Protein AF-A0A944GXR1-F1 (afdb_monomer_lite)

Sequence (562 aa):
MDDQLLEKRLESLKKAYDDMPEDENRSAILAAIKKDQKKKNQNKWFHLPYAASFIGVGMIAGVLMMQYIGGNGPSTDQPSQHQPSGEQVKTGEMDPKEVEEQFKRVEKHFYKKRAEAEKKIGVKGIADERTLARGMLEEIESAKKNILANLKEYNQDELNQLRNDLIKMIDAVFTLPSESIKNLKNEDRSRYADMELEMQLLTQLDYYQSLYWHPVVLQVFDKELKKNSAAEIAAKLNAGGSGIENERLKALAAGAKANGYYFQANENGTIKAAINYPWVADQVKNSVHPDFLTYMQMLDVKIHDDGGNVRSYKELGELLVNYEKTYHSLKHEMIKEYIKGAARSYYAEFVLGRIPSRIFDENNVLKNEVREAYKVIIKLYPDSDTGKAIKAFYGRLEENNFLKPSGFDEETVRYPLYLVAPNNLKNEDVFFDIFPLPNALLSSYKEFAAKKNWNILKNYSPFEIMQLYLHADKERDHETMYALYSHNEALPSLERYVKEQEDRGGLGNLLRGYQFSTLYYAEDDPDKIVGIQLHYTEGADSLVFQMTQEDGFWKVQYLPFQ

Secondary structure (DSSP, 8-state):
--HHHHHHHHHHHHHHHHTS-TTS-HHHHHHHHHHHHTS-----PPP-S--SSSHHHHHHHHHHHHHHH----------------------PPPPHHHHHHHHHHHHHHHHHHHHHHHHHHT-S-TTSTTSTTTTHHHHHHHHHHHHHH-TTT--HHHHHHHHHHHHHHHHHHH--HHHHHHHHHHS--S-TT--HHHHHHHHHHHHHHHHHHHHHHHHHHTTTTTTS-HHHHHHHHHTTSTT---HHHHHHHHHHHHTTEEEEE-TTS-EEEEE-HHHHHHHHTTTS-HHHHHHHHHTT---B-TTS-BS-HHHHHHHHHHHHHHHHH---HHHHHHHHHHHHHHHHHHHH--SSS-SB-TTSBBPHHHHHHHHHHHHH-TTSHHHHHHHHHHHHHHHTTTBPPTTGGGPPP---HHHHS-TT--GGGEE---SSPPHHHHHHHHHHHHH--GGGGTT--HHHHHHHHHHHHHTT-HHHHHHTB-SSS-PPPHHHHHHHHHHH--GGGTTTTEEEEEEEE-SS-TT-EEEEEEEESS----EEEEEEEETTEEEEPSSS--

Foldseek 3Di:
DPVVVVVVVVVVVVVVVVPDDPDPDPPVVVVVVVVVVVDDDDDDDDDDDDDPPPVLVVVVVVVLVCVVVVPDPDDDDDDDDDDDDDDPPPPPQDDLVVLVVLLVVLVVLLVVLLVVLCQLQLHPDQDDCVAFCNCLVVVSVVVSVVCSVPSSVDDPVNSVVVSVSSSVVSCLRSQFLLNLLVVLVPDPCPDQQDCVSLVSSVSRLSRCQVVLFVVCQVVCPPPPVVPDFLQVVQVCLCVLNVPPPDPSSSSNSVSQNSRQWGWDQDPVRGIGIDGNLVVSCVSNVVRHDPLSNVLSVLVPDDQADPQRAGPALLVLLVSLLVLQVSLVVDDDPVSNLVSLVVSVVSLCCLQQNDVPHHQADPQQAGDPRSLVSLVCNLVPPVPGLSNVLSVVSSVVCVVVVRGQDDCSVVDDDQDGCSNFDDPPADPVQKFFDLDDDDPLLVVLLVVCLVPLDCVSVLPPDQSSLSSSLLVCLVVLVLVSNVSQADPVDDDDDSVVSSVVSVVVHGCVVVCVQWRMKGFDADPVGRVHGQFIFTDGPDPDPTWTQGWDADPSGIGGYDVRTD

Organism: NCBI:txid308892

pLDDT: mean 79.74, std 20.73, range [23.34, 98.31]

Structure (mmCIF, N/CA/C/O backbone):
data_AF-A0A944GXR1-F1
#
_entry.id   AF-A0A944GXR1-F1
#
loop_
_atom_site.group_PDB
_atom_site.id
_atom_site.type_symbol
_atom_site.label_atom_id
_atom_site.label_alt_id
_atom_site.label_comp_id
_atom_site.label_asym_id
_atom_site.label_entity_id
_atom_site.label_seq_id
_atom_site.pdbx_PDB_ins_code
_atom_site.Cartn_x
_atom_site.Cartn_y
_atom_site.Cartn_z
_atom_site.occupancy
_atom_site.B_iso_or_equiv
_atom_site.auth_seq_id
_atom_site.auth_comp_id
_atom_site.auth_asym_id
_atom_site.auth_atom_id
_atom_site.pdbx_PDB_model_num
ATOM 1 N N . MET A 1 1 ? 35.279 14.523 30.420 1.00 46.06 1 MET A N 1
ATOM 2 C CA . MET A 1 1 ? 35.176 15.313 29.175 1.00 46.06 1 MET A CA 1
ATOM 3 C C . MET A 1 1 ? 33.946 14.773 28.472 1.00 46.06 1 MET A C 1
ATOM 5 O O . MET A 1 1 ? 33.931 13.588 28.190 1.00 46.06 1 MET A O 1
ATOM 9 N N . ASP A 1 2 ? 32.847 15.512 28.361 1.00 52.88 2 ASP A N 1
ATOM 10 C CA . ASP A 1 2 ? 32.825 16.794 27.652 1.00 52.88 2 ASP A CA 1
ATOM 11 C C . ASP A 1 2 ? 31.694 17.743 28.125 1.00 52.88 2 ASP A C 1
ATOM 13 O O . ASP A 1 2 ? 30.876 18.215 27.337 1.00 52.88 2 ASP A O 1
ATOM 17 N N . ASP A 1 3 ? 31.633 18.029 29.431 1.00 51.88 3 ASP A N 1
ATOM 18 C CA . ASP A 1 3 ? 30.644 18.967 30.003 1.00 51.88 3 ASP A CA 1
ATOM 19 C C . ASP A 1 3 ? 30.782 20.387 29.419 1.00 51.88 3 ASP A C 1
ATOM 21 O O . ASP A 1 3 ? 29.795 21.102 29.256 1.00 51.88 3 ASP A O 1
ATOM 25 N N . GLN A 1 4 ? 31.990 20.754 28.977 1.00 59.88 4 GLN A N 1
ATOM 26 C CA . GLN A 1 4 ? 32.261 22.029 28.309 1.00 59.88 4 GLN A CA 1
ATOM 27 C C . GLN A 1 4 ? 31.639 22.121 26.907 1.00 59.88 4 GLN A C 1
ATOM 29 O O . GLN A 1 4 ? 31.288 23.213 26.457 1.00 59.88 4 GLN A O 1
ATOM 34 N N . LEU A 1 5 ? 31.479 20.999 26.199 1.00 51.88 5 LEU A N 1
ATOM 35 C CA . LEU A 1 5 ? 30.843 20.972 24.879 1.00 51.88 5 LEU A CA 1
ATOM 36 C C . LEU A 1 5 ? 29.316 21.006 24.989 1.00 51.88 5 LEU A C 1
ATOM 38 O O . LEU A 1 5 ? 28.648 21.569 24.118 1.00 51.88 5 LEU A O 1
ATOM 42 N N . LEU A 1 6 ? 28.768 20.461 26.080 1.00 55.59 6 LEU A N 1
ATOM 43 C CA . LEU A 1 6 ? 27.352 20.586 26.418 1.00 55.59 6 LEU A CA 1
ATOM 44 C C . LEU A 1 6 ? 27.002 22.033 26.799 1.00 55.59 6 LEU A C 1
ATOM 46 O O . LEU A 1 6 ? 26.042 22.580 26.256 1.00 55.59 6 LEU A O 1
ATOM 50 N N . GLU A 1 7 ? 27.811 22.680 27.645 1.00 63.88 7 GLU A N 1
ATOM 51 C CA . GLU A 1 7 ? 27.637 24.096 28.004 1.00 63.88 7 GLU A CA 1
ATOM 52 C C . GLU A 1 7 ? 27.705 25.010 26.777 1.00 63.88 7 GLU A C 1
ATOM 54 O O . GLU A 1 7 ? 26.801 25.818 26.566 1.00 63.88 7 GLU A O 1
ATOM 59 N N . LYS A 1 8 ? 28.686 24.807 25.885 1.00 62.94 8 LYS A N 1
ATOM 60 C CA . LYS A 1 8 ? 28.789 25.582 24.635 1.00 62.94 8 LYS A CA 1
ATOM 61 C C . LYS A 1 8 ? 27.565 25.435 23.729 1.00 62.94 8 LYS A C 1
ATOM 63 O O . LYS A 1 8 ? 27.175 26.390 23.057 1.00 62.94 8 LYS A O 1
ATOM 68 N N . ARG A 1 9 ? 26.962 24.242 23.676 1.00 56.44 9 ARG A N 1
ATOM 69 C CA . ARG A 1 9 ? 25.747 23.996 22.882 1.00 56.44 9 ARG A CA 1
ATOM 70 C C . ARG A 1 9 ? 24.518 24.642 23.512 1.00 56.44 9 ARG A C 1
ATOM 72 O O . ARG A 1 9 ? 23.704 25.198 22.780 1.00 56.44 9 ARG A O 1
ATOM 79 N N . LEU A 1 10 ? 24.405 24.614 24.839 1.00 65.19 10 LEU A N 1
ATOM 80 C CA . LEU A 1 10 ? 23.310 25.264 25.561 1.00 65.19 10 LEU A CA 1
ATOM 81 C C . LEU A 1 10 ? 23.394 26.793 25.467 1.00 65.19 10 LEU A C 1
ATOM 83 O O . LEU A 1 10 ? 22.375 27.435 25.227 1.00 65.19 10 LEU A O 1
ATOM 87 N N . GLU A 1 11 ? 24.592 27.378 25.546 1.00 66.12 11 GLU A N 1
ATOM 88 C CA . GLU A 1 11 ? 24.792 28.816 25.320 1.00 66.12 11 GLU A CA 1
ATOM 89 C C . GLU A 1 11 ? 24.505 29.227 23.873 1.00 66.12 11 GLU A C 1
ATOM 91 O O . GLU A 1 11 ? 23.874 30.257 23.647 1.00 66.12 11 GLU A O 1
ATOM 96 N N . SER A 1 12 ? 24.896 28.411 22.888 1.00 54.28 12 SER A N 1
ATOM 97 C CA . SER A 1 12 ? 24.572 28.660 21.476 1.00 54.28 12 SER A CA 1
ATOM 98 C C . SER A 1 12 ? 23.066 28.615 21.204 1.00 54.28 12 SER A C 1
ATOM 100 O O . SER A 1 12 ? 22.575 29.408 20.405 1.00 54.28 12 SER A O 1
ATOM 102 N N . LEU A 1 13 ? 22.339 27.692 21.840 1.00 50.47 13 LEU A N 1
ATOM 103 C CA . LEU A 1 13 ? 20.884 27.571 21.714 1.00 50.47 13 LEU A CA 1
ATOM 104 C C . LEU A 1 13 ? 20.163 28.728 22.397 1.00 50.47 13 LEU A C 1
ATOM 106 O O . LEU A 1 13 ? 19.234 29.291 21.826 1.00 50.47 13 LEU A O 1
ATOM 110 N N . LYS A 1 14 ? 20.624 29.115 23.589 1.00 57.78 14 LYS A N 1
ATOM 111 C CA . LYS A 1 14 ? 20.080 30.260 24.315 1.00 57.78 14 LYS A CA 1
ATOM 112 C C . LYS A 1 14 ? 20.304 31.562 23.545 1.00 57.78 14 LYS A C 1
ATOM 114 O O . LYS A 1 14 ? 19.364 32.317 23.360 1.00 57.78 14 LYS A O 1
ATOM 119 N N . LYS A 1 15 ? 21.505 31.772 22.999 1.00 61.28 15 LYS A N 1
ATOM 120 C CA . LYS A 1 15 ? 21.809 32.946 22.173 1.00 61.28 15 LYS A CA 1
ATOM 121 C C . LYS A 1 15 ? 20.979 32.994 20.886 1.00 61.28 15 LYS A C 1
ATOM 123 O O . LYS A 1 15 ? 20.501 34.055 20.523 1.00 61.28 15 LYS A O 1
ATOM 128 N N . ALA A 1 16 ? 20.753 31.856 20.227 1.00 52.69 16 ALA A N 1
ATOM 129 C CA . ALA A 1 16 ? 19.885 31.790 19.048 1.00 52.69 16 ALA A CA 1
ATOM 130 C C . ALA A 1 16 ? 18.402 32.064 19.368 1.00 52.69 16 ALA A C 1
ATOM 132 O O . ALA A 1 16 ? 17.669 32.528 18.499 1.00 52.69 16 ALA A O 1
ATOM 133 N N . TYR A 1 17 ? 17.970 31.767 20.596 1.00 50.09 17 TYR A N 1
ATOM 134 C CA . TYR A 1 17 ? 16.624 32.062 21.082 1.00 50.09 17 TYR A CA 1
ATOM 135 C C . TYR A 1 17 ? 16.473 33.538 21.480 1.00 50.09 17 TYR A C 1
ATOM 137 O O . TYR A 1 17 ? 15.471 34.159 21.145 1.00 50.09 17 TYR A O 1
ATOM 145 N N . ASP A 1 18 ? 17.493 34.108 22.127 1.00 56.12 18 ASP A N 1
ATOM 146 C CA . ASP A 1 18 ? 17.518 35.510 22.560 1.00 56.12 18 ASP A CA 1
ATOM 147 C C . ASP A 1 18 ? 17.749 36.491 21.384 1.00 56.12 18 ASP A C 1
ATOM 149 O O . ASP A 1 18 ? 17.257 37.616 21.421 1.00 56.12 18 ASP A O 1
ATOM 153 N N . ASP A 1 19 ? 18.445 36.070 20.317 1.00 51.88 19 ASP A N 1
ATOM 154 C CA . ASP A 1 19 ? 18.678 36.864 19.094 1.00 51.88 19 ASP A CA 1
ATOM 155 C C . ASP A 1 19 ? 17.509 36.766 18.080 1.00 51.88 19 ASP A C 1
ATOM 157 O O . ASP A 1 19 ? 17.600 37.290 16.964 1.00 51.88 19 ASP A O 1
ATOM 161 N N . MET A 1 20 ? 16.405 36.093 18.431 1.00 38.81 20 MET A N 1
ATOM 162 C CA . MET A 1 20 ? 15.217 35.985 17.580 1.00 38.81 20 MET A CA 1
ATOM 163 C C . MET A 1 20 ? 14.342 37.248 17.751 1.00 38.81 20 MET A C 1
ATOM 165 O O . MET A 1 20 ? 13.815 37.472 18.839 1.00 38.81 20 MET A O 1
ATOM 169 N N . PRO A 1 21 ? 14.171 38.105 16.724 1.00 40.69 21 PRO A N 1
ATOM 170 C CA . PRO A 1 21 ? 13.434 39.360 16.871 1.00 40.69 21 PRO A CA 1
ATOM 171 C C . PRO A 1 21 ? 11.939 39.099 17.110 1.00 40.69 21 PRO A C 1
ATOM 173 O O . PRO A 1 21 ? 11.288 38.429 16.307 1.00 40.69 21 PRO A O 1
ATOM 176 N N . GLU A 1 22 ? 11.390 39.652 18.196 1.00 50.66 22 GLU A N 1
ATOM 177 C CA . GLU A 1 22 ? 10.031 39.345 18.672 1.00 50.66 22 GLU A CA 1
ATOM 178 C C . GLU A 1 22 ? 8.888 39.818 17.747 1.00 50.66 22 GLU A C 1
ATOM 180 O O . GLU A 1 22 ? 7.774 39.330 17.903 1.00 50.66 22 GLU A O 1
ATOM 185 N N . ASP A 1 23 ? 9.126 40.669 16.738 1.00 45.31 23 ASP A N 1
ATOM 186 C CA . ASP A 1 23 ? 8.024 41.326 16.005 1.00 45.31 23 ASP A CA 1
ATOM 187 C C . ASP A 1 23 ? 8.134 41.416 14.469 1.00 45.31 23 ASP A C 1
ATOM 189 O O . ASP A 1 23 ? 7.314 42.086 13.834 1.00 45.31 23 ASP A O 1
ATOM 193 N N . GLU A 1 24 ? 9.041 40.695 13.800 1.00 37.12 24 GLU A N 1
ATOM 194 C CA . GLU A 1 24 ? 9.052 40.699 12.328 1.00 37.12 24 GLU A CA 1
ATOM 195 C C . GLU A 1 24 ? 8.285 39.528 11.688 1.00 37.12 24 GLU A C 1
ATOM 197 O O . GLU A 1 24 ? 8.795 38.457 11.370 1.00 37.12 24 GLU A O 1
ATOM 202 N N . ASN A 1 25 ? 7.037 39.877 11.344 1.00 48.09 25 ASN A N 1
ATOM 203 C CA . ASN A 1 25 ? 6.407 39.620 10.044 1.00 48.09 25 ASN A CA 1
ATOM 204 C C . ASN A 1 25 ? 5.507 38.380 9.848 1.00 48.09 25 ASN A C 1
ATOM 206 O O . ASN A 1 25 ? 5.471 37.778 8.772 1.00 48.09 25 ASN A O 1
ATOM 210 N N . ARG A 1 26 ? 4.584 38.129 10.792 1.00 42.41 26 ARG A N 1
ATOM 211 C CA . ARG A 1 26 ? 3.332 37.382 10.498 1.00 42.41 26 ARG A CA 1
ATOM 212 C C . ARG A 1 26 ? 2.582 37.950 9.281 1.00 42.41 26 ARG A C 1
ATOM 214 O O . ARG A 1 26 ? 1.995 37.195 8.510 1.00 42.41 26 ARG A O 1
ATOM 221 N N . SER A 1 27 ? 2.649 39.265 9.071 1.00 41.31 27 SER A N 1
ATOM 222 C CA . SER A 1 27 ? 2.034 39.966 7.937 1.00 41.31 27 SER A CA 1
ATOM 223 C C . SER A 1 27 ? 2.727 39.676 6.601 1.00 41.31 27 SER A C 1
ATOM 225 O O . SER A 1 27 ? 2.038 39.500 5.597 1.00 41.31 27 SER A O 1
ATOM 227 N N . ALA A 1 28 ? 4.061 39.552 6.569 1.00 43.59 28 ALA A N 1
ATOM 228 C CA . ALA A 1 28 ? 4.780 39.160 5.352 1.00 43.59 28 ALA A CA 1
ATOM 229 C C . ALA A 1 28 ? 4.623 37.664 5.043 1.00 43.59 28 ALA A C 1
ATOM 231 O O . ALA A 1 28 ? 4.517 37.304 3.875 1.00 43.59 28 ALA A O 1
ATOM 232 N N . ILE A 1 29 ? 4.515 36.808 6.066 1.00 44.00 29 ILE A N 1
ATOM 233 C CA . ILE A 1 29 ? 4.197 35.381 5.899 1.00 44.00 29 ILE A CA 1
ATOM 234 C C . ILE A 1 29 ? 2.773 35.215 5.347 1.00 44.00 29 ILE A C 1
ATOM 236 O O . ILE A 1 29 ? 2.573 34.501 4.369 1.00 44.00 29 ILE A O 1
ATOM 240 N N . LEU A 1 30 ? 1.785 35.937 5.885 1.00 41.41 30 LEU A N 1
ATOM 241 C CA . LEU A 1 30 ? 0.414 35.929 5.358 1.00 41.41 30 LEU A CA 1
ATOM 242 C C . LEU A 1 30 ? 0.319 36.529 3.946 1.00 41.41 30 LEU A C 1
ATOM 244 O O . LEU A 1 30 ? -0.465 36.046 3.128 1.00 41.41 30 LEU A O 1
ATOM 248 N N . ALA A 1 31 ? 1.126 37.546 3.631 1.00 44.28 31 ALA A N 1
ATOM 249 C CA . ALA A 1 31 ? 1.214 38.108 2.286 1.00 44.28 31 ALA A CA 1
ATOM 250 C C . ALA A 1 31 ? 1.902 37.151 1.296 1.00 44.28 31 ALA A C 1
ATOM 252 O O . ALA A 1 31 ? 1.452 37.052 0.155 1.00 44.28 31 ALA A O 1
ATOM 253 N N . ALA A 1 32 ? 2.929 36.409 1.723 1.00 43.66 32 ALA A N 1
ATOM 254 C CA . ALA A 1 32 ? 3.577 35.365 0.930 1.00 43.66 32 ALA A CA 1
ATOM 255 C C . ALA A 1 32 ? 2.621 34.187 0.671 1.00 43.66 32 ALA A C 1
ATOM 257 O O . ALA A 1 32 ? 2.456 33.784 -0.475 1.00 43.66 32 ALA A O 1
ATOM 258 N N . ILE A 1 33 ? 1.870 33.747 1.687 1.00 41.12 33 ILE A N 1
ATOM 259 C CA . ILE A 1 33 ? 0.833 32.709 1.557 1.00 41.12 33 ILE A CA 1
ATOM 260 C C . ILE A 1 33 ? -0.291 33.156 0.603 1.00 41.12 33 ILE A C 1
ATOM 262 O O . ILE A 1 33 ? -0.723 32.383 -0.252 1.00 41.12 33 ILE A O 1
ATOM 266 N N . LYS A 1 34 ? -0.738 34.421 0.673 1.00 38.50 34 LYS A N 1
ATOM 267 C CA . LYS A 1 34 ? -1.723 34.977 -0.279 1.00 38.50 34 LYS A CA 1
ATOM 268 C C . LYS A 1 34 ? -1.171 35.139 -1.699 1.00 38.50 34 LYS A C 1
ATOM 270 O O . LYS A 1 34 ? -1.940 35.061 -2.659 1.00 38.50 34 LYS A O 1
ATOM 275 N N . LYS A 1 35 ? 0.134 35.384 -1.850 1.00 40.31 35 LYS A N 1
ATOM 276 C CA . LYS A 1 35 ? 0.802 35.505 -3.154 1.00 40.31 35 LYS A CA 1
ATOM 277 C C . LYS A 1 35 ? 0.998 34.134 -3.812 1.00 40.31 35 LYS A C 1
ATOM 279 O O . LYS A 1 35 ? 0.792 34.032 -5.020 1.00 40.31 35 LYS A O 1
ATOM 284 N N . ASP A 1 36 ? 1.255 33.093 -3.021 1.00 38.03 36 ASP A N 1
ATOM 285 C CA . ASP A 1 36 ? 1.364 31.705 -3.488 1.00 38.03 36 ASP A CA 1
ATOM 286 C C . ASP A 1 36 ? -0.003 31.057 -3.769 1.00 38.03 36 ASP A C 1
ATOM 288 O O . ASP A 1 36 ? -0.127 30.240 -4.677 1.00 38.03 36 ASP A O 1
ATOM 292 N N . GLN A 1 37 ? -1.082 31.476 -3.097 1.00 38.09 37 GLN A N 1
ATOM 293 C CA . GLN A 1 37 ? -2.437 31.006 -3.430 1.00 38.09 37 GLN A CA 1
ATOM 294 C C . GLN A 1 37 ? -2.967 31.528 -4.776 1.00 38.09 37 GLN A C 1
ATOM 296 O O . GLN A 1 37 ? -3.819 30.879 -5.377 1.00 38.09 37 GLN A O 1
ATOM 301 N N . LYS A 1 38 ? -2.454 32.655 -5.291 1.00 35.25 38 LYS A N 1
ATOM 302 C CA . LYS A 1 38 ? -2.819 33.168 -6.628 1.00 35.25 38 LYS A CA 1
ATOM 303 C C . LYS A 1 38 ? -2.001 32.562 -7.774 1.00 35.25 38 LYS A C 1
ATOM 305 O O . LYS A 1 38 ? -2.282 32.858 -8.932 1.00 35.25 38 LYS A O 1
ATOM 310 N N . LYS A 1 39 ? -1.022 31.703 -7.478 1.00 37.44 39 LYS A N 1
ATOM 311 C CA . LYS A 1 39 ? -0.295 30.904 -8.469 1.00 37.44 39 LYS A CA 1
ATOM 312 C C . LYS A 1 39 ? -0.184 29.460 -7.984 1.00 37.44 39 LYS A C 1
ATOM 314 O O . LYS A 1 39 ? 0.856 29.045 -7.487 1.00 37.44 39 LYS A O 1
ATOM 319 N N . LYS A 1 40 ? -1.245 28.677 -8.173 1.00 29.55 40 LYS A N 1
ATOM 320 C CA . LYS A 1 40 ? -1.163 27.215 -8.107 1.00 29.55 40 LYS A CA 1
ATOM 321 C C . LYS A 1 40 ? -1.344 26.622 -9.496 1.00 29.55 40 LYS A C 1
ATOM 323 O O . LYS A 1 40 ? -2.405 26.742 -10.090 1.00 29.55 40 LYS A O 1
ATOM 328 N N . ASN A 1 41 ? -0.284 25.989 -9.979 1.00 34.12 41 ASN A N 1
ATOM 329 C CA . ASN A 1 41 ? -0.287 24.545 -10.176 1.00 34.12 41 ASN A CA 1
ATOM 330 C C . ASN A 1 41 ? 1.164 24.070 -10.156 1.00 34.12 41 ASN A C 1
ATOM 332 O O . ASN A 1 41 ? 1.912 24.382 -11.073 1.00 34.12 41 ASN A O 1
ATOM 336 N N . GLN A 1 42 ? 1.554 23.386 -9.077 1.00 30.52 42 GLN A N 1
ATOM 337 C CA . GLN A 1 42 ? 2.419 22.199 -9.084 1.00 30.52 42 GLN A CA 1
ATOM 338 C C . GLN A 1 42 ? 2.710 21.754 -7.644 1.00 30.52 42 GLN A C 1
ATOM 340 O O . GLN A 1 42 ? 3.075 22.543 -6.772 1.00 30.52 42 GLN A O 1
ATOM 345 N N . ASN A 1 43 ? 2.472 20.465 -7.418 1.00 32.78 43 ASN A N 1
ATOM 346 C CA . ASN A 1 43 ? 2.594 19.760 -6.151 1.00 32.78 43 ASN A CA 1
ATOM 347 C C . ASN A 1 43 ? 4.053 19.678 -5.688 1.00 32.78 43 ASN A C 1
ATOM 349 O O . ASN A 1 43 ? 4.932 19.302 -6.459 1.00 32.78 43 ASN A O 1
ATOM 353 N N . LYS A 1 44 ? 4.291 19.929 -4.398 1.00 28.23 44 LYS A N 1
ATOM 354 C CA . LYS A 1 44 ? 5.456 19.403 -3.678 1.00 28.23 44 LYS A CA 1
ATOM 355 C C . LYS A 1 44 ? 4.984 18.818 -2.355 1.00 28.23 44 LYS A C 1
ATOM 357 O O . LYS A 1 44 ? 4.427 19.529 -1.522 1.00 28.23 44 LYS A O 1
ATOM 362 N N . TRP A 1 45 ? 5.177 17.513 -2.206 1.00 27.22 45 TRP A N 1
ATOM 363 C CA . TRP A 1 45 ? 4.852 16.745 -1.011 1.00 27.22 45 TRP A CA 1
ATOM 364 C C . TRP A 1 45 ? 6.143 16.523 -0.214 1.00 27.22 45 TRP A C 1
ATOM 366 O O . TRP A 1 45 ? 7.175 16.178 -0.784 1.00 27.22 45 TRP A O 1
ATOM 376 N N . PHE A 1 46 ? 6.104 16.792 1.090 1.00 24.66 46 PHE A N 1
ATOM 377 C CA . PHE A 1 46 ? 7.225 16.588 2.009 1.00 24.66 46 PHE A CA 1
ATOM 378 C C . PHE A 1 46 ? 7.164 15.172 2.595 1.00 24.66 46 PHE A C 1
ATOM 380 O O . PHE A 1 46 ? 6.131 14.768 3.128 1.00 24.66 46 PHE A O 1
ATOM 387 N N . HIS A 1 47 ? 8.282 14.446 2.551 1.00 27.94 47 HIS A N 1
ATOM 388 C CA . HIS A 1 47 ? 8.457 13.148 3.203 1.00 27.94 47 HIS A CA 1
ATOM 389 C C . HIS A 1 47 ? 9.089 13.307 4.592 1.00 27.94 47 HIS A C 1
ATOM 391 O O . HIS A 1 47 ? 10.170 13.876 4.701 1.00 27.94 47 HIS A O 1
ATOM 397 N N . LEU A 1 48 ? 8.461 12.738 5.628 1.00 24.05 48 LEU A N 1
ATOM 398 C CA . LEU A 1 48 ? 9.113 12.253 6.857 1.00 24.05 48 LEU A CA 1
ATOM 399 C C . LEU A 1 48 ? 8.294 11.068 7.438 1.00 24.05 48 LEU A C 1
ATOM 401 O O . LEU A 1 48 ? 7.069 11.052 7.296 1.00 24.05 48 LEU A O 1
ATOM 405 N N . PRO A 1 49 ? 8.931 10.057 8.066 1.00 26.70 49 PRO A N 1
ATOM 406 C CA . PRO A 1 49 ? 8.365 8.721 8.236 1.00 26.70 49 PRO A CA 1
ATOM 407 C C . PRO A 1 49 ? 7.845 8.490 9.660 1.00 26.70 49 PRO A C 1
ATOM 409 O O . PRO A 1 49 ? 8.623 8.183 10.546 1.00 26.70 49 PRO A O 1
ATOM 412 N N . TYR A 1 50 ? 6.536 8.617 9.877 1.00 23.34 50 TYR A N 1
ATOM 413 C CA . TYR A 1 50 ? 5.793 8.033 11.012 1.00 23.34 50 TYR A CA 1
ATOM 414 C C . TYR A 1 50 ? 4.292 8.143 10.689 1.00 23.34 50 TYR A C 1
ATOM 416 O O . TYR A 1 50 ? 3.573 8.962 11.252 1.00 23.34 50 TYR A O 1
ATOM 424 N N . ALA A 1 51 ? 3.825 7.393 9.684 1.00 27.39 51 ALA A N 1
ATOM 425 C CA . ALA A 1 51 ? 2.470 7.568 9.154 1.00 27.39 51 ALA A CA 1
ATOM 426 C C . ALA A 1 51 ? 1.842 6.311 8.532 1.00 27.39 51 ALA A C 1
ATOM 428 O O . ALA A 1 51 ? 1.216 6.396 7.485 1.00 27.39 51 ALA A O 1
ATOM 429 N N . ALA A 1 52 ? 1.954 5.147 9.177 1.00 28.94 52 ALA A N 1
ATOM 430 C CA . ALA A 1 52 ? 1.065 4.025 8.844 1.00 28.94 52 ALA A CA 1
ATOM 431 C C . ALA A 1 52 ? -0.323 4.173 9.510 1.00 28.94 52 ALA A C 1
ATOM 433 O O . ALA A 1 52 ? -1.313 3.710 8.970 1.00 28.94 52 ALA A O 1
ATOM 434 N N . SER A 1 53 ? -0.421 4.914 10.622 1.00 28.05 53 SER A N 1
ATOM 435 C CA . SER A 1 53 ? -1.669 5.179 11.361 1.00 28.05 53 SER A CA 1
ATOM 436 C C . SER A 1 53 ? -2.348 6.515 11.009 1.00 28.05 53 SER A C 1
ATOM 438 O O . SER A 1 53 ? -3.285 6.927 11.687 1.00 28.05 53 SER A O 1
ATOM 440 N N . PHE A 1 54 ? -1.855 7.234 9.992 1.00 33.28 54 PHE A N 1
ATOM 441 C CA . PHE A 1 54 ? -2.248 8.627 9.710 1.00 33.28 54 PHE A CA 1
ATOM 442 C C . PHE A 1 54 ? -2.882 8.851 8.328 1.00 33.28 54 PHE A C 1
ATOM 444 O O . PHE A 1 54 ? -3.473 9.902 8.096 1.00 33.28 54 PHE A O 1
ATOM 451 N N . ILE A 1 55 ? -2.819 7.873 7.422 1.00 31.41 55 ILE A N 1
ATOM 452 C CA . ILE A 1 55 ? -3.376 8.001 6.065 1.00 31.41 55 ILE A CA 1
ATOM 453 C C . ILE A 1 55 ? -4.892 7.723 6.030 1.00 31.41 55 ILE A C 1
ATOM 455 O O . ILE A 1 55 ? -5.599 8.267 5.181 1.00 31.41 55 ILE A O 1
ATOM 459 N N . GLY A 1 56 ? -5.419 6.968 7.001 1.00 29.62 56 GLY A N 1
ATOM 460 C CA . GLY A 1 56 ? -6.834 6.589 7.039 1.00 29.62 56 GLY A CA 1
ATOM 461 C C . GLY A 1 56 ? -7.803 7.778 7.073 1.00 29.62 56 GLY A C 1
ATOM 462 O O . GLY A 1 56 ? -8.816 7.756 6.380 1.00 29.62 56 GLY A O 1
ATOM 463 N N . VAL A 1 57 ? -7.506 8.843 7.828 1.00 37.03 57 VAL A N 1
ATOM 464 C CA . VAL A 1 57 ? -8.461 9.958 8.012 1.00 37.03 57 VAL A CA 1
ATOM 465 C C . VAL A 1 57 ? -8.537 10.847 6.764 1.00 37.03 57 VAL A C 1
ATOM 467 O O . VAL A 1 57 ? -9.623 11.258 6.362 1.00 37.03 57 VAL A O 1
ATOM 470 N N . GLY A 1 58 ? -7.405 11.081 6.091 1.00 28.22 58 GLY A N 1
ATOM 471 C CA . GLY A 1 58 ? -7.361 11.880 4.862 1.00 28.22 58 GLY A CA 1
ATOM 472 C C . GLY A 1 58 ? -7.952 11.158 3.649 1.00 28.22 58 GLY A C 1
ATOM 473 O O . GLY A 1 58 ? -8.636 11.781 2.840 1.00 28.22 58 GLY A O 1
ATOM 474 N N . MET A 1 59 ? -7.742 9.840 3.538 1.00 34.09 59 MET A N 1
ATOM 475 C CA . MET A 1 59 ? -8.310 9.052 2.440 1.00 34.09 59 MET A CA 1
ATOM 476 C C . MET A 1 59 ? -9.814 8.817 2.594 1.00 34.09 59 MET A C 1
ATOM 478 O O . MET A 1 59 ? -10.492 8.764 1.583 1.00 34.09 59 MET A O 1
ATOM 482 N N . ILE A 1 60 ? -10.372 8.736 3.806 1.00 39.12 60 ILE A N 1
ATOM 483 C CA . ILE A 1 60 ? -11.824 8.538 3.987 1.00 39.12 60 ILE A CA 1
ATOM 484 C C . ILE A 1 60 ? -12.603 9.824 3.740 1.00 39.12 60 ILE A C 1
ATOM 486 O O . ILE A 1 60 ? -13.609 9.781 3.039 1.00 39.12 60 ILE A O 1
ATOM 490 N N . ALA A 1 61 ? -12.124 10.971 4.233 1.00 35.06 61 ALA A N 1
ATOM 491 C CA . ALA A 1 61 ? -12.704 12.256 3.848 1.00 35.06 61 ALA A CA 1
ATOM 492 C C . ALA A 1 61 ? -12.553 12.480 2.331 1.00 35.06 61 ALA A C 1
ATOM 494 O O . ALA A 1 61 ? -13.495 12.912 1.679 1.00 35.06 61 ALA A O 1
ATOM 495 N N . GLY A 1 62 ? -11.410 12.099 1.745 1.00 31.09 62 GLY A N 1
ATOM 496 C CA . GLY A 1 62 ? -11.158 12.200 0.305 1.00 31.09 62 GLY A CA 1
ATOM 497 C C . GLY A 1 62 ? -12.011 11.271 -0.569 1.00 31.09 62 GLY A C 1
ATOM 498 O O . GLY A 1 62 ? -12.550 11.728 -1.569 1.00 31.09 62 GLY A O 1
ATOM 499 N N . VAL A 1 63 ? -12.177 9.996 -0.203 1.00 34.59 63 VAL A N 1
ATOM 500 C CA . VAL A 1 63 ? -12.941 8.993 -0.971 1.00 34.59 63 VAL A CA 1
ATOM 501 C C . VAL A 1 63 ? -14.446 9.188 -0.792 1.00 34.59 63 VAL A C 1
ATOM 503 O O . VAL A 1 63 ? -15.166 9.155 -1.787 1.00 34.59 63 VAL A O 1
ATOM 506 N N . LEU A 1 64 ? -14.924 9.506 0.421 1.00 35.72 64 LEU A N 1
ATOM 507 C CA . LEU A 1 64 ? -16.335 9.853 0.632 1.00 35.72 64 LEU A CA 1
ATOM 508 C C . LEU A 1 64 ? -16.698 11.176 -0.061 1.00 35.72 64 LEU A C 1
ATOM 510 O O . LEU A 1 64 ? -17.764 11.253 -0.667 1.00 35.72 64 LEU A O 1
ATOM 514 N N . MET A 1 65 ? -15.817 12.190 -0.065 1.00 36.19 65 MET A N 1
ATOM 515 C CA . MET A 1 65 ? -16.058 13.415 -0.842 1.00 36.19 65 MET A CA 1
ATOM 516 C C . MET A 1 65 ? -15.938 13.197 -2.359 1.00 36.19 65 MET A C 1
ATOM 518 O O . MET A 1 65 ? -16.724 13.774 -3.106 1.00 36.19 65 MET A O 1
ATOM 522 N N . MET A 1 66 ? -15.019 12.350 -2.845 1.00 34.50 66 MET A N 1
ATOM 523 C CA . MET A 1 66 ? -14.902 12.046 -4.282 1.00 34.50 66 MET A CA 1
ATOM 524 C C . MET A 1 66 ? -16.086 11.234 -4.818 1.00 34.50 66 MET A C 1
ATOM 526 O O . MET A 1 66 ? -16.522 11.493 -5.936 1.00 34.50 66 MET A O 1
ATOM 530 N N . GLN A 1 67 ? -16.651 10.303 -4.042 1.00 36.72 67 GLN A N 1
ATOM 531 C CA . GLN A 1 67 ? -17.840 9.549 -4.459 1.00 36.72 67 GLN A CA 1
ATOM 532 C C . GLN A 1 67 ? -19.131 10.383 -4.393 1.00 36.72 67 GLN A C 1
ATOM 534 O O . GLN A 1 67 ? -20.012 10.182 -5.225 1.00 36.72 67 GLN A O 1
ATOM 539 N N . TYR A 1 68 ? -19.237 11.355 -3.478 1.00 39.06 68 TYR A N 1
ATOM 540 C CA . TYR A 1 68 ? -20.418 12.230 -3.395 1.00 39.06 68 TYR A CA 1
ATOM 541 C C . TYR A 1 68 ? -20.393 13.416 -4.372 1.00 39.06 68 TYR A C 1
ATOM 543 O O . TYR A 1 68 ? -21.450 13.837 -4.835 1.00 39.06 68 TYR A O 1
ATOM 551 N N . ILE A 1 69 ? -19.214 13.942 -4.722 1.00 37.00 69 ILE A N 1
ATOM 552 C CA . ILE A 1 69 ? -19.069 15.028 -5.713 1.00 37.00 69 ILE A CA 1
ATOM 553 C C . ILE A 1 69 ? -18.938 14.465 -7.144 1.00 37.00 69 ILE A C 1
ATOM 555 O O . ILE A 1 69 ? -19.320 15.123 -8.107 1.00 37.00 69 ILE A O 1
ATOM 559 N N . GLY A 1 70 ? -18.438 13.234 -7.302 1.00 28.02 70 GLY A N 1
ATOM 560 C CA . GLY A 1 70 ? -18.160 12.597 -8.597 1.00 28.02 70 GLY A CA 1
ATOM 561 C C . GLY A 1 70 ? -19.317 11.812 -9.224 1.00 28.02 70 GLY A C 1
ATOM 562 O O . GLY A 1 70 ? -19.117 11.151 -10.242 1.00 28.02 70 GLY A O 1
ATOM 563 N N . GLY A 1 71 ? -20.520 11.866 -8.651 1.00 25.72 71 GLY A N 1
ATOM 564 C CA . GLY A 1 71 ? -21.714 11.200 -9.175 1.00 25.72 71 GLY A CA 1
ATOM 565 C C . GLY A 1 71 ? -22.297 11.868 -10.424 1.00 25.72 71 GLY A C 1
ATOM 566 O O . GLY A 1 71 ? -23.455 12.254 -10.398 1.00 25.72 71 GLY A O 1
ATOM 567 N N . ASN A 1 72 ? -21.511 12.017 -11.494 1.00 28.59 72 ASN A N 1
ATOM 568 C CA . ASN A 1 72 ? -21.965 12.237 -12.870 1.00 28.59 72 ASN A CA 1
ATOM 569 C C . ASN A 1 72 ? -20.885 11.698 -13.823 1.00 28.59 72 ASN A C 1
ATOM 571 O O . ASN A 1 72 ? -19.860 12.340 -14.049 1.00 28.59 72 ASN A O 1
ATOM 575 N N . GLY A 1 73 ? -21.106 10.495 -14.361 1.00 26.09 73 GLY A N 1
ATOM 576 C CA . GLY A 1 73 ? -20.257 9.917 -15.405 1.00 26.09 73 GLY A CA 1
ATOM 577 C C . GLY A 1 73 ? -20.260 10.757 -16.694 1.00 26.09 73 GLY A C 1
ATOM 578 O O . GLY A 1 73 ? -21.178 11.553 -16.915 1.00 26.09 73 GLY A O 1
ATOM 579 N N . PRO A 1 74 ? -19.239 10.594 -17.554 1.00 25.77 74 PRO A N 1
ATOM 580 C CA . PRO A 1 74 ? -18.991 11.481 -18.681 1.00 25.77 74 PRO A CA 1
ATOM 581 C C . PRO A 1 74 ? -20.068 11.286 -19.749 1.00 25.77 74 PRO A C 1
ATOM 583 O O . PRO A 1 74 ? -20.129 10.253 -20.410 1.00 25.77 74 PRO A O 1
ATOM 586 N N . SER A 1 75 ? -20.920 12.293 -19.926 1.00 26.61 75 SER A N 1
ATOM 587 C CA . SER A 1 75 ? -21.728 12.415 -21.135 1.00 26.61 75 SER A CA 1
ATOM 588 C C . SER A 1 75 ? -20.899 13.179 -22.161 1.00 26.61 75 SER A C 1
ATOM 590 O O . SER A 1 75 ? -20.589 14.355 -21.982 1.00 26.61 75 SER A O 1
ATOM 592 N N . THR A 1 76 ? -20.493 12.479 -23.214 1.00 28.25 76 THR A N 1
ATOM 593 C CA . THR A 1 76 ? -20.053 13.065 -24.479 1.00 28.25 76 THR A CA 1
ATOM 594 C C . THR A 1 76 ? -21.144 13.989 -25.012 1.00 28.25 76 THR A C 1
ATOM 596 O O . THR A 1 76 ? -22.207 13.493 -25.361 1.00 28.25 76 THR A O 1
ATOM 599 N N . ASP A 1 77 ? -20.906 15.305 -24.996 1.00 25.16 77 ASP A N 1
ATOM 600 C CA . ASP A 1 77 ? -21.186 16.249 -26.094 1.00 25.16 77 ASP A CA 1
ATOM 601 C C . ASP A 1 77 ? -20.975 17.717 -25.654 1.00 25.16 77 ASP A C 1
ATOM 603 O O . ASP A 1 77 ? -21.605 18.199 -24.722 1.00 25.16 77 ASP A O 1
ATOM 607 N N . GLN A 1 78 ? -20.061 18.394 -26.364 1.00 25.78 78 GLN A N 1
ATOM 608 C CA . GLN A 1 78 ? -19.837 19.841 -26.574 1.00 25.78 78 GLN A CA 1
ATOM 609 C C . GLN A 1 78 ? -20.024 20.891 -25.438 1.00 25.78 78 GLN A C 1
ATOM 611 O O . GLN A 1 78 ? -21.004 20.899 -24.694 1.00 25.78 78 GLN A O 1
ATOM 616 N N . PRO A 1 79 ? -19.131 21.908 -25.366 1.00 23.34 79 PRO A N 1
ATOM 617 C CA . PRO A 1 79 ? -19.167 22.940 -24.334 1.00 23.34 79 PRO A CA 1
ATOM 618 C C . PRO A 1 79 ? -20.304 23.935 -24.592 1.00 23.34 79 PRO A C 1
ATOM 620 O O . PRO A 1 79 ? -20.153 24.929 -25.303 1.00 23.34 79 PRO A O 1
ATOM 623 N N . SER A 1 80 ? -21.453 23.690 -23.974 1.00 25.53 80 SER A N 1
ATOM 624 C CA . SER A 1 80 ? -22.531 24.672 -23.908 1.00 25.53 80 SER A CA 1
ATOM 625 C C . SER A 1 80 ? -22.168 25.735 -22.872 1.00 25.53 80 SER A C 1
ATOM 627 O O . SER A 1 80 ? -22.328 25.534 -21.671 1.00 25.53 80 SER A O 1
ATOM 629 N N . GLN A 1 81 ? -21.678 26.888 -23.332 1.00 30.58 81 GLN A N 1
ATOM 630 C CA . GLN A 1 81 ? -21.665 28.114 -22.534 1.00 30.58 81 GLN A CA 1
ATOM 631 C C . GLN A 1 81 ? -23.104 28.443 -22.120 1.00 30.58 81 GLN A C 1
ATOM 633 O O . GLN A 1 81 ? -23.903 28.914 -22.926 1.00 30.58 81 GLN A O 1
ATOM 638 N N . HIS A 1 82 ? -23.451 28.203 -20.860 1.00 27.53 82 HIS A N 1
ATOM 639 C CA . HIS A 1 82 ? -24.607 28.834 -20.234 1.00 27.53 82 HIS A CA 1
ATOM 640 C C . HIS A 1 82 ? -24.121 30.073 -19.483 1.00 27.53 82 HIS A C 1
ATOM 642 O O . HIS A 1 82 ? -23.588 29.998 -18.379 1.00 27.53 82 HIS A O 1
ATOM 648 N N . GLN A 1 83 ? -24.287 31.233 -20.122 1.00 26.78 83 GLN A N 1
ATOM 649 C CA . GLN A 1 83 ? -24.424 32.494 -19.399 1.00 26.78 83 GLN A CA 1
ATOM 650 C C . GLN A 1 83 ? -25.675 32.397 -18.515 1.00 26.78 83 GLN A C 1
ATOM 652 O O . GLN A 1 83 ? -26.728 32.011 -19.028 1.00 26.78 83 GLN A O 1
ATOM 657 N N . PRO A 1 84 ? -25.624 32.774 -17.227 1.00 30.59 84 PRO A N 1
ATOM 658 C CA . PRO A 1 84 ? -26.837 32.880 -16.440 1.00 30.59 84 PRO A CA 1
ATOM 659 C C . PRO A 1 84 ? -27.591 34.136 -16.889 1.00 30.59 84 PRO A C 1
ATOM 661 O O . PRO A 1 84 ? -27.214 35.266 -16.572 1.00 30.59 84 PRO A O 1
ATOM 664 N N . SER A 1 85 ? -28.658 33.935 -17.661 1.00 29.44 85 SER A N 1
ATOM 665 C CA . SER A 1 85 ? -29.721 34.921 -17.811 1.00 29.44 85 SER A CA 1
ATOM 666 C C . SER A 1 85 ? -30.336 35.174 -16.438 1.00 29.44 85 SER A C 1
ATOM 668 O O . SER A 1 85 ? -30.725 34.237 -15.743 1.00 29.44 85 SER A O 1
ATOM 670 N N . GLY A 1 86 ? -30.379 36.446 -16.048 1.00 35.12 86 GLY A N 1
ATOM 671 C CA . GLY A 1 86 ? -30.861 36.881 -14.748 1.00 35.12 86 GLY A CA 1
ATOM 672 C C . GLY A 1 86 ? -32.311 36.485 -14.497 1.00 35.12 86 GLY A C 1
ATOM 673 O O . GLY A 1 86 ? -33.228 37.111 -15.015 1.00 35.12 86 GLY A O 1
ATOM 674 N N . GLU A 1 87 ? -32.495 35.525 -13.602 1.00 29.98 87 GLU A N 1
ATOM 675 C CA . GLU A 1 87 ? -33.648 35.468 -12.718 1.00 29.98 87 GLU A CA 1
ATOM 676 C C . GLU A 1 87 ? -33.123 35.580 -11.289 1.00 29.98 87 GLU A C 1
ATOM 678 O O . GLU A 1 87 ? -32.369 34.741 -10.800 1.00 29.98 87 GLU A O 1
ATOM 683 N N . GLN A 1 88 ? -33.481 36.686 -10.635 1.00 39.44 88 GLN A N 1
ATOM 684 C CA . GLN A 1 88 ? -33.269 36.891 -9.210 1.00 39.44 88 GLN A CA 1
ATOM 685 C C . GLN A 1 88 ? -34.080 35.842 -8.443 1.00 39.44 88 GLN A C 1
ATOM 687 O O . GLN A 1 88 ? -35.226 36.082 -8.057 1.00 39.44 88 GLN A O 1
ATOM 692 N N . VAL A 1 89 ? -33.476 34.682 -8.189 1.00 40.94 89 VAL A N 1
ATOM 693 C CA . VAL A 1 89 ? -33.890 33.838 -7.072 1.00 40.94 89 VAL A CA 1
ATOM 694 C C . VAL A 1 89 ? -33.638 34.674 -5.825 1.00 40.94 89 VAL A C 1
ATOM 696 O O . VAL A 1 89 ? -32.505 35.056 -5.535 1.00 40.94 89 VAL A O 1
ATOM 699 N N . LYS A 1 90 ? -34.716 35.045 -5.133 1.00 42.97 90 LYS A N 1
ATOM 700 C CA . LYS A 1 90 ? -34.658 35.752 -3.855 1.00 42.97 90 LYS A CA 1
ATOM 701 C C . LYS A 1 90 ? -33.839 34.911 -2.875 1.00 42.97 90 LYS A C 1
ATOM 703 O O . LYS A 1 90 ? -34.363 33.972 -2.284 1.00 42.97 90 LYS A O 1
ATOM 708 N N . THR A 1 91 ? -32.569 35.258 -2.705 1.00 46.72 91 THR A N 1
ATOM 709 C CA . THR A 1 91 ? -31.724 34.800 -1.607 1.00 46.72 91 THR A CA 1
ATOM 710 C C . THR A 1 91 ? -32.309 35.360 -0.316 1.00 46.72 91 THR A C 1
ATOM 712 O O . THR A 1 91 ? -32.142 36.533 0.012 1.00 46.72 91 THR A O 1
ATOM 715 N N . GLY A 1 92 ? -33.074 34.535 0.401 1.00 57.41 92 GLY A N 1
ATOM 716 C CA . GLY A 1 92 ? -33.300 34.776 1.819 1.00 57.41 92 GLY A CA 1
ATOM 717 C C . GLY A 1 92 ? -31.937 34.737 2.500 1.00 57.41 92 GLY A C 1
ATOM 718 O O . GLY A 1 92 ? -31.237 33.735 2.393 1.00 57.41 92 GLY A O 1
ATOM 719 N N . GLU A 1 93 ? -31.526 35.846 3.110 1.00 66.50 93 GLU A N 1
ATOM 720 C CA . GLU A 1 93 ? -30.279 35.916 3.868 1.00 66.50 93 GLU A CA 1
ATOM 721 C C . GLU A 1 93 ? -30.359 34.888 5.007 1.00 66.50 93 GLU A C 1
ATOM 723 O O . GLU A 1 93 ? -31.287 34.929 5.818 1.00 66.50 93 GLU A O 1
ATOM 728 N N . MET A 1 94 ? -29.447 33.912 5.006 1.00 80.62 94 MET A N 1
ATOM 729 C CA . MET A 1 94 ? -29.424 32.826 5.986 1.00 80.62 94 MET A CA 1
ATOM 730 C C . MET A 1 94 ? -29.198 33.403 7.388 1.00 80.62 94 MET A C 1
ATOM 732 O O . MET A 1 94 ? -28.254 34.167 7.595 1.00 80.62 94 MET A O 1
ATOM 736 N N . ASP A 1 95 ? -30.056 33.053 8.354 1.00 89.19 95 ASP A N 1
ATOM 737 C CA . ASP A 1 95 ? -29.936 33.562 9.723 1.00 89.19 95 ASP A CA 1
ATOM 738 C C . ASP A 1 95 ? -28.707 32.926 10.408 1.00 89.19 95 ASP A C 1
ATOM 740 O O . ASP A 1 95 ? -28.670 31.702 10.585 1.00 89.19 95 ASP A O 1
ATOM 744 N N . PRO A 1 96 ? -27.708 33.717 10.855 1.00 91.12 96 PRO A N 1
ATOM 745 C CA . PRO A 1 96 ? -26.555 33.197 11.590 1.00 91.12 96 PRO A CA 1
ATOM 746 C C . PRO A 1 96 ? -26.936 32.332 12.801 1.00 91.12 96 PRO A C 1
ATOM 748 O O . PRO A 1 96 ? -26.226 31.382 13.138 1.00 91.12 96 PRO A O 1
ATOM 751 N N . LYS A 1 97 ? -28.056 32.645 13.471 1.00 93.06 97 LYS A N 1
ATOM 752 C CA . LYS A 1 97 ? -28.537 31.867 14.621 1.00 93.06 97 LYS A CA 1
ATOM 753 C C . LYS A 1 97 ? -29.007 30.481 14.209 1.00 93.06 97 LYS A C 1
ATOM 755 O O . LYS A 1 97 ? -28.754 29.519 14.931 1.00 93.06 97 LYS A O 1
ATOM 760 N N . GLU A 1 98 ? -29.656 30.373 13.055 1.00 90.50 98 GLU A N 1
ATOM 761 C CA . GLU A 1 98 ? -30.090 29.089 12.516 1.00 90.50 98 GLU A CA 1
ATOM 762 C C . GLU A 1 98 ? -28.880 28.208 12.188 1.00 90.50 98 GLU A C 1
ATOM 764 O O . GLU A 1 98 ? -28.845 27.045 12.595 1.00 90.50 98 GLU A O 1
ATOM 769 N N . VAL A 1 99 ? -27.845 28.777 11.558 1.00 92.50 99 VAL A N 1
ATOM 770 C CA . VAL A 1 99 ? -26.573 28.079 11.306 1.00 92.50 99 VAL A CA 1
ATOM 771 C C . VAL A 1 99 ? -25.982 27.555 12.615 1.00 92.50 99 VAL A C 1
ATOM 773 O O . VAL A 1 99 ? -25.694 26.362 12.729 1.00 92.50 99 VAL A O 1
ATOM 776 N N . GLU A 1 100 ? -25.860 28.401 13.643 1.00 94.88 100 GLU A N 1
ATOM 777 C CA . GLU A 1 100 ? -25.359 27.961 14.950 1.00 94.88 100 GLU A CA 1
ATOM 778 C C . GLU A 1 100 ? -26.170 26.806 15.550 1.00 94.88 100 GLU A C 1
ATOM 780 O O . GLU A 1 100 ? -25.595 25.865 16.102 1.00 94.88 100 GLU A O 1
ATOM 785 N N . GLU A 1 101 ? -27.499 26.871 15.484 1.00 94.81 101 GLU A N 1
ATOM 786 C CA . GLU A 1 101 ? -28.363 25.825 16.023 1.00 94.81 101 GLU A CA 1
ATOM 787 C C . GLU A 1 101 ? -28.204 24.497 15.281 1.00 94.81 101 GLU A C 1
ATOM 789 O O . GLU A 1 101 ? -28.187 23.442 15.923 1.00 94.81 101 GLU A O 1
ATOM 794 N N . GLN A 1 102 ? -28.057 24.524 13.954 1.00 93.12 102 GLN A N 1
ATOM 795 C CA . GLN A 1 102 ? -27.821 23.312 13.169 1.00 93.12 102 GLN A CA 1
ATOM 796 C C . GLN A 1 102 ? -26.490 22.659 13.550 1.00 93.12 102 GLN A C 1
ATOM 798 O O . GLN A 1 102 ? -26.460 21.460 13.833 1.00 93.12 102 GLN A O 1
ATOM 803 N N . PHE A 1 103 ? -25.408 23.432 13.660 1.00 96.06 103 PHE A N 1
ATOM 804 C CA . PHE A 1 103 ? -24.106 22.890 14.057 1.00 96.06 103 PHE A CA 1
ATOM 805 C C . PHE A 1 103 ? -24.090 22.387 15.510 1.00 96.06 103 PHE A C 1
ATOM 807 O O . PHE A 1 103 ? -23.567 21.303 15.768 1.00 96.06 103 PHE A O 1
ATOM 814 N N . LYS A 1 104 ? -24.796 23.048 16.442 1.00 96.62 104 LYS A N 1
ATOM 815 C CA . LYS A 1 104 ? -25.005 22.520 17.809 1.00 96.62 104 LYS A CA 1
ATOM 816 C C . LYS A 1 104 ? -25.704 21.155 17.810 1.00 96.62 104 LYS A C 1
ATOM 818 O O . LYS A 1 104 ? -25.422 20.315 18.668 1.00 96.62 104 LYS A O 1
ATOM 823 N N . ARG A 1 105 ? -26.620 20.894 16.867 1.00 96.00 105 ARG A N 1
ATOM 824 C CA . ARG A 1 105 ? -27.255 19.567 16.719 1.00 96.00 105 ARG A CA 1
ATOM 825 C C . ARG A 1 105 ? -26.257 18.516 16.237 1.00 96.00 105 ARG A C 1
ATOM 827 O O . ARG A 1 105 ? -26.291 17.401 16.755 1.00 96.00 105 ARG A O 1
ATOM 834 N N . VAL A 1 106 ? -25.374 18.870 15.303 1.00 96.44 106 VAL A N 1
ATOM 835 C CA . VAL A 1 106 ? -24.300 17.987 14.815 1.00 96.44 106 VAL A CA 1
ATOM 836 C C . VAL A 1 106 ? -23.326 17.646 15.946 1.00 96.44 106 VAL A C 1
ATOM 838 O O . VAL A 1 106 ? -23.076 16.469 16.196 1.00 96.44 106 VAL A O 1
ATOM 841 N N . GLU A 1 107 ? -22.867 18.637 16.714 1.00 95.56 107 GLU A N 1
ATOM 842 C CA . GLU A 1 107 ? -22.016 18.420 17.895 1.00 95.56 107 GLU A CA 1
ATOM 843 C C . GLU A 1 107 ? -22.695 17.508 18.928 1.00 95.56 107 GLU A C 1
ATOM 845 O O . GLU A 1 107 ? -22.101 16.558 19.444 1.00 95.56 107 GLU A O 1
ATOM 850 N N . LYS A 1 108 ? -23.980 17.746 19.217 1.00 96.69 108 LYS A N 1
ATOM 851 C CA . LYS A 1 108 ? -24.748 16.893 20.132 1.00 96.69 108 LYS A CA 1
ATOM 852 C C . LYS A 1 108 ? -24.843 15.453 19.620 1.00 96.69 108 LYS A C 1
ATOM 854 O O . LYS A 1 108 ? -24.761 14.519 20.422 1.00 96.69 108 LYS A O 1
ATOM 859 N N . HIS A 1 109 ? -25.022 15.265 18.313 1.00 96.38 109 HIS A N 1
ATOM 860 C CA . HIS A 1 109 ? -25.030 13.944 17.681 1.00 96.38 109 HIS A CA 1
ATOM 861 C C . HIS A 1 109 ? -23.671 13.250 17.816 1.00 96.38 109 HIS A C 1
ATOM 863 O O . HIS A 1 109 ? -23.630 12.095 18.239 1.00 96.38 109 HIS A O 1
ATOM 869 N N . PHE A 1 110 ? -22.570 13.973 17.589 1.00 93.88 110 PHE A N 1
ATOM 870 C CA . PHE A 1 110 ? -21.207 13.490 17.821 1.00 93.88 110 PHE A CA 1
ATOM 871 C C . PHE A 1 110 ? -21.019 12.959 19.249 1.00 93.88 110 PHE A C 1
ATOM 873 O O . PHE A 1 110 ? -20.658 11.796 19.439 1.00 93.88 110 PHE A O 1
ATOM 880 N N . TYR A 1 111 ? -21.331 13.764 20.272 1.00 92.75 111 TYR A N 1
ATOM 881 C CA . TYR A 1 111 ? -21.163 13.338 21.667 1.00 92.75 111 TYR A CA 1
ATOM 882 C C . TYR A 1 111 ? -22.065 12.159 22.042 1.00 92.75 111 TYR A C 1
ATOM 884 O O . TYR A 1 111 ? -21.655 11.288 22.814 1.00 92.75 111 TYR A O 1
ATOM 892 N N . LYS A 1 112 ? -23.278 12.097 21.479 1.00 95.25 112 LYS A N 1
ATOM 893 C CA . LYS A 1 112 ? -24.182 10.956 21.658 1.00 95.25 112 LYS A CA 1
ATOM 894 C C . LYS A 1 112 ? -23.570 9.675 21.084 1.00 95.25 112 LYS A C 1
ATOM 896 O O . LYS A 1 112 ? -23.481 8.680 21.802 1.00 95.25 112 LYS A O 1
ATOM 901 N N . LYS A 1 113 ? -23.126 9.701 19.825 1.00 94.12 113 LYS A N 1
ATOM 902 C CA . LYS A 1 113 ? -22.544 8.536 19.141 1.00 94.12 113 LYS A CA 1
ATOM 903 C C . LYS A 1 113 ? -21.255 8.064 19.798 1.00 94.12 113 LYS A C 1
ATOM 905 O O . LYS A 1 113 ? -21.092 6.868 20.037 1.00 94.12 113 LYS A O 1
ATOM 910 N N . ARG A 1 114 ? -20.413 9.003 20.228 1.00 90.62 114 ARG A N 1
ATOM 911 C CA . ARG A 1 114 ? -19.242 8.720 21.061 1.00 90.62 114 ARG A CA 1
ATOM 912 C C . ARG A 1 114 ? -19.614 7.961 22.333 1.00 90.62 114 ARG A C 1
ATOM 914 O O . ARG A 1 114 ? -19.033 6.917 22.606 1.00 90.62 114 ARG A O 1
ATOM 921 N N . ALA A 1 115 ? -20.573 8.462 23.113 1.00 90.75 115 ALA A N 1
ATOM 922 C CA . ALA A 1 115 ? -20.969 7.827 24.371 1.00 90.75 115 ALA A CA 1
ATOM 923 C C . ALA A 1 115 ? -21.552 6.416 24.159 1.00 90.75 115 ALA A C 1
ATOM 925 O O . ALA A 1 115 ? -21.305 5.510 24.959 1.00 90.75 115 ALA A O 1
ATOM 926 N N . GLU A 1 116 ? -22.303 6.214 23.073 1.00 92.56 116 GLU A N 1
ATOM 927 C CA . GLU A 1 116 ? -22.812 4.899 22.672 1.00 92.56 116 GLU A CA 1
ATOM 928 C C . GLU A 1 116 ? -21.672 3.925 22.334 1.00 92.56 116 GLU A C 1
ATOM 930 O O . GLU A 1 116 ? -21.681 2.791 22.825 1.00 92.56 116 GLU A O 1
ATOM 935 N N . ALA A 1 117 ? -20.675 4.367 21.559 1.00 90.69 117 ALA A N 1
ATOM 936 C CA . ALA A 1 117 ? -19.497 3.570 21.222 1.00 90.69 117 ALA A CA 1
ATOM 937 C C . ALA A 1 117 ? -18.655 3.240 22.468 1.00 90.69 117 ALA A C 1
ATOM 939 O O . ALA A 1 117 ? -18.368 2.069 22.712 1.00 90.69 117 ALA A O 1
ATOM 940 N N . GLU A 1 118 ? -18.347 4.236 23.310 1.00 88.44 118 GLU A N 1
ATOM 941 C CA . GLU A 1 118 ? -17.612 4.079 24.580 1.00 88.44 118 GLU A CA 1
ATOM 942 C C . GLU A 1 118 ? -18.238 3.012 25.480 1.00 88.44 118 GLU A C 1
ATOM 944 O O . GLU A 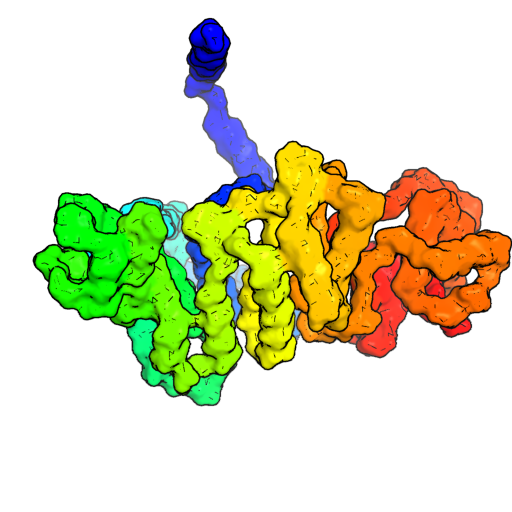1 118 ? -17.557 2.125 26.004 1.00 88.44 118 GLU A O 1
ATOM 949 N N . LYS A 1 119 ? -19.567 3.053 25.613 1.00 88.69 119 LYS A N 1
ATOM 950 C CA . LYS A 1 119 ? -20.313 2.071 26.398 1.00 88.69 119 LYS A CA 1
ATOM 951 C C . LYS A 1 119 ? -20.176 0.656 25.834 1.00 88.69 119 LYS A C 1
ATOM 953 O O . LYS A 1 119 ? -20.017 -0.281 26.612 1.00 88.69 119 LYS A O 1
ATOM 958 N N . LYS A 1 120 ? -20.272 0.492 24.513 1.00 89.25 120 LYS A N 1
ATOM 959 C CA . LYS A 1 120 ? -20.239 -0.822 23.852 1.00 89.25 120 LYS A CA 1
ATOM 960 C C . LYS A 1 120 ? -18.843 -1.442 23.836 1.00 89.25 120 LYS A C 1
ATOM 962 O O . LYS A 1 120 ? -18.738 -2.656 23.980 1.00 89.25 120 LYS A O 1
ATOM 967 N N . ILE A 1 121 ? -17.791 -0.636 23.689 1.00 87.19 121 ILE A N 1
ATOM 968 C CA . ILE A 1 121 ? -16.414 -1.151 23.672 1.00 87.19 121 ILE A CA 1
ATOM 969 C C . ILE A 1 121 ? -15.783 -1.257 25.066 1.00 87.19 121 ILE A C 1
ATOM 971 O O . ILE A 1 121 ? -14.710 -1.833 25.208 1.00 87.19 121 ILE A O 1
ATOM 975 N N . GLY A 1 122 ? -16.425 -0.704 26.101 1.00 82.38 122 GLY A N 1
ATOM 976 C CA . GLY A 1 122 ? -15.926 -0.760 27.477 1.00 82.38 122 GLY A CA 1
ATOM 977 C C . GLY A 1 122 ? -14.747 0.180 27.758 1.00 82.38 122 GLY A C 1
ATOM 978 O O . GLY A 1 122 ? -14.050 0.013 28.759 1.00 82.38 122 GLY A O 1
ATOM 979 N N . VAL A 1 123 ? -14.528 1.184 26.905 1.00 77.81 123 VAL A N 1
ATOM 980 C CA . VAL A 1 123 ? -13.452 2.180 27.019 1.00 77.81 123 VAL A CA 1
ATOM 981 C C . VAL A 1 123 ? -14.079 3.563 27.140 1.00 77.81 123 VAL A C 1
ATOM 983 O O . VAL A 1 123 ? -14.937 3.929 26.345 1.00 77.81 123 VAL A O 1
ATOM 986 N N . LYS A 1 124 ? -13.647 4.348 28.131 1.00 76.44 124 LYS A N 1
ATOM 987 C CA . LYS A 1 124 ? -14.022 5.765 28.263 1.00 76.44 124 LYS A CA 1
ATOM 988 C C . LYS A 1 124 ? -12.942 6.648 27.650 1.00 76.44 124 LYS A C 1
ATOM 990 O O . LYS A 1 124 ? -11.769 6.303 27.749 1.00 76.44 124 LYS A O 1
ATOM 995 N N . GLY A 1 125 ? -13.323 7.812 27.123 1.00 67.19 125 GLY A N 1
ATOM 996 C CA . GLY A 1 125 ? -12.355 8.801 26.641 1.00 67.19 125 GLY A CA 1
ATOM 997 C C . GLY A 1 125 ? -11.885 8.579 25.200 1.00 67.19 125 GLY A C 1
ATOM 998 O O . GLY A 1 125 ? -10.770 8.957 24.879 1.00 67.19 125 GLY A O 1
ATOM 999 N N . ILE A 1 126 ? -12.724 7.997 24.336 1.00 62.72 126 ILE A N 1
ATOM 1000 C CA . ILE A 1 126 ? -12.396 7.639 22.938 1.00 62.72 126 ILE A CA 1
ATOM 1001 C C . ILE A 1 126 ? -12.067 8.847 22.046 1.00 62.72 126 ILE A C 1
ATOM 1003 O O . ILE A 1 126 ? -11.499 8.657 20.978 1.00 62.72 126 ILE A O 1
ATOM 1007 N N . ALA A 1 127 ? -12.425 10.068 22.452 1.00 50.03 127 ALA A N 1
ATOM 1008 C CA . ALA A 1 127 ? -12.157 11.278 21.673 1.00 50.03 127 ALA A CA 1
ATOM 1009 C C . ALA A 1 127 ? -11.310 12.298 22.444 1.00 50.03 127 ALA A C 1
ATOM 1011 O O . ALA A 1 127 ? -11.666 13.470 22.529 1.00 50.03 127 ALA A O 1
ATOM 1012 N N . ASP A 1 128 ? -10.220 11.836 23.055 1.00 53.84 128 ASP A N 1
ATOM 1013 C CA . ASP A 1 128 ? -9.060 12.715 23.234 1.00 53.84 128 ASP A CA 1
ATOM 1014 C C . ASP A 1 128 ? -8.390 12.932 21.858 1.00 53.84 128 ASP A C 1
ATOM 1016 O O . ASP A 1 128 ? -8.560 12.117 20.942 1.00 53.84 128 ASP A O 1
ATOM 1020 N N . GLU A 1 129 ? -7.616 14.007 21.696 1.00 44.41 129 GLU A N 1
ATOM 1021 C CA . GLU A 1 129 ? -6.972 14.461 20.446 1.00 44.41 129 GLU A CA 1
ATOM 1022 C C . GLU A 1 129 ? -6.063 13.406 19.775 1.00 44.41 129 GLU A C 1
ATOM 1024 O O . GLU A 1 129 ? -5.549 13.617 18.677 1.00 44.41 129 GLU A O 1
ATOM 1029 N N . ARG A 1 130 ? -5.851 12.249 20.413 1.00 53.03 130 ARG A N 1
ATOM 1030 C CA . ARG A 1 130 ? -4.967 11.161 19.969 1.00 53.03 130 ARG A CA 1
ATOM 1031 C C . ARG A 1 130 ? -5.698 9.906 19.472 1.00 53.03 130 ARG A C 1
ATOM 1033 O O . ARG A 1 130 ? -5.030 8.915 19.199 1.00 53.03 130 ARG A O 1
ATOM 1040 N N . THR A 1 131 ? -7.031 9.913 19.403 1.00 65.81 131 THR A N 1
ATOM 1041 C CA . THR A 1 131 ? -7.846 8.688 19.239 1.00 65.81 131 THR A CA 1
ATOM 1042 C C . THR A 1 131 ? -8.890 8.785 18.107 1.00 65.81 131 THR A C 1
ATOM 1044 O O . THR A 1 131 ? -8.629 9.409 17.079 1.00 65.81 131 THR A O 1
ATOM 1047 N N . LEU A 1 132 ? -10.037 8.108 18.239 1.00 69.06 132 LEU A N 1
ATOM 1048 C CA . LEU A 1 132 ? -11.045 7.944 17.190 1.00 69.06 132 LEU A CA 1
ATOM 1049 C C . LEU A 1 132 ? -11.796 9.264 16.962 1.00 69.06 132 LEU A C 1
ATOM 1051 O O . LEU A 1 132 ? -12.126 9.968 17.916 1.00 69.06 132 LEU A O 1
ATOM 1055 N N . ALA A 1 133 ? -12.064 9.593 15.696 1.00 74.31 133 ALA A N 1
ATOM 1056 C CA . ALA A 1 133 ? -12.655 10.870 15.279 1.00 74.31 133 ALA A CA 1
ATOM 1057 C C . ALA A 1 133 ? -11.789 12.117 15.573 1.00 74.31 133 ALA A C 1
ATOM 1059 O O . ALA A 1 133 ? -12.322 13.215 15.763 1.00 74.31 133 ALA A O 1
ATOM 1060 N N . ARG A 1 134 ? -10.454 11.972 15.610 1.00 73.81 134 ARG A N 1
ATOM 1061 C CA . ARG A 1 134 ? -9.532 13.116 15.691 1.00 73.81 134 ARG A CA 1
ATOM 1062 C C . ARG A 1 134 ? -9.841 14.118 14.575 1.00 73.81 134 ARG A C 1
ATOM 1064 O O . ARG A 1 134 ? -9.940 13.734 13.416 1.00 73.81 134 ARG A O 1
ATOM 1071 N N . GLY A 1 135 ? -9.972 15.391 14.936 1.00 80.75 135 GLY A N 1
ATOM 1072 C CA . GLY A 1 135 ? -10.269 16.462 13.984 1.00 80.75 135 GLY A CA 1
ATOM 1073 C C . GLY A 1 135 ? -11.745 16.583 13.600 1.00 80.75 135 GLY A C 1
ATOM 1074 O O . GLY A 1 135 ? -12.109 17.592 13.021 1.00 80.75 135 GLY A O 1
ATOM 1075 N N . MET A 1 136 ? -12.631 15.654 13.987 1.00 88.00 136 MET A N 1
ATOM 1076 C CA . MET A 1 136 ? -14.061 15.744 13.644 1.00 88.00 136 MET A CA 1
ATOM 1077 C C . MET A 1 136 ? -14.719 16.998 14.235 1.00 88.00 136 MET A C 1
ATOM 1079 O O . MET A 1 136 ? -15.456 17.702 13.557 1.00 88.00 136 MET A O 1
ATOM 1083 N N . LEU A 1 137 ? -14.432 17.317 15.503 1.00 89.31 137 LEU A N 1
ATOM 1084 C CA . LEU A 1 137 ? -14.926 18.555 16.119 1.00 89.31 137 LEU A CA 1
ATOM 1085 C C . LEU A 1 137 ? -14.319 19.804 15.463 1.00 89.31 137 LEU A C 1
ATOM 1087 O O . LEU A 1 137 ? -15.007 20.811 15.330 1.00 89.31 137 LEU A O 1
ATOM 1091 N N . GLU A 1 138 ? -13.059 19.735 15.025 1.00 89.38 138 GLU A N 1
ATOM 1092 C CA . GLU A 1 138 ? -12.402 20.825 14.295 1.00 89.38 138 GLU A CA 1
ATOM 1093 C C . GLU A 1 138 ? -13.018 21.015 12.906 1.00 89.38 138 GLU A C 1
ATOM 1095 O O . GLU A 1 138 ? -13.197 22.147 12.474 1.00 89.38 138 GLU A O 1
ATOM 1100 N N . GLU A 1 139 ? -13.385 19.928 12.228 1.00 90.00 139 GLU A N 1
ATOM 1101 C CA . GLU A 1 139 ? -14.060 19.930 10.933 1.00 90.00 139 GLU A CA 1
ATOM 1102 C C . GLU A 1 139 ? -15.472 20.509 11.045 1.00 90.00 139 GLU A C 1
ATOM 1104 O O . GLU A 1 139 ? -15.818 21.412 10.284 1.00 90.00 139 GLU A O 1
ATOM 1109 N N . ILE A 1 140 ? -16.246 20.088 12.053 1.00 92.38 140 ILE A N 1
ATOM 1110 C CA . ILE A 1 140 ? -17.561 20.664 12.377 1.00 92.38 140 ILE A CA 1
ATOM 1111 C C . ILE A 1 140 ? -17.430 22.175 12.633 1.00 92.38 140 ILE A C 1
ATOM 1113 O O . ILE A 1 140 ? -18.177 22.972 12.064 1.00 92.38 140 ILE A O 1
ATOM 1117 N N . GLU A 1 141 ? -16.457 22.593 13.447 1.00 92.94 141 GLU A N 1
ATOM 1118 C CA . GLU A 1 141 ? -16.219 24.009 13.751 1.00 92.94 141 GLU A CA 1
ATOM 1119 C C . GLU A 1 141 ? -15.690 24.805 12.548 1.00 92.94 141 GLU A C 1
ATOM 1121 O O . GLU A 1 141 ? -16.051 25.968 12.363 1.00 92.94 141 GLU A O 1
ATOM 1126 N N . SER A 1 142 ? -14.854 24.201 11.705 1.00 92.19 142 SER A N 1
ATOM 1127 C CA . SER A 1 142 ? -14.333 24.814 10.481 1.00 92.19 142 SER A CA 1
ATOM 1128 C C . SER A 1 142 ? -15.452 25.040 9.465 1.00 92.19 142 SER A C 1
ATOM 1130 O O . SER A 1 142 ? -15.620 26.153 8.964 1.00 92.19 142 SER A O 1
ATOM 1132 N N . ALA A 1 143 ? -16.284 24.021 9.236 1.00 92.69 143 ALA A N 1
ATOM 1133 C CA . ALA A 1 143 ? -17.464 24.089 8.382 1.00 92.69 143 ALA A CA 1
ATOM 1134 C C . ALA A 1 143 ? -18.438 25.185 8.848 1.00 92.69 143 ALA A C 1
ATOM 1136 O O . ALA A 1 143 ? -18.869 26.023 8.053 1.00 92.69 143 ALA A O 1
ATOM 1137 N N . LYS A 1 144 ? -18.705 25.246 10.157 1.00 95.06 144 LYS A N 1
ATOM 1138 C CA . LYS A 1 144 ? -19.512 26.299 10.787 1.00 95.06 144 LYS A CA 1
ATOM 1139 C C . LYS A 1 144 ? -18.939 27.692 10.540 1.00 95.06 144 LYS A C 1
ATOM 1141 O O . LYS A 1 144 ? -19.660 28.580 10.090 1.00 95.06 144 LYS A O 1
ATOM 1146 N N . LYS A 1 145 ? -17.644 27.899 10.814 1.00 94.00 145 LYS A N 1
ATOM 1147 C CA . LYS A 1 145 ? -16.967 29.192 10.598 1.00 94.00 145 LYS A CA 1
ATOM 1148 C C . LYS A 1 145 ? -17.008 29.617 9.134 1.00 94.00 145 LYS A C 1
ATOM 1150 O O . LYS A 1 145 ? -17.224 30.795 8.863 1.00 94.00 145 LYS A O 1
ATOM 1155 N N . ASN A 1 146 ? -16.826 28.676 8.210 1.00 92.06 146 ASN A N 1
ATOM 1156 C CA . ASN A 1 146 ? -16.861 28.944 6.778 1.00 92.06 146 ASN A CA 1
ATOM 1157 C C . ASN A 1 146 ? -18.240 29.436 6.314 1.00 92.06 146 ASN A C 1
ATOM 1159 O O . ASN A 1 146 ? -18.315 30.432 5.598 1.00 92.06 146 ASN A O 1
ATOM 1163 N N . ILE A 1 147 ? -19.327 28.801 6.764 1.00 91.12 147 ILE A N 1
ATOM 1164 C CA . ILE A 1 147 ? -20.689 29.250 6.431 1.00 91.12 147 ILE A CA 1
ATOM 1165 C C . ILE A 1 147 ? -20.979 30.615 7.055 1.00 91.12 147 ILE A C 1
ATOM 1167 O O . ILE A 1 147 ? -21.449 31.515 6.365 1.00 91.12 147 ILE A O 1
ATOM 1171 N N . LEU A 1 148 ? -20.654 30.806 8.338 1.00 91.56 148 LEU A N 1
ATOM 1172 C CA . LEU A 1 148 ? -20.882 32.084 9.023 1.00 91.56 148 LEU A CA 1
ATOM 1173 C C . LEU A 1 148 ? -20.117 33.249 8.374 1.00 91.56 148 LEU A C 1
ATOM 1175 O O . LEU A 1 148 ? -20.609 34.375 8.372 1.00 91.56 148 LEU A O 1
ATOM 1179 N N . ALA A 1 149 ? -18.933 32.994 7.810 1.00 91.62 149 ALA A N 1
ATOM 1180 C CA . ALA A 1 149 ? -18.155 33.999 7.089 1.00 91.62 149 ALA A CA 1
ATOM 1181 C C . ALA A 1 149 ? -18.738 34.345 5.706 1.00 91.62 149 ALA A C 1
ATOM 1183 O O . ALA A 1 149 ? -18.498 35.444 5.210 1.00 91.62 149 ALA A O 1
ATOM 1184 N N . ASN A 1 150 ? -19.514 33.437 5.106 1.00 90.75 150 ASN A N 1
ATOM 1185 C CA . ASN A 1 150 ? -19.947 33.506 3.710 1.00 90.75 150 ASN A CA 1
ATOM 1186 C C . ASN A 1 150 ? -21.469 33.317 3.550 1.00 90.75 150 ASN A C 1
ATOM 1188 O O . ASN A 1 150 ? -21.920 32.779 2.548 1.00 90.75 150 ASN A O 1
ATOM 1192 N N . LEU A 1 151 ? -22.289 33.781 4.502 1.00 88.81 151 LEU A N 1
ATOM 1193 C CA . LEU A 1 151 ? -23.746 33.524 4.561 1.00 88.81 151 LEU A CA 1
ATOM 1194 C C . LEU A 1 151 ? -24.539 33.837 3.280 1.00 88.81 151 LEU A C 1
ATOM 1196 O O . LEU A 1 151 ? -25.618 33.292 3.081 1.00 88.81 151 LEU A O 1
ATOM 1200 N N . LYS A 1 152 ? -24.031 34.730 2.424 1.00 87.25 152 LYS A N 1
ATOM 1201 C CA . LYS A 1 152 ? -24.672 35.113 1.154 1.00 87.25 152 LYS A CA 1
ATOM 1202 C C . LYS A 1 152 ? -24.403 34.134 0.012 1.00 87.25 152 LYS A C 1
ATOM 1204 O O . LYS A 1 152 ? -25.091 34.198 -1.001 1.00 87.25 152 LYS A O 1
ATOM 1209 N N . GLU A 1 153 ? -23.389 33.291 0.162 1.00 87.50 153 GLU A N 1
ATOM 1210 C CA . GLU A 1 153 ? -22.972 32.296 -0.828 1.00 87.50 153 GLU A CA 1
ATOM 1211 C C . GLU A 1 153 ? -23.657 30.946 -0.611 1.00 87.50 153 GLU A C 1
ATOM 1213 O O . GLU A 1 153 ? -23.621 30.117 -1.511 1.00 87.50 153 GLU A O 1
ATOM 1218 N N . TYR A 1 154 ? -24.291 30.742 0.550 1.00 84.75 154 TYR A N 1
ATOM 1219 C CA . TYR A 1 154 ? -24.964 29.496 0.899 1.00 84.75 154 TYR A CA 1
ATOM 1220 C C . TYR A 1 154 ? -26.479 29.664 0.919 1.00 84.75 154 TYR A C 1
ATOM 1222 O O . TYR A 1 154 ? -27.010 30.683 1.366 1.00 84.75 154 TYR A O 1
ATOM 1230 N N . ASN A 1 155 ? -27.185 28.619 0.505 1.00 88.12 155 ASN A N 1
ATOM 1231 C CA . ASN A 1 155 ? -28.625 28.480 0.678 1.00 88.12 155 ASN A CA 1
ATOM 1232 C C . ASN A 1 155 ? -28.977 27.402 1.724 1.00 88.12 155 ASN A C 1
ATOM 1234 O O . ASN A 1 155 ? -28.131 26.650 2.212 1.00 88.12 155 ASN A O 1
ATOM 1238 N N . GLN A 1 156 ? -30.255 27.346 2.105 1.00 88.06 156 GLN A N 1
ATOM 1239 C CA . GLN A 1 156 ? -30.735 26.445 3.157 1.00 88.06 156 GLN A CA 1
ATOM 1240 C C . GLN A 1 156 ? -30.570 24.957 2.802 1.00 88.06 156 GLN A C 1
ATOM 1242 O O . GLN A 1 156 ? -30.348 24.131 3.693 1.00 88.06 156 GLN A O 1
ATOM 1247 N N . ASP A 1 157 ? -30.667 24.602 1.522 1.00 88.56 157 ASP A N 1
ATOM 1248 C CA . ASP A 1 157 ? -30.505 23.222 1.067 1.00 88.56 157 ASP A CA 1
ATOM 1249 C C . ASP A 1 157 ? -29.043 22.782 1.183 1.00 88.56 157 ASP A C 1
ATOM 1251 O O . ASP A 1 157 ? -28.777 21.689 1.677 1.00 88.56 157 ASP A O 1
ATOM 1255 N N . GLU A 1 158 ? -28.093 23.661 0.856 1.00 88.50 158 GLU A N 1
ATOM 1256 C CA . GLU A 1 158 ? -26.656 23.423 1.043 1.00 88.50 158 GLU A CA 1
ATOM 1257 C C . GLU A 1 158 ? -26.287 23.262 2.524 1.00 88.50 158 GLU A C 1
ATOM 1259 O O . GLU A 1 158 ? -25.543 22.344 2.876 1.00 88.50 158 GLU A O 1
ATOM 1264 N N . LEU A 1 159 ? -26.852 24.086 3.419 1.00 89.44 159 LEU A N 1
ATOM 1265 C CA . LEU A 1 159 ? -26.670 23.926 4.868 1.00 89.44 159 LEU A CA 1
ATOM 1266 C C . LEU A 1 159 ? -27.212 22.572 5.353 1.00 89.44 159 LEU A C 1
ATOM 1268 O O . LEU A 1 159 ? -26.560 21.874 6.136 1.00 89.44 159 LEU A O 1
ATOM 1272 N N . ASN A 1 160 ? -28.408 22.190 4.900 1.00 91.44 160 ASN A N 1
ATOM 1273 C CA . ASN A 1 160 ? -29.012 20.907 5.251 1.00 91.44 160 ASN A CA 1
ATOM 1274 C C . ASN A 1 160 ? -28.200 19.726 4.713 1.00 91.44 160 ASN A C 1
ATOM 1276 O O . ASN A 1 160 ? -28.041 18.734 5.428 1.00 91.44 160 ASN A O 1
ATOM 1280 N N . GLN A 1 161 ? -27.684 19.834 3.489 1.00 90.06 161 GLN A N 1
ATOM 1281 C CA . GLN A 1 161 ? -26.848 18.820 2.864 1.00 90.06 161 GLN A CA 1
ATOM 1282 C C . GLN A 1 161 ? -25.552 18.634 3.654 1.00 90.06 161 GLN A C 1
ATOM 1284 O O . GLN A 1 161 ? -25.294 17.533 4.135 1.00 90.06 161 GLN A O 1
ATOM 1289 N N . LEU A 1 162 ? -24.822 19.721 3.924 1.00 90.75 162 LEU A N 1
ATOM 1290 C CA . LEU A 1 162 ? -23.596 19.676 4.721 1.00 90.75 162 LEU A CA 1
ATOM 1291 C C . LEU A 1 162 ? -23.836 19.087 6.115 1.00 90.75 162 LEU A C 1
ATOM 1293 O O . LEU A 1 162 ? -23.067 18.252 6.586 1.00 90.75 162 LEU A O 1
ATOM 1297 N N . ARG A 1 163 ? -24.929 19.481 6.781 1.00 93.06 163 ARG A N 1
ATOM 1298 C CA . ARG A 1 163 ? -25.315 18.909 8.078 1.00 93.06 163 ARG A CA 1
ATOM 1299 C C . ARG A 1 163 ? -25.519 17.399 7.982 1.00 93.06 163 ARG A C 1
ATOM 1301 O O . ARG A 1 163 ? -25.057 16.662 8.851 1.00 93.06 163 ARG A O 1
ATOM 1308 N N . ASN A 1 164 ? -26.254 16.942 6.972 1.00 93.44 164 ASN A N 1
ATOM 1309 C CA . ASN A 1 164 ? -26.529 15.523 6.780 1.00 93.44 164 ASN A CA 1
ATOM 1310 C C . ASN A 1 164 ? -25.241 14.748 6.473 1.00 93.44 164 ASN A C 1
ATOM 1312 O O . ASN A 1 164 ? -25.073 13.643 6.986 1.00 93.44 164 ASN A O 1
ATOM 1316 N N . ASP A 1 165 ? -24.325 15.333 5.707 1.00 90.31 165 ASP A N 1
ATOM 1317 C CA . ASP A 1 165 ? -23.041 14.719 5.371 1.00 90.31 165 ASP A CA 1
ATOM 1318 C C . ASP A 1 165 ? -22.129 14.616 6.601 1.00 90.31 165 ASP A C 1
ATOM 1320 O O . ASP A 1 165 ? -21.585 13.544 6.867 1.00 90.31 165 ASP A O 1
ATOM 1324 N N . LEU A 1 166 ? -22.075 15.654 7.445 1.00 92.69 166 LEU A N 1
ATOM 1325 C CA . LEU A 1 166 ? -21.395 15.588 8.744 1.00 92.69 166 LEU A CA 1
ATOM 1326 C C . LEU A 1 166 ? -22.010 14.516 9.656 1.00 92.69 166 LEU A C 1
ATOM 1328 O O . LEU A 1 166 ? -21.285 13.760 10.297 1.00 92.69 166 LEU A O 1
ATOM 1332 N N . ILE A 1 167 ? -23.343 14.401 9.707 1.00 95.75 167 ILE A N 1
ATOM 1333 C CA . ILE A 1 167 ? -24.024 13.356 10.490 1.00 95.75 167 ILE A CA 1
ATOM 1334 C C . ILE A 1 167 ? -23.656 11.956 9.986 1.00 95.75 167 ILE A C 1
ATOM 1336 O O . ILE A 1 167 ? -23.329 11.095 10.802 1.00 95.75 167 ILE A O 1
ATOM 1340 N N . LYS A 1 168 ? -23.668 11.729 8.667 1.00 90.94 168 LYS A N 1
ATOM 1341 C CA . LYS A 1 168 ? -23.258 10.449 8.066 1.00 90.94 168 LYS A CA 1
ATOM 1342 C C . LYS A 1 168 ? -21.802 10.126 8.383 1.00 90.94 168 LYS A C 1
ATOM 1344 O O . LYS A 1 168 ? -21.501 8.991 8.736 1.00 90.94 168 LYS A O 1
ATOM 1349 N N . MET A 1 169 ? -20.914 11.116 8.307 1.00 88.44 169 MET A N 1
ATOM 1350 C CA . MET A 1 169 ? -19.500 10.941 8.628 1.00 88.44 169 MET A CA 1
ATOM 1351 C C . MET A 1 169 ? -19.305 10.565 10.104 1.00 88.44 169 MET A C 1
ATOM 1353 O O . MET A 1 169 ? -18.597 9.605 10.409 1.00 88.44 169 MET A O 1
ATOM 1357 N N . ILE A 1 170 ? -19.996 11.254 11.020 1.00 92.25 170 ILE A N 1
ATOM 1358 C CA . ILE A 1 170 ? -20.019 10.914 12.451 1.00 92.25 170 ILE A CA 1
ATOM 1359 C C . ILE A 1 170 ? -20.515 9.477 12.653 1.00 92.25 170 ILE A C 1
ATOM 1361 O O . ILE A 1 170 ? -19.901 8.712 13.398 1.00 92.25 170 ILE A O 1
ATOM 1365 N N . ASP A 1 171 ? -21.614 9.098 11.998 1.00 92.00 171 ASP A N 1
ATOM 1366 C CA . ASP A 1 171 ? -22.175 7.752 12.106 1.00 92.00 171 ASP A CA 1
ATOM 1367 C C . ASP A 1 171 ? -21.200 6.688 11.589 1.00 92.00 171 ASP A C 1
ATOM 1369 O O . ASP A 1 171 ? -20.995 5.678 12.265 1.00 92.00 171 ASP A O 1
ATOM 1373 N N . ALA A 1 172 ? -20.547 6.922 10.449 1.00 87.56 172 ALA A N 1
ATOM 1374 C CA . ALA A 1 172 ? -19.575 6.000 9.868 1.00 87.56 172 ALA A CA 1
ATOM 1375 C C . ALA A 1 172 ? -18.367 5.776 10.791 1.00 87.56 172 ALA A C 1
ATOM 1377 O O . ALA A 1 172 ? -17.949 4.631 10.985 1.00 87.56 172 ALA A O 1
ATOM 1378 N N . VAL A 1 173 ? -17.853 6.851 11.400 1.00 87.56 173 VAL A N 1
ATOM 1379 C CA . VAL A 1 173 ? -16.706 6.803 12.319 1.00 87.56 173 VAL A CA 1
ATOM 1380 C C . VAL A 1 173 ? -17.032 6.043 13.604 1.00 87.56 173 VAL A C 1
ATOM 1382 O O . VAL A 1 173 ? -16.192 5.287 14.085 1.00 87.56 173 VAL A O 1
ATOM 1385 N N . PHE A 1 174 ? -18.237 6.214 14.159 1.00 91.31 174 PHE A N 1
ATOM 1386 C CA . PHE A 1 174 ? -18.643 5.547 15.405 1.00 91.31 174 PHE A CA 1
ATOM 1387 C C . PHE A 1 174 ? -19.343 4.196 15.212 1.00 91.31 174 PHE A C 1
ATOM 1389 O O . PHE A 1 174 ? -19.740 3.574 16.203 1.00 91.31 174 PHE A O 1
ATOM 1396 N N . THR A 1 175 ? -19.503 3.737 13.971 1.00 92.12 175 THR A N 1
ATOM 1397 C CA . THR A 1 175 ? -20.016 2.395 13.690 1.00 92.12 175 THR A CA 1
ATOM 1398 C C . THR A 1 175 ? -18.967 1.362 14.092 1.00 92.12 175 THR A C 1
ATOM 1400 O O . THR A 1 175 ? -17.804 1.434 13.694 1.00 92.12 175 THR A O 1
ATOM 1403 N N . LEU A 1 176 ? -19.378 0.398 14.914 1.00 94.00 176 LEU A N 1
ATOM 1404 C CA . LEU A 1 176 ? -18.470 -0.622 15.428 1.00 94.00 176 LEU A CA 1
ATOM 1405 C C . LEU A 1 176 ? -18.252 -1.751 14.409 1.00 94.00 176 LEU A C 1
ATOM 1407 O O . LEU A 1 176 ? -19.199 -2.111 13.706 1.00 94.00 176 LEU A O 1
ATOM 1411 N N . PRO A 1 177 ? -17.092 -2.440 14.424 1.00 96.12 177 PRO A N 1
ATOM 1412 C CA . PRO A 1 177 ? -16.882 -3.623 13.588 1.00 96.12 177 PRO A CA 1
ATOM 1413 C C . PRO A 1 177 ? -17.982 -4.685 13.741 1.00 96.12 177 PRO A C 1
ATOM 1415 O O . PRO A 1 177 ? -18.439 -5.261 12.758 1.00 96.12 177 PRO A O 1
ATOM 1418 N N . SER A 1 178 ? -18.473 -4.915 14.964 1.00 96.31 178 SER A N 1
ATOM 1419 C CA . SER A 1 178 ? -19.587 -5.845 15.221 1.00 96.31 178 SER A CA 1
ATOM 1420 C C . SER A 1 178 ? -20.903 -5.436 14.550 1.00 96.31 178 SER A C 1
ATOM 1422 O O . SER A 1 178 ? -21.686 -6.298 14.146 1.00 96.31 178 SER A O 1
ATOM 1424 N N . GLU A 1 179 ? -21.151 -4.134 14.411 1.00 95.56 179 GLU A N 1
ATOM 1425 C CA . GLU A 1 179 ? -22.321 -3.601 13.715 1.00 95.56 179 GLU A CA 1
ATOM 1426 C C . GLU A 1 179 ? -22.159 -3.755 12.206 1.00 95.56 179 GLU A C 1
ATOM 1428 O O . GLU A 1 179 ? -23.088 -4.222 11.558 1.00 95.56 179 GLU A O 1
ATOM 1433 N N . SER A 1 180 ? -20.970 -3.494 11.663 1.00 94.75 180 SER A N 1
ATOM 1434 C CA . SER A 1 180 ? -20.676 -3.725 10.243 1.00 94.75 180 SER A CA 1
ATOM 1435 C C . SER A 1 180 ? -20.754 -5.199 9.857 1.00 94.75 180 SER A C 1
ATOM 1437 O O . SER A 1 180 ? -21.376 -5.532 8.853 1.00 94.75 180 SER A O 1
ATOM 1439 N N . ILE A 1 181 ? -20.250 -6.110 10.698 1.00 95.44 181 ILE A N 1
ATOM 1440 C CA . ILE A 1 181 ? -20.442 -7.560 10.522 1.00 95.44 181 ILE A CA 1
ATOM 1441 C C . ILE A 1 181 ? -21.936 -7.905 10.484 1.00 95.44 181 ILE A C 1
ATOM 1443 O O . ILE A 1 181 ? -22.370 -8.720 9.671 1.00 95.44 181 ILE A O 1
ATOM 1447 N N . LYS A 1 182 ? -22.742 -7.303 11.366 1.00 94.56 182 LYS A N 1
ATOM 1448 C CA . LYS A 1 182 ? -24.193 -7.520 11.387 1.00 94.56 182 LYS A CA 1
ATOM 1449 C C . LYS A 1 182 ? -24.867 -6.954 10.133 1.00 94.56 182 LYS A C 1
ATOM 1451 O O . LYS A 1 182 ? -25.768 -7.603 9.611 1.00 94.56 182 LYS A O 1
ATOM 1456 N N . ASN A 1 183 ? -24.456 -5.778 9.671 1.00 91.56 183 ASN A N 1
ATOM 1457 C CA . ASN A 1 183 ? -25.004 -5.140 8.476 1.00 91.56 183 ASN A CA 1
ATOM 1458 C C . ASN A 1 183 ? -24.720 -5.991 7.236 1.00 91.56 183 ASN A C 1
ATOM 1460 O O . ASN A 1 183 ? -25.662 -6.348 6.538 1.00 91.56 183 ASN A O 1
ATOM 1464 N N . LEU A 1 184 ? -23.471 -6.439 7.063 1.00 91.50 184 LEU A N 1
ATOM 1465 C CA . LEU A 1 184 ? -23.074 -7.357 5.991 1.00 91.50 184 LEU A CA 1
ATOM 1466 C C . LEU A 1 184 ? -23.928 -8.632 5.981 1.00 91.50 184 LEU A C 1
ATOM 1468 O O . LEU A 1 184 ? -24.383 -9.061 4.930 1.00 91.50 184 LEU A O 1
ATOM 1472 N N . LYS A 1 185 ? -24.212 -9.218 7.152 1.00 91.50 185 LYS A N 1
ATOM 1473 C CA . LYS A 1 185 ? -25.044 -10.431 7.262 1.00 91.50 185 LYS A CA 1
ATOM 1474 C C . LYS A 1 185 ? -26.515 -10.235 6.887 1.00 91.50 185 LYS A C 1
ATOM 1476 O O . LYS A 1 185 ? -27.167 -11.212 6.531 1.00 91.50 185 LYS A O 1
ATOM 1481 N N . ASN A 1 186 ? -27.050 -9.026 7.051 1.00 87.50 186 ASN A N 1
ATOM 1482 C CA . ASN A 1 186 ? -28.480 -8.749 6.882 1.00 87.50 186 ASN A CA 1
ATOM 1483 C C . ASN A 1 186 ? -28.828 -8.163 5.511 1.00 87.50 186 ASN A C 1
ATOM 1485 O O . ASN A 1 186 ? -30.009 -8.050 5.191 1.00 87.50 186 ASN A O 1
ATOM 1489 N N . GLU A 1 187 ? -27.834 -7.741 4.737 1.00 79.62 187 GLU A N 1
ATOM 1490 C CA . GLU A 1 187 ? -28.055 -7.114 3.443 1.00 79.62 187 GLU A CA 1
ATOM 1491 C C . GLU A 1 187 ? -28.269 -8.173 2.351 1.00 79.62 187 GLU A C 1
ATOM 1493 O O . GLU A 1 187 ? -27.484 -9.112 2.207 1.00 79.62 187 GLU A O 1
ATOM 1498 N N . ASP A 1 188 ? -29.351 -8.032 1.581 1.00 70.44 188 ASP A N 1
ATOM 1499 C CA . ASP A 1 188 ? -29.650 -8.912 0.448 1.00 70.44 188 ASP A CA 1
ATOM 1500 C C . ASP A 1 188 ? -28.762 -8.542 -0.748 1.00 70.44 188 ASP A C 1
ATOM 1502 O O . ASP A 1 188 ? -29.095 -7.710 -1.596 1.00 70.44 188 ASP A O 1
ATOM 1506 N N . ARG A 1 189 ? -27.572 -9.142 -0.783 1.00 66.19 189 ARG A N 1
ATOM 1507 C CA . ARG A 1 189 ? -26.529 -8.851 -1.769 1.00 66.19 189 ARG A CA 1
ATOM 1508 C C . ARG A 1 189 ? -26.645 -9.756 -2.984 1.00 66.19 189 ARG A C 1
ATOM 1510 O O . ARG A 1 189 ? -25.757 -10.541 -3.299 1.00 66.19 189 ARG A O 1
ATOM 1517 N N . SER A 1 190 ? -27.737 -9.589 -3.724 1.00 55.28 190 SER A N 1
ATOM 1518 C CA . SER A 1 190 ? -27.909 -10.226 -5.038 1.00 55.28 190 SER A CA 1
ATOM 1519 C C . SER A 1 190 ? -26.915 -9.721 -6.104 1.00 55.28 190 SER A C 1
ATOM 1521 O O . SER A 1 190 ? -26.854 -10.285 -7.198 1.00 55.28 190 SER A O 1
ATOM 1523 N N . ARG A 1 191 ? -26.099 -8.692 -5.809 1.00 53.44 191 ARG A N 1
ATOM 1524 C CA . ARG A 1 191 ? -25.016 -8.201 -6.678 1.00 53.44 191 ARG A CA 1
ATOM 1525 C C . ARG A 1 191 ? -23.774 -7.833 -5.860 1.00 53.44 191 ARG A C 1
ATOM 1527 O O . ARG A 1 191 ? -23.740 -6.787 -5.229 1.00 53.44 191 ARG A O 1
ATOM 1534 N N . TYR A 1 192 ? -22.730 -8.656 -5.940 1.00 60.25 192 TYR A N 1
ATOM 1535 C CA . TYR A 1 192 ? -21.404 -8.427 -5.338 1.00 60.25 192 TYR A CA 1
ATOM 1536 C C . TYR A 1 192 ? -20.580 -7.307 -6.017 1.00 60.25 192 TYR A C 1
ATOM 1538 O O . TYR A 1 192 ? -19.357 -7.388 -6.066 1.00 60.25 192 TYR A O 1
ATOM 1546 N N . ALA A 1 193 ? -21.230 -6.316 -6.631 1.00 58.53 193 ALA A N 1
ATOM 1547 C CA . ALA A 1 193 ? -20.545 -5.299 -7.432 1.00 58.53 193 ALA A CA 1
ATOM 1548 C C . ALA A 1 193 ? -19.982 -4.142 -6.591 1.00 58.53 193 ALA A C 1
ATOM 1550 O O . ALA A 1 193 ? -19.109 -3.424 -7.067 1.00 58.53 193 ALA A O 1
ATOM 1551 N N . ASP A 1 194 ? -20.478 -3.966 -5.366 1.00 74.56 194 ASP A N 1
ATOM 1552 C CA . ASP A 1 194 ? -20.058 -2.901 -4.463 1.00 74.56 194 ASP A CA 1
ATOM 1553 C C . ASP A 1 194 ? -19.424 -3.501 -3.200 1.00 74.56 194 ASP A C 1
ATOM 1555 O O . ASP A 1 194 ? -20.048 -4.313 -2.515 1.00 74.56 194 ASP A O 1
ATOM 1559 N N . MET A 1 195 ? -18.169 -3.129 -2.928 1.00 83.81 195 MET A N 1
ATOM 1560 C CA . MET A 1 195 ? -17.409 -3.559 -1.746 1.00 83.81 195 MET A CA 1
ATOM 1561 C C . MET A 1 195 ? -17.350 -2.479 -0.656 1.00 83.81 195 MET A C 1
ATOM 1563 O O . MET A 1 195 ? -16.510 -2.558 0.242 1.00 83.81 195 MET A O 1
ATOM 1567 N N . GLU A 1 196 ? -18.198 -1.450 -0.719 1.00 85.00 196 GLU A N 1
ATOM 1568 C CA . GLU A 1 196 ? -18.188 -0.342 0.241 1.00 85.00 196 GLU A CA 1
ATOM 1569 C C . GLU A 1 196 ? -18.238 -0.827 1.702 1.00 85.00 196 GLU A C 1
ATOM 1571 O O . GLU A 1 196 ? -17.376 -0.456 2.503 1.00 85.00 196 GLU A O 1
ATOM 1576 N N . LEU A 1 197 ? -19.177 -1.715 2.056 1.00 87.88 197 LEU A N 1
ATOM 1577 C CA . LEU A 1 197 ? -19.298 -2.196 3.442 1.00 87.88 197 LEU A CA 1
ATOM 1578 C C . LEU A 1 197 ? -18.148 -3.123 3.863 1.00 87.88 197 LEU A C 1
ATOM 1580 O O . LEU A 1 197 ? -17.736 -3.098 5.024 1.00 87.88 197 LEU A O 1
ATOM 1584 N N . GLU A 1 198 ? -17.616 -3.940 2.952 1.00 91.94 198 GLU A N 1
ATOM 1585 C CA . GLU A 1 198 ? -16.420 -4.750 3.191 1.00 91.94 198 GLU A CA 1
ATOM 1586 C C . GLU A 1 198 ? -15.219 -3.865 3.542 1.00 91.94 198 GLU A C 1
ATOM 1588 O O . GLU A 1 198 ? -14.515 -4.102 4.531 1.00 91.94 198 GLU A O 1
ATOM 1593 N N . MET A 1 199 ? -15.013 -2.799 2.767 1.00 89.38 199 MET A N 1
ATOM 1594 C CA . MET A 1 199 ? -13.921 -1.858 2.994 1.00 89.38 199 MET A CA 1
ATOM 1595 C C . MET A 1 199 ? -14.138 -1.006 4.242 1.00 89.38 199 MET A C 1
ATOM 1597 O O . MET A 1 199 ? -13.183 -0.722 4.976 1.00 89.38 199 MET A O 1
ATOM 1601 N N . GLN A 1 200 ? -15.388 -0.650 4.537 1.00 88.44 200 GLN A N 1
ATOM 1602 C CA . GLN A 1 200 ? -15.761 0.003 5.785 1.00 88.44 200 GLN A CA 1
ATOM 1603 C C . GLN A 1 200 ? -15.435 -0.887 6.992 1.00 88.44 200 GLN A C 1
ATOM 1605 O O . GLN A 1 200 ? -14.867 -0.399 7.970 1.00 88.44 200 GLN A O 1
ATOM 1610 N N . LEU A 1 201 ? -15.728 -2.191 6.922 1.00 93.81 201 LEU A N 1
ATOM 1611 C CA . LEU A 1 201 ? -15.386 -3.138 7.984 1.00 93.81 201 LEU A CA 1
ATOM 1612 C C . LEU A 1 201 ? -13.872 -3.191 8.225 1.00 93.81 201 LEU A C 1
ATOM 1614 O O . LEU A 1 201 ? -13.452 -3.071 9.374 1.00 93.81 201 LEU A O 1
ATOM 1618 N N . LEU A 1 202 ? -13.047 -3.337 7.181 1.00 91.94 202 LEU A N 1
ATOM 1619 C CA . LEU A 1 202 ? -11.582 -3.351 7.343 1.00 91.94 202 LEU A CA 1
ATOM 1620 C C . LEU A 1 202 ? -11.062 -2.076 7.999 1.00 91.94 202 LEU A C 1
ATOM 1622 O O . LEU A 1 202 ? -10.236 -2.118 8.907 1.00 91.94 202 LEU A O 1
ATOM 1626 N N . THR A 1 203 ? -11.598 -0.947 7.559 1.00 88.31 203 THR A N 1
ATOM 1627 C CA . THR A 1 203 ? -11.224 0.369 8.055 1.00 88.31 203 THR A CA 1
ATOM 1628 C C . THR A 1 203 ? -11.591 0.530 9.534 1.00 88.31 203 THR A C 1
ATOM 1630 O O . THR A 1 203 ? -10.794 1.016 10.333 1.00 88.31 203 THR A O 1
ATOM 1633 N N . GLN A 1 204 ? -12.774 0.066 9.941 1.00 90.88 204 GLN A N 1
ATOM 1634 C CA . GLN A 1 204 ? -13.174 0.059 11.349 1.00 90.88 204 GLN A CA 1
ATOM 1635 C C . GLN A 1 204 ? -12.340 -0.909 12.185 1.00 90.88 204 GLN A C 1
ATOM 1637 O O . GLN A 1 204 ? -12.011 -0.586 13.327 1.00 90.88 204 GLN A O 1
ATOM 1642 N N . LEU A 1 205 ? -11.982 -2.076 11.642 1.00 93.06 205 LEU A N 1
ATOM 1643 C CA . LEU A 1 205 ? -11.115 -3.024 12.339 1.00 93.06 205 LEU A CA 1
ATOM 1644 C C . LEU A 1 205 ? -9.761 -2.389 12.675 1.00 93.06 205 LEU A C 1
ATOM 1646 O O . LEU A 1 205 ? -9.307 -2.503 13.815 1.00 93.06 205 LEU A O 1
ATOM 1650 N N . ASP A 1 206 ? -9.159 -1.670 11.734 1.00 87.94 206 ASP A N 1
ATOM 1651 C CA . ASP A 1 206 ? -7.903 -0.955 11.966 1.00 87.94 206 ASP A CA 1
ATOM 1652 C C . ASP A 1 206 ? -8.076 0.177 12.996 1.00 87.94 206 ASP A C 1
ATOM 1654 O O . ASP A 1 206 ? -7.398 0.209 14.028 1.00 87.94 206 ASP A O 1
ATOM 1658 N N . TYR A 1 207 ? -9.077 1.045 12.805 1.00 85.31 207 TYR A N 1
ATOM 1659 C CA . TYR A 1 207 ? -9.304 2.182 13.702 1.00 85.31 207 TYR A CA 1
ATOM 1660 C C . TYR A 1 207 ? -9.514 1.783 15.157 1.00 85.31 207 TYR A C 1
ATOM 1662 O O . TYR A 1 207 ? -8.905 2.358 16.068 1.00 85.31 207 TYR A O 1
ATOM 1670 N N . TYR A 1 208 ? -10.368 0.788 15.390 1.00 87.81 208 TYR A N 1
ATOM 1671 C CA . TYR A 1 208 ? -10.701 0.358 16.740 1.00 87.81 208 TYR A CA 1
ATOM 1672 C C . TYR A 1 208 ? -9.597 -0.503 17.374 1.00 87.81 208 TYR A C 1
ATOM 1674 O O . TYR A 1 208 ? -9.580 -0.618 18.600 1.00 87.81 208 TYR A O 1
ATOM 1682 N N . GLN A 1 209 ? -8.627 -1.039 16.615 1.00 87.31 209 GLN A N 1
ATOM 1683 C CA . GLN A 1 209 ? -7.517 -1.817 17.186 1.00 87.31 209 GLN A CA 1
ATOM 1684 C C . GLN A 1 209 ? -6.716 -0.989 18.201 1.00 87.31 209 GLN A C 1
ATOM 1686 O O . GLN A 1 209 ? -6.445 -1.440 19.320 1.00 87.31 209 GLN A O 1
ATOM 1691 N N . SER A 1 210 ? -6.381 0.249 17.828 1.00 79.56 210 SER A N 1
ATOM 1692 C CA . SER A 1 210 ? -5.611 1.176 18.668 1.00 79.56 210 SER A CA 1
ATOM 1693 C C . SER A 1 210 ? -6.313 1.506 19.995 1.00 79.56 210 SER A C 1
ATOM 1695 O O . SER A 1 210 ? -5.654 1.681 21.026 1.00 79.56 210 SER A O 1
ATOM 1697 N N . LEU A 1 211 ? -7.653 1.507 20.002 1.00 81.62 211 LEU A N 1
ATOM 1698 C CA . LEU A 1 211 ? -8.465 1.790 21.186 1.00 81.62 211 LEU A CA 1
ATOM 1699 C C . LEU A 1 211 ? -8.409 0.681 22.232 1.00 81.62 211 LEU A C 1
ATOM 1701 O O . LEU A 1 211 ? -8.649 0.955 23.404 1.00 81.62 211 LEU A O 1
ATOM 1705 N N . TYR A 1 212 ? -8.088 -0.553 21.847 1.00 83.81 212 TYR A N 1
ATOM 1706 C CA . TYR A 1 212 ? -7.917 -1.647 22.801 1.00 83.81 212 TYR A CA 1
ATOM 1707 C C . TYR A 1 212 ? -6.493 -1.720 23.351 1.00 83.81 212 TYR A C 1
ATOM 1709 O O . TYR A 1 212 ? -6.302 -2.171 24.477 1.00 83.81 212 TYR A O 1
ATOM 1717 N N . TRP A 1 213 ? -5.496 -1.238 22.606 1.00 75.19 213 TRP A N 1
ATOM 1718 C CA . TRP A 1 213 ? -4.093 -1.277 23.021 1.00 75.19 213 TRP A CA 1
ATOM 1719 C C . TRP A 1 213 ? -3.821 -0.433 24.275 1.00 75.19 213 TRP A C 1
ATOM 1721 O O . TRP A 1 213 ? -3.391 -0.957 25.304 1.00 75.19 213 TRP A O 1
ATOM 1731 N N . HIS A 1 214 ? -4.118 0.869 24.229 1.00 70.75 214 HIS A N 1
ATOM 1732 C CA . HIS A 1 214 ? -3.765 1.793 25.313 1.00 70.75 214 HIS A CA 1
ATOM 1733 C C . HIS A 1 214 ? -4.463 1.506 26.652 1.00 70.75 214 HIS A C 1
ATOM 1735 O O . HIS A 1 214 ? -3.782 1.466 27.681 1.00 70.75 214 HIS A O 1
ATOM 1741 N N . PRO A 1 215 ? -5.790 1.284 26.700 1.00 65.25 215 PRO A N 1
ATOM 1742 C CA . PRO A 1 215 ? -6.473 1.055 27.964 1.00 65.25 215 PRO A CA 1
ATOM 1743 C C . PRO A 1 215 ? -6.138 -0.306 28.568 1.00 65.25 215 PRO A C 1
ATOM 1745 O O . PRO A 1 215 ? -6.125 -0.408 29.789 1.00 65.25 215 PRO A O 1
ATOM 1748 N N . VAL A 1 216 ? -5.836 -1.332 27.760 1.00 65.25 216 VAL A N 1
ATOM 1749 C CA . VAL A 1 216 ? -5.361 -2.623 28.284 1.00 65.25 216 VAL A CA 1
ATOM 1750 C C . VAL A 1 216 ? -4.034 -2.446 28.984 1.00 65.25 216 VAL A C 1
ATOM 1752 O O . VAL A 1 216 ? -3.917 -2.865 30.128 1.00 65.25 216 VAL A O 1
ATOM 1755 N N . VAL A 1 217 ? -3.075 -1.751 28.370 1.00 63.81 217 VAL A N 1
ATOM 1756 C CA . VAL A 1 217 ? -1.805 -1.437 29.033 1.00 63.81 217 VAL A CA 1
ATOM 1757 C C . VAL A 1 217 ? -2.059 -0.679 30.344 1.00 63.81 217 VAL A C 1
ATOM 1759 O O . VAL A 1 217 ? -1.615 -1.113 31.399 1.00 63.81 217 VAL A O 1
ATOM 1762 N N . LEU A 1 218 ? -2.863 0.384 30.348 1.00 65.62 218 LEU A N 1
ATOM 1763 C CA . LEU A 1 218 ? -3.109 1.145 31.582 1.00 65.62 218 LEU A CA 1
ATOM 1764 C C . LEU A 1 218 ? -3.858 0.346 32.668 1.00 65.62 218 LEU A C 1
ATOM 1766 O O . LEU A 1 218 ? -3.558 0.480 33.850 1.00 65.62 218 LEU A O 1
ATOM 1770 N N . GLN A 1 219 ? -4.835 -0.487 32.300 1.00 64.75 219 GLN A N 1
ATOM 1771 C CA . GLN A 1 219 ? -5.672 -1.213 33.265 1.00 64.75 219 GLN A CA 1
ATOM 1772 C C . GLN A 1 219 ? -5.040 -2.521 33.760 1.00 64.75 219 GLN A C 1
ATOM 1774 O O . GLN A 1 219 ? -5.308 -2.933 34.891 1.00 64.75 219 GLN A O 1
ATOM 1779 N N . VAL A 1 220 ? -4.221 -3.180 32.936 1.00 62.91 220 VAL A N 1
ATOM 1780 C CA . VAL A 1 220 ? -3.553 -4.446 33.274 1.00 62.91 220 VAL A CA 1
ATOM 1781 C C . VAL A 1 220 ? -2.311 -4.212 34.139 1.00 62.91 220 VAL A C 1
ATOM 1783 O O . VAL A 1 220 ? -2.062 -4.995 35.062 1.00 62.91 220 VAL A O 1
ATOM 1786 N N . PHE A 1 221 ? -1.562 -3.129 33.897 1.00 60.72 221 PHE A N 1
ATOM 1787 C CA . PHE A 1 221 ? -0.287 -2.875 34.577 1.00 60.72 221 PHE A CA 1
ATOM 1788 C C . PHE A 1 221 ? -0.411 -2.531 36.068 1.00 60.72 221 PHE A C 1
ATOM 1790 O O . PHE A 1 221 ? 0.495 -2.853 36.836 1.00 60.72 221 PHE A O 1
ATOM 1797 N N . ASP A 1 222 ? -1.535 -1.978 36.526 1.00 59.56 222 ASP A N 1
ATOM 1798 C CA . ASP A 1 222 ? -1.621 -1.495 37.911 1.00 59.56 222 ASP A CA 1
ATOM 1799 C C . ASP A 1 222 ? -1.896 -2.588 38.964 1.00 59.56 222 ASP A C 1
ATOM 1801 O O . ASP A 1 222 ? -1.464 -2.458 40.119 1.00 59.56 222 ASP A O 1
ATOM 1805 N N . LYS A 1 223 ? -2.616 -3.672 38.621 1.00 65.44 223 LYS A N 1
ATOM 1806 C CA . LYS A 1 223 ? -3.097 -4.652 39.626 1.00 65.44 223 LYS A CA 1
ATOM 1807 C C . LYS A 1 223 ? -3.095 -6.123 39.203 1.00 65.44 223 LYS A C 1
ATOM 1809 O O . LYS A 1 223 ? -2.804 -6.967 40.047 1.00 65.44 223 LYS A O 1
ATOM 1814 N N . GLU A 1 224 ? -3.397 -6.446 37.946 1.00 69.94 224 GLU A N 1
ATOM 1815 C CA . GLU A 1 224 ? -3.579 -7.845 37.513 1.00 69.94 224 GLU A CA 1
ATOM 1816 C C . GLU A 1 224 ? -2.250 -8.561 37.225 1.00 69.94 224 GLU A C 1
ATOM 1818 O O . GLU A 1 224 ? -2.090 -9.720 37.618 1.00 69.94 224 GLU A O 1
ATOM 1823 N N . LEU A 1 225 ? -1.264 -7.860 36.642 1.00 67.94 225 LEU A N 1
ATOM 1824 C CA . LEU A 1 225 ? 0.086 -8.402 36.397 1.00 67.94 225 LEU A CA 1
ATOM 1825 C C . LEU A 1 225 ? 0.853 -8.749 37.683 1.00 67.94 225 LEU A C 1
ATOM 1827 O O . LEU A 1 225 ? 1.774 -9.555 37.653 1.00 67.94 225 LEU A O 1
ATOM 1831 N N . LYS A 1 226 ? 0.460 -8.193 38.838 1.00 71.62 226 LYS A N 1
ATOM 1832 C CA . LYS A 1 226 ? 1.044 -8.574 40.138 1.00 71.62 226 LYS A CA 1
ATOM 1833 C C . LYS A 1 226 ? 0.617 -9.973 40.595 1.00 71.62 226 LYS A C 1
ATOM 1835 O O . LYS A 1 226 ? 1.263 -10.535 41.472 1.00 71.62 226 LYS A O 1
ATOM 1840 N N . LYS A 1 227 ? -0.488 -10.500 40.057 1.00 77.19 227 LYS A N 1
ATOM 1841 C CA . LYS A 1 227 ? -1.105 -11.765 40.486 1.00 77.19 227 LYS A CA 1
ATOM 1842 C C . LYS A 1 227 ? -1.004 -12.878 39.440 1.00 77.19 227 LYS A C 1
ATOM 1844 O O . LYS A 1 227 ? -1.126 -14.039 39.806 1.00 77.19 227 LYS A O 1
ATOM 1849 N N . ASN A 1 228 ? -0.842 -12.536 38.162 1.00 79.81 228 ASN A N 1
ATOM 1850 C CA . ASN A 1 228 ? -0.881 -13.484 37.048 1.00 79.81 228 ASN A CA 1
ATOM 1851 C C . ASN A 1 228 ? 0.190 -13.122 36.011 1.00 79.81 228 ASN A C 1
ATOM 1853 O O . ASN A 1 228 ? 0.536 -11.950 35.847 1.00 79.81 228 ASN A O 1
ATOM 1857 N N . SER A 1 229 ? 0.653 -14.113 35.255 1.00 86.81 229 SER A N 1
ATOM 1858 C CA . SER A 1 229 ? 1.495 -13.889 34.078 1.00 86.81 229 SER A CA 1
ATOM 1859 C C . SER A 1 229 ? 0.720 -13.193 32.950 1.00 86.81 229 SER A C 1
ATOM 1861 O O . SER A 1 229 ? -0.506 -13.289 32.850 1.00 86.81 229 SER A O 1
ATOM 1863 N N . ALA A 1 230 ? 1.437 -12.528 32.040 1.00 86.81 230 ALA A N 1
ATOM 1864 C CA . ALA A 1 230 ? 0.829 -11.883 30.874 1.00 86.81 230 ALA A CA 1
ATOM 1865 C C . ALA A 1 230 ? 0.020 -12.869 30.010 1.00 86.81 230 ALA A C 1
ATOM 1867 O O . ALA A 1 230 ? -1.065 -12.528 29.539 1.00 86.81 230 ALA A O 1
ATOM 1868 N N . ALA A 1 231 ? 0.510 -14.104 29.853 1.00 90.06 231 ALA A N 1
ATOM 1869 C CA . ALA A 1 231 ? -0.168 -15.164 29.106 1.00 90.06 231 ALA A CA 1
ATOM 1870 C C . ALA A 1 231 ? -1.507 -15.568 29.744 1.00 90.06 231 ALA A C 1
ATOM 1872 O O . ALA A 1 231 ? -2.516 -15.677 29.045 1.00 90.06 231 ALA A O 1
ATOM 1873 N N . GLU A 1 232 ? -1.550 -15.727 31.069 1.00 90.62 232 GLU A N 1
ATOM 1874 C CA . GLU A 1 232 ? -2.788 -16.041 31.794 1.00 90.62 232 GLU A CA 1
ATOM 1875 C C . GLU A 1 232 ? -3.809 -14.905 31.689 1.00 90.62 232 GLU A C 1
ATOM 1877 O O . GLU A 1 232 ? -5.001 -15.151 31.493 1.00 90.62 232 GLU A O 1
ATOM 1882 N N . ILE A 1 233 ? -3.357 -13.651 31.778 1.00 89.06 233 ILE A N 1
ATOM 1883 C CA . ILE A 1 233 ? -4.237 -12.488 31.623 1.00 89.06 233 ILE A CA 1
ATOM 1884 C C . ILE A 1 233 ? -4.767 -12.416 30.190 1.00 89.06 233 ILE A C 1
ATOM 1886 O O . ILE A 1 233 ? -5.970 -12.247 30.007 1.00 89.06 233 ILE A O 1
ATOM 1890 N N . ALA A 1 234 ? -3.917 -12.600 29.175 1.00 91.56 234 ALA A N 1
ATOM 1891 C CA . ALA A 1 234 ? -4.342 -12.621 27.777 1.00 91.56 234 ALA A CA 1
ATOM 1892 C C . ALA A 1 234 ? -5.400 -13.710 27.528 1.00 91.56 234 ALA A C 1
ATOM 1894 O O . ALA A 1 234 ? -6.414 -13.444 26.883 1.00 91.56 234 ALA A O 1
ATOM 1895 N N . ALA A 1 235 ? -5.235 -14.901 28.113 1.00 93.69 235 ALA A N 1
ATOM 1896 C CA . ALA A 1 235 ? -6.237 -15.964 28.048 1.00 93.69 235 ALA A CA 1
ATOM 1897 C C . ALA A 1 235 ? -7.577 -15.551 28.688 1.00 93.69 235 ALA A C 1
ATOM 1899 O O . ALA A 1 235 ? -8.632 -15.740 28.077 1.00 93.69 235 ALA A O 1
ATOM 1900 N N . LYS A 1 236 ? -7.557 -14.925 29.874 1.00 93.00 236 LYS A N 1
ATOM 1901 C CA . LYS A 1 236 ? -8.769 -14.404 30.539 1.00 93.00 236 LYS A CA 1
ATOM 1902 C C . LYS A 1 236 ? -9.454 -13.304 29.722 1.00 93.00 236 LYS A C 1
ATOM 1904 O O . LYS A 1 236 ? -10.680 -13.304 29.593 1.00 93.00 236 LYS A O 1
ATOM 1909 N N . LEU A 1 237 ? -8.684 -12.394 29.124 1.00 92.25 237 LEU A N 1
ATOM 1910 C CA . LEU A 1 237 ? -9.206 -11.357 28.230 1.00 92.25 237 LEU A CA 1
ATOM 1911 C C . LEU A 1 237 ? -9.852 -11.980 26.979 1.00 92.25 237 LEU A C 1
ATOM 1913 O O . LEU A 1 237 ? -10.986 -11.649 26.642 1.0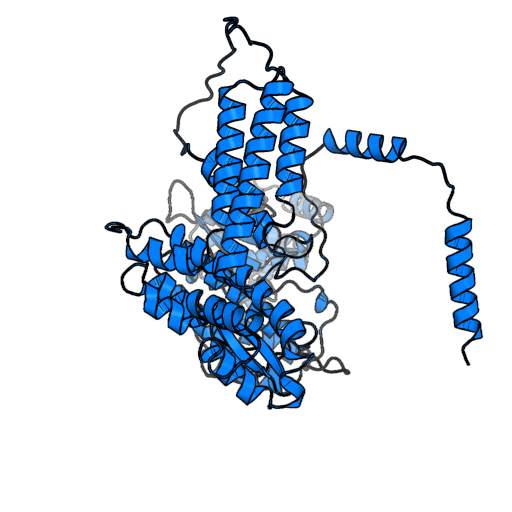0 92.25 237 LEU A O 1
ATOM 1917 N N . ASN A 1 238 ? -9.205 -12.963 26.350 1.00 94.44 238 ASN A N 1
ATOM 1918 C CA . ASN A 1 238 ? -9.754 -13.701 25.201 1.00 94.44 238 ASN A CA 1
ATOM 1919 C C . ASN A 1 238 ? -11.004 -14.528 25.549 1.00 94.44 238 ASN A C 1
ATOM 1921 O O . ASN A 1 238 ? -11.874 -14.768 24.703 1.00 94.44 238 ASN A O 1
ATOM 1925 N N . ALA A 1 239 ? -11.156 -14.909 26.818 1.00 94.25 239 ALA A N 1
ATOM 1926 C CA . ALA A 1 239 ? -12.376 -15.499 27.356 1.00 94.25 239 ALA A CA 1
ATOM 1927 C C . ALA A 1 239 ? -13.496 -14.467 27.623 1.00 94.25 239 ALA A C 1
ATOM 1929 O O . ALA A 1 239 ? -14.513 -14.818 28.218 1.00 94.25 239 ALA A O 1
ATOM 1930 N N . GLY A 1 240 ? -13.347 -13.210 27.184 1.00 90.81 240 GLY A N 1
ATOM 1931 C CA . GLY A 1 240 ? -14.317 -12.133 27.412 1.00 90.81 240 GLY A CA 1
ATOM 1932 C C . GLY A 1 240 ? -14.251 -11.547 28.824 1.00 90.81 240 GLY A C 1
ATOM 1933 O O . GLY A 1 240 ? -15.250 -11.045 29.331 1.00 90.81 240 GLY A O 1
ATOM 1934 N N . GLY A 1 241 ? -13.096 -11.660 29.484 1.00 89.81 241 GLY A N 1
ATOM 1935 C CA . GLY A 1 241 ? -12.881 -11.182 30.849 1.00 89.81 241 GLY A CA 1
ATOM 1936 C C . GLY A 1 241 ? -13.362 -12.142 31.939 1.00 89.81 241 GLY A C 1
ATOM 1937 O O . GLY A 1 241 ? -13.489 -11.743 33.096 1.00 89.81 241 GLY A O 1
ATOM 1938 N N . SER A 1 242 ? -13.637 -13.405 31.599 1.00 91.19 242 SER A N 1
ATOM 1939 C CA . SER A 1 242 ? -13.936 -14.430 32.602 1.00 91.19 242 SER A CA 1
ATOM 1940 C C . SER A 1 242 ? -12.750 -14.602 33.560 1.00 91.19 242 SER A C 1
ATOM 1942 O O . S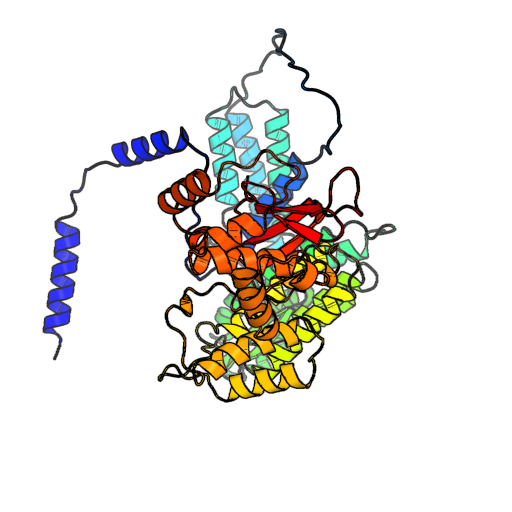ER A 1 242 ? -11.612 -14.774 33.127 1.00 91.19 242 SER A O 1
ATOM 1944 N N . GLY A 1 243 ? -13.009 -14.529 34.869 1.00 86.88 243 GLY A N 1
ATOM 1945 C CA . GLY A 1 243 ? -11.971 -14.607 35.903 1.00 86.88 243 GLY A CA 1
ATOM 1946 C C . GLY A 1 243 ? -11.173 -13.315 36.131 1.00 86.88 243 GLY A C 1
ATOM 1947 O O . GLY A 1 243 ? -10.121 -13.374 36.770 1.00 86.88 243 GLY A O 1
ATOM 1948 N N . ILE A 1 244 ? -11.648 -12.174 35.616 1.00 87.06 244 ILE A N 1
ATOM 1949 C CA . ILE A 1 244 ? -11.121 -10.831 35.902 1.00 87.06 244 ILE A CA 1
ATOM 1950 C C . ILE A 1 244 ? -12.056 -10.126 36.894 1.00 87.06 244 ILE A C 1
ATOM 1952 O O . ILE A 1 244 ? -13.253 -10.015 36.640 1.00 87.06 244 ILE A O 1
ATOM 1956 N N . GLU A 1 245 ? -11.511 -9.630 38.009 1.00 85.81 245 GLU A N 1
ATOM 1957 C CA . GLU A 1 245 ? -12.277 -8.905 39.042 1.00 85.81 245 GLU A CA 1
ATOM 1958 C C . GLU A 1 245 ? -12.617 -7.467 38.611 1.00 85.81 245 GLU A C 1
ATOM 1960 O O . GLU A 1 245 ? -13.638 -6.904 39.001 1.00 85.81 245 GLU A O 1
ATOM 1965 N N . ASN A 1 246 ? -11.756 -6.846 37.803 1.00 84.44 246 ASN A N 1
ATOM 1966 C CA . ASN A 1 246 ? -11.953 -5.483 37.325 1.00 84.44 246 ASN A CA 1
ATOM 1967 C C . ASN A 1 246 ? -13.051 -5.416 36.247 1.00 84.44 246 ASN A C 1
ATOM 1969 O O . ASN A 1 246 ? -12.822 -5.749 35.084 1.00 84.44 246 ASN A O 1
ATOM 1973 N N . GLU A 1 247 ? -14.225 -4.898 36.617 1.00 85.62 247 GLU A N 1
ATOM 1974 C CA . GLU A 1 247 ? -15.381 -4.755 35.718 1.00 85.62 247 GLU A CA 1
ATOM 1975 C C . GLU A 1 247 ? -15.104 -3.903 34.468 1.00 85.62 247 GLU A C 1
ATOM 1977 O O . GLU A 1 247 ? -15.673 -4.167 33.409 1.00 85.62 247 GLU A O 1
ATOM 1982 N N . ARG A 1 248 ? -14.201 -2.910 34.534 1.00 83.25 248 ARG A N 1
ATOM 1983 C CA . ARG A 1 248 ? -13.818 -2.136 33.336 1.00 83.25 248 ARG A CA 1
ATOM 1984 C C . ARG A 1 248 ? -13.028 -2.995 32.358 1.00 83.25 248 ARG A C 1
ATOM 1986 O O . ARG A 1 248 ? -13.318 -2.979 31.167 1.00 83.25 248 ARG A O 1
ATOM 1993 N N . LEU A 1 249 ? -12.082 -3.777 32.870 1.00 84.31 249 LEU A N 1
ATOM 1994 C CA . LEU A 1 249 ? -11.259 -4.663 32.052 1.00 84.31 249 LEU A CA 1
ATOM 1995 C C . LEU A 1 249 ? -12.091 -5.811 31.462 1.00 84.31 249 LEU A C 1
ATOM 1997 O O . LEU A 1 249 ? -11.885 -6.204 30.318 1.00 84.31 249 LEU A O 1
ATOM 2001 N N . LYS A 1 250 ? -13.088 -6.296 32.208 1.00 89.31 250 LYS A N 1
ATOM 2002 C CA . LYS A 1 250 ? -14.071 -7.272 31.727 1.00 89.31 250 LYS A CA 1
ATOM 2003 C C . LYS A 1 250 ? -14.952 -6.710 30.609 1.00 89.31 250 LYS A C 1
ATOM 2005 O O . LYS A 1 250 ? -15.112 -7.364 29.582 1.00 89.31 250 LYS A O 1
ATOM 2010 N N . ALA A 1 251 ? -15.478 -5.494 30.773 1.00 88.81 251 ALA A N 1
ATOM 2011 C CA . ALA A 1 251 ? -16.253 -4.820 29.730 1.00 88.81 251 ALA A CA 1
ATOM 2012 C C . ALA A 1 251 ? -15.416 -4.585 28.463 1.00 88.81 251 ALA A C 1
ATOM 2014 O O . ALA A 1 251 ? -15.891 -4.853 27.361 1.00 88.81 251 ALA A O 1
ATOM 2015 N N . LEU A 1 252 ? -14.158 -4.161 28.625 1.00 88.75 252 LEU A N 1
ATOM 2016 C CA . LEU A 1 252 ? -13.209 -4.005 27.525 1.00 88.75 252 LEU A CA 1
ATOM 2017 C C . LEU A 1 252 ? -12.979 -5.332 26.795 1.00 88.75 252 LEU A C 1
ATOM 2019 O O . LEU A 1 252 ? -13.080 -5.387 25.574 1.00 88.75 252 LEU A O 1
ATOM 2023 N N . ALA A 1 253 ? -12.697 -6.409 27.530 1.00 91.38 253 ALA A N 1
ATOM 2024 C CA . ALA A 1 253 ? -12.441 -7.728 26.960 1.00 91.38 253 ALA A CA 1
ATOM 2025 C C . ALA A 1 253 ? -13.645 -8.273 26.175 1.00 91.38 253 ALA A C 1
ATOM 2027 O O . ALA A 1 253 ? -13.490 -8.814 25.079 1.00 91.38 253 ALA A O 1
ATOM 2028 N N . ALA A 1 254 ? -14.854 -8.095 26.714 1.00 92.81 254 ALA A N 1
ATOM 2029 C CA . ALA A 1 254 ? -16.090 -8.452 26.029 1.00 92.81 254 ALA A CA 1
ATOM 2030 C C . ALA A 1 254 ? -16.297 -7.620 24.750 1.00 92.81 254 ALA A C 1
ATOM 2032 O O . ALA A 1 254 ? -16.626 -8.185 23.706 1.00 92.81 254 ALA A O 1
ATOM 2033 N N . GLY A 1 255 ? -16.053 -6.305 24.814 1.00 92.31 255 GLY A N 1
ATOM 2034 C CA . GLY A 1 255 ? -16.119 -5.403 23.663 1.00 92.31 255 GLY A CA 1
ATOM 2035 C C . GLY A 1 255 ? -15.121 -5.777 22.566 1.00 92.31 255 GLY A C 1
ATOM 2036 O O . GLY A 1 255 ? -15.508 -5.914 21.407 1.00 92.31 255 GLY A O 1
ATOM 2037 N N . ALA A 1 256 ? -13.863 -6.030 22.928 1.00 93.69 256 ALA A N 1
ATOM 2038 C CA . ALA A 1 256 ? -12.813 -6.454 22.005 1.00 93.69 256 ALA A CA 1
ATOM 2039 C C . ALA A 1 256 ? -13.200 -7.743 21.270 1.00 93.69 256 ALA A C 1
ATOM 2041 O O . ALA A 1 256 ? -13.222 -7.779 20.041 1.00 93.69 256 ALA A O 1
ATOM 2042 N N . LYS A 1 257 ? -13.611 -8.776 22.014 1.00 94.12 257 LYS A N 1
ATOM 2043 C CA . LYS A 1 257 ? -14.038 -10.051 21.431 1.00 94.12 257 LYS A CA 1
ATOM 2044 C C . LYS A 1 257 ? -15.234 -9.890 20.491 1.00 94.12 257 LYS A C 1
ATOM 2046 O O . LYS A 1 257 ? -15.235 -10.463 19.407 1.00 94.12 257 LYS A O 1
ATOM 2051 N N . ALA A 1 258 ? -16.242 -9.111 20.889 1.00 94.31 258 ALA A N 1
ATOM 2052 C CA . ALA A 1 258 ? -17.427 -8.875 20.065 1.00 94.31 258 ALA A CA 1
ATOM 2053 C C . ALA A 1 258 ? -17.095 -8.167 18.742 1.00 94.31 258 ALA A C 1
ATOM 2055 O O . ALA A 1 258 ? -17.760 -8.409 17.739 1.00 94.31 258 ALA A O 1
ATOM 2056 N N . ASN A 1 259 ? -16.062 -7.322 18.737 1.00 95.00 259 ASN A N 1
ATOM 2057 C CA . ASN A 1 259 ? -15.620 -6.561 17.570 1.00 95.00 259 ASN A CA 1
ATOM 2058 C C . ASN A 1 259 ? -14.478 -7.232 16.786 1.00 95.00 259 ASN A C 1
ATOM 2060 O O . ASN A 1 259 ? -13.886 -6.591 15.926 1.00 95.00 259 ASN A O 1
ATOM 2064 N N . GLY A 1 260 ? -14.184 -8.510 17.046 1.00 95.62 260 GLY A N 1
ATOM 2065 C CA . GLY A 1 260 ? -13.215 -9.275 16.259 1.00 95.62 260 GLY A CA 1
ATOM 2066 C C . GLY A 1 260 ? -11.757 -9.080 16.654 1.00 95.62 260 GLY A C 1
ATOM 2067 O O . GLY A 1 260 ? -10.875 -9.300 15.831 1.00 95.62 260 GLY A O 1
ATOM 2068 N N . TYR A 1 261 ? -11.489 -8.710 17.904 1.00 95.06 261 TYR A N 1
ATOM 2069 C CA . TYR A 1 261 ? -10.135 -8.596 18.440 1.00 95.06 261 TYR A CA 1
ATOM 2070 C C . TYR A 1 261 ? -9.815 -9.709 19.428 1.00 95.06 261 TYR A C 1
ATOM 2072 O O . TYR A 1 261 ? -10.693 -10.295 20.068 1.00 95.06 261 TYR A O 1
ATOM 2080 N N . TYR A 1 262 ? -8.523 -9.955 19.589 1.00 94.38 262 TYR A N 1
ATOM 2081 C CA . TYR A 1 262 ? -7.972 -10.833 20.607 1.00 94.38 262 TYR A CA 1
ATOM 2082 C C . TYR A 1 262 ? -6.697 -10.231 21.192 1.00 94.38 262 TYR A C 1
ATOM 2084 O O . TYR A 1 262 ? -6.118 -9.291 20.651 1.00 94.38 262 TYR A O 1
ATOM 2092 N N . PHE A 1 263 ? -6.271 -10.773 22.322 1.00 92.38 263 PHE A N 1
ATOM 2093 C CA . PHE A 1 263 ? -5.130 -10.324 23.092 1.00 92.38 263 PHE A CA 1
ATOM 2094 C C . PHE A 1 263 ? -4.004 -11.346 23.030 1.00 92.38 263 PHE A C 1
ATOM 2096 O O . PHE A 1 263 ? -4.228 -12.548 23.184 1.00 92.38 263 PHE A O 1
ATOM 2103 N N . GLN A 1 264 ? -2.785 -10.865 22.832 1.00 90.12 264 GLN A N 1
ATOM 2104 C CA . GLN A 1 264 ? -1.575 -11.671 22.776 1.00 90.12 264 GLN A CA 1
ATOM 2105 C C . GLN A 1 264 ? -0.612 -11.203 23.847 1.00 90.12 264 GLN A C 1
ATOM 2107 O O . GLN A 1 264 ? -0.363 -10.008 23.977 1.00 90.12 264 GLN A O 1
ATOM 2112 N N . ALA A 1 265 ? -0.089 -12.152 24.616 1.00 88.19 265 ALA A N 1
ATOM 2113 C CA . ALA A 1 265 ? 1.031 -11.891 25.495 1.00 88.19 265 ALA A CA 1
ATOM 2114 C C . ALA A 1 265 ? 2.323 -11.976 24.688 1.00 88.19 265 ALA A C 1
ATOM 2116 O O . ALA A 1 265 ? 2.543 -12.943 23.958 1.00 88.19 265 ALA A O 1
ATOM 2117 N N . ASN A 1 266 ? 3.163 -10.969 24.850 1.00 81.62 266 ASN A N 1
ATOM 2118 C CA . ASN A 1 266 ? 4.460 -10.895 24.211 1.00 81.62 266 ASN A CA 1
ATOM 2119 C C . ASN A 1 266 ? 5.555 -11.389 25.158 1.00 81.62 266 ASN A C 1
ATOM 2121 O O . ASN A 1 266 ? 5.365 -11.450 26.375 1.00 81.62 266 ASN A O 1
ATOM 2125 N N . GLU A 1 267 ? 6.731 -11.683 24.606 1.00 77.00 267 GLU A N 1
ATOM 2126 C CA . GLU A 1 267 ? 7.881 -12.207 25.361 1.00 77.00 267 GLU A CA 1
ATOM 2127 C C . GLU A 1 267 ? 8.357 -11.252 26.465 1.00 77.00 267 GLU A C 1
ATOM 2129 O O . GLU A 1 267 ? 8.838 -11.678 27.511 1.00 77.00 267 GLU A O 1
ATOM 2134 N N . ASN A 1 268 ? 8.146 -9.949 26.275 1.00 74.94 268 ASN A N 1
ATOM 2135 C CA . ASN A 1 268 ? 8.449 -8.905 27.253 1.00 74.94 268 ASN A CA 1
ATOM 2136 C C . ASN A 1 268 ? 7.383 -8.752 28.361 1.00 74.94 268 ASN A C 1
ATOM 2138 O O . ASN A 1 268 ? 7.430 -7.789 29.125 1.00 74.94 268 ASN A O 1
ATOM 2142 N N . GLY A 1 269 ? 6.394 -9.650 28.433 1.00 78.81 269 GLY A N 1
ATOM 2143 C CA . GLY A 1 269 ? 5.325 -9.613 29.434 1.00 78.81 269 GLY A CA 1
ATOM 2144 C C . GLY A 1 269 ? 4.257 -8.540 29.189 1.00 78.81 269 GLY A C 1
ATOM 2145 O O . GLY A 1 269 ? 3.439 -8.279 30.070 1.00 78.81 269 GLY A O 1
ATOM 2146 N N . THR A 1 270 ? 4.241 -7.910 28.010 1.00 82.00 270 THR A N 1
ATOM 2147 C CA . THR A 1 270 ? 3.178 -6.973 27.607 1.00 82.00 270 THR A CA 1
ATOM 2148 C C . THR A 1 270 ? 2.015 -7.714 26.944 1.00 82.00 270 THR A C 1
ATOM 2150 O O . THR A 1 270 ? 2.188 -8.826 26.449 1.00 82.00 270 THR A O 1
ATOM 2153 N N . ILE A 1 271 ? 0.818 -7.116 26.935 1.00 86.44 271 ILE A N 1
ATOM 2154 C CA . ILE A 1 271 ? -0.370 -7.695 26.290 1.00 86.44 271 ILE A CA 1
ATOM 2155 C C . ILE A 1 271 ? -0.857 -6.765 25.190 1.00 86.44 271 ILE A C 1
ATOM 2157 O O . ILE A 1 271 ? -1.276 -5.650 25.504 1.00 86.44 271 ILE A O 1
ATOM 2161 N N . LYS A 1 272 ? -0.846 -7.229 23.931 1.00 86.62 272 LYS A N 1
ATOM 2162 C CA . LYS A 1 272 ? -1.326 -6.472 22.765 1.00 86.62 272 LYS A CA 1
ATOM 2163 C C . LYS A 1 272 ? -2.673 -6.928 22.249 1.00 86.62 272 LYS A C 1
ATOM 2165 O O . LYS A 1 272 ? -2.949 -8.119 22.240 1.00 86.62 272 LYS A O 1
ATOM 2170 N N . ALA A 1 273 ? -3.481 -5.977 21.786 1.00 89.50 273 ALA A N 1
ATOM 2171 C CA . ALA A 1 273 ? -4.680 -6.264 21.012 1.00 89.50 273 ALA A CA 1
ATOM 2172 C C . ALA A 1 273 ? -4.317 -6.433 19.528 1.00 89.50 273 ALA A C 1
ATOM 2174 O O . ALA A 1 273 ? -3.586 -5.619 18.959 1.00 89.50 273 ALA A O 1
ATOM 2175 N N . ALA A 1 274 ? -4.855 -7.470 18.902 1.00 90.81 274 ALA A N 1
ATOM 2176 C CA . ALA A 1 274 ? -4.705 -7.767 17.486 1.00 90.81 274 ALA A CA 1
ATOM 2177 C C . ALA A 1 274 ? -6.072 -8.078 16.867 1.00 90.81 274 ALA A C 1
ATOM 2179 O O . ALA A 1 274 ? -6.978 -8.562 17.550 1.00 90.81 274 ALA A O 1
ATOM 2180 N N . ILE A 1 275 ? -6.222 -7.791 15.576 1.00 94.12 275 ILE A N 1
ATOM 2181 C CA . ILE A 1 275 ? -7.412 -8.163 14.807 1.00 94.12 275 ILE A CA 1
ATOM 2182 C C . ILE A 1 275 ? -7.382 -9.675 14.569 1.00 94.12 275 ILE A C 1
ATOM 2184 O O . ILE A 1 275 ? -6.370 -10.220 14.139 1.00 94.12 275 ILE A O 1
ATOM 2188 N N . ASN A 1 276 ? -8.489 -10.360 14.840 1.00 95.19 276 ASN A N 1
ATOM 2189 C CA . ASN A 1 276 ? -8.670 -11.773 14.527 1.00 95.19 276 ASN A CA 1
ATOM 2190 C C . ASN A 1 276 ? -9.304 -11.911 13.136 1.00 95.19 276 ASN A C 1
ATOM 2192 O O . ASN A 1 276 ? -10.502 -12.186 13.016 1.00 95.19 276 ASN A O 1
ATOM 2196 N N . TYR A 1 277 ? -8.509 -11.692 12.084 1.00 95.31 277 TYR A N 1
ATOM 2197 C CA . TYR A 1 277 ? -8.986 -11.794 10.702 1.00 95.31 277 TYR A CA 1
ATOM 2198 C C . TYR A 1 277 ? -9.655 -13.140 10.390 1.00 95.31 277 TYR A C 1
ATOM 2200 O O . TYR A 1 277 ? -10.736 -13.106 9.801 1.00 95.31 277 TYR A O 1
ATOM 2208 N N . PRO A 1 278 ? -9.130 -14.306 10.830 1.00 94.19 278 PRO A N 1
ATOM 2209 C CA . PRO A 1 278 ? -9.803 -15.586 10.613 1.00 94.19 278 PRO A CA 1
ATOM 2210 C C . PRO A 1 278 ? -11.209 -15.646 11.220 1.00 94.19 278 PRO A C 1
ATOM 2212 O O . PRO A 1 278 ? -12.144 -16.113 10.570 1.00 94.19 278 PRO A O 1
ATOM 2215 N N . TRP A 1 279 ? -11.387 -15.145 12.447 1.00 95.19 279 TRP A N 1
ATOM 2216 C CA . TRP A 1 279 ? -12.705 -15.105 13.081 1.00 95.19 279 TRP A CA 1
ATOM 2217 C C . TRP A 1 279 ? -13.653 -14.158 12.351 1.00 95.19 279 TRP A C 1
ATOM 2219 O O . TRP A 1 279 ? -14.793 -14.535 12.088 1.00 95.19 279 TRP A O 1
ATOM 2229 N N . VAL A 1 280 ? -13.198 -12.949 11.999 1.00 96.69 280 VAL A N 1
ATOM 2230 C CA . VAL A 1 280 ? -14.048 -11.990 11.282 1.00 96.69 280 VAL A CA 1
ATOM 2231 C C . VAL A 1 280 ? -14.446 -12.556 9.917 1.00 96.69 280 VAL A C 1
ATOM 2233 O O . VAL A 1 280 ? -15.628 -12.524 9.581 1.00 96.69 280 VAL A O 1
ATOM 2236 N N . ALA A 1 281 ? -13.503 -13.140 9.172 1.00 95.19 281 ALA A N 1
ATOM 2237 C CA . ALA A 1 281 ? -13.768 -13.778 7.888 1.00 95.19 281 ALA A CA 1
ATOM 2238 C C . ALA A 1 281 ? -14.805 -14.903 8.022 1.00 95.19 281 ALA A C 1
ATOM 2240 O O . ALA A 1 281 ? -15.747 -14.959 7.236 1.00 95.19 281 ALA A O 1
ATOM 2241 N N . ASP A 1 282 ? -14.707 -15.750 9.055 1.00 95.50 282 ASP A N 1
ATOM 2242 C CA . ASP A 1 282 ? -15.712 -16.787 9.323 1.00 95.50 282 ASP A CA 1
ATOM 2243 C C . ASP A 1 282 ? -17.103 -16.199 9.601 1.00 95.50 282 ASP A C 1
ATOM 2245 O O . ASP A 1 282 ? -18.107 -16.746 9.138 1.00 95.50 282 ASP A O 1
ATOM 2249 N N . GLN A 1 283 ? -17.176 -15.056 10.294 1.00 95.69 283 GLN A N 1
ATOM 2250 C CA . GLN A 1 283 ? -18.450 -14.383 10.530 1.00 95.69 283 GLN A CA 1
ATOM 2251 C C . GLN A 1 283 ? -19.104 -13.912 9.232 1.00 95.69 283 GLN A C 1
ATOM 2253 O O . GLN A 1 283 ? -20.325 -13.985 9.133 1.00 95.69 283 GLN A O 1
ATOM 2258 N N . VAL A 1 284 ? -18.339 -13.433 8.253 1.00 93.75 284 VAL A N 1
ATOM 2259 C CA . VAL A 1 284 ? -18.899 -12.803 7.046 1.00 93.75 284 VAL A CA 1
ATOM 2260 C C . VAL A 1 284 ? -18.827 -13.673 5.788 1.00 93.75 284 VAL A C 1
ATOM 2262 O O . VAL A 1 284 ? -19.330 -13.259 4.751 1.00 93.75 284 VAL A O 1
ATOM 2265 N N . LYS A 1 285 ? -18.282 -14.896 5.862 1.00 93.12 285 LYS A N 1
ATOM 2266 C CA . LYS A 1 285 ? -17.952 -15.752 4.700 1.00 93.12 285 LYS A CA 1
ATOM 2267 C C . LYS A 1 285 ? -19.064 -15.999 3.676 1.00 93.12 285 LYS A C 1
ATOM 2269 O O . LYS A 1 285 ? -18.769 -16.266 2.519 1.00 93.12 285 LYS A O 1
ATOM 2274 N N . ASN A 1 286 ? -20.327 -15.928 4.095 1.00 90.62 286 ASN A N 1
ATOM 2275 C CA . ASN A 1 286 ? -21.488 -16.160 3.229 1.00 90.62 286 ASN A CA 1
ATOM 2276 C C . ASN A 1 286 ? -22.147 -14.859 2.738 1.00 90.62 286 ASN A C 1
ATOM 2278 O O . ASN A 1 286 ? -23.156 -14.918 2.043 1.00 90.62 286 ASN A O 1
ATOM 2282 N N . SER A 1 287 ? -21.615 -13.702 3.128 1.00 90.75 287 SER A N 1
ATOM 2283 C CA . SER A 1 287 ? -22.251 -12.393 2.945 1.00 90.75 287 SER A CA 1
ATOM 2284 C C . SER A 1 287 ? -21.354 -11.365 2.250 1.00 90.75 287 SER A C 1
ATOM 2286 O O . SER A 1 287 ? -21.781 -10.235 2.043 1.00 90.75 287 SER A O 1
ATOM 2288 N N . VAL A 1 288 ? -20.124 -11.737 1.892 1.00 90.81 288 VAL A N 1
ATOM 2289 C CA . VAL A 1 288 ? -19.136 -10.842 1.268 1.00 90.81 288 VAL A CA 1
ATOM 2290 C C . VAL A 1 288 ? -18.546 -11.469 0.015 1.00 90.81 288 VAL A C 1
ATOM 2292 O O . VAL A 1 288 ? -18.666 -12.677 -0.209 1.00 90.81 288 VAL A O 1
ATOM 2295 N N . HIS A 1 289 ? -17.883 -10.649 -0.796 1.00 91.31 289 HIS A N 1
ATOM 2296 C CA . HIS A 1 289 ? -17.183 -11.122 -1.986 1.00 91.31 289 HIS A CA 1
ATOM 2297 C C . HIS A 1 289 ? -16.059 -12.132 -1.625 1.00 91.31 289 HIS A C 1
ATOM 2299 O O . HIS A 1 289 ? -15.282 -11.874 -0.703 1.00 91.31 289 HIS A O 1
ATOM 2305 N N . PRO A 1 290 ? -15.886 -13.256 -2.355 1.00 92.06 290 PRO A N 1
ATOM 2306 C CA . PRO A 1 290 ? -14.819 -14.230 -2.082 1.00 92.06 290 PRO A CA 1
ATOM 2307 C C . PRO A 1 290 ? -13.405 -13.628 -2.062 1.00 92.06 290 PRO A C 1
ATOM 2309 O O . PRO A 1 290 ? -12.634 -13.904 -1.150 1.00 92.06 290 PRO A O 1
ATOM 2312 N N . ASP A 1 291 ? -13.087 -12.750 -3.015 1.00 92.88 291 ASP A N 1
ATOM 2313 C CA . ASP A 1 291 ? -11.810 -12.016 -3.065 1.00 92.88 291 ASP A CA 1
ATOM 2314 C C . ASP A 1 291 ? -11.506 -11.222 -1.788 1.00 92.88 291 ASP A C 1
ATOM 2316 O O . ASP A 1 291 ? -10.350 -11.147 -1.374 1.00 92.88 291 ASP A O 1
ATOM 2320 N N . PHE A 1 292 ? -12.530 -10.677 -1.124 1.00 93.00 292 PHE A N 1
ATOM 2321 C CA . PHE A 1 292 ? -12.360 -9.997 0.157 1.00 93.00 292 PHE A CA 1
ATOM 2322 C C . PHE A 1 292 ? -11.942 -10.973 1.265 1.00 93.00 292 PHE A C 1
ATOM 2324 O O . PHE A 1 292 ? -11.045 -10.668 2.049 1.00 93.00 292 PHE A O 1
ATOM 2331 N N . LEU A 1 293 ? -12.522 -12.178 1.300 1.00 93.62 293 LEU A N 1
ATOM 2332 C CA . LEU A 1 293 ? -12.116 -13.224 2.248 1.00 93.62 293 LEU A CA 1
ATOM 2333 C C . LEU A 1 293 ? -10.674 -13.666 2.007 1.00 93.62 293 LEU A C 1
ATOM 2335 O O . LEU A 1 293 ? -9.913 -13.813 2.964 1.00 93.62 293 LEU A O 1
ATOM 2339 N N . THR A 1 294 ? -10.292 -13.838 0.740 1.00 93.44 294 THR A N 1
ATOM 2340 C CA . THR A 1 294 ? -8.910 -14.141 0.356 1.00 93.44 294 THR A CA 1
ATOM 2341 C C . THR A 1 294 ? -7.964 -13.051 0.857 1.00 93.44 294 THR A C 1
ATOM 2343 O O . THR A 1 294 ? -6.945 -13.358 1.472 1.00 93.44 294 THR A O 1
ATOM 2346 N N . TYR A 1 295 ? -8.319 -11.775 0.681 1.00 92.75 295 TYR A N 1
ATOM 2347 C CA . TYR A 1 295 ? -7.516 -10.664 1.189 1.00 92.75 295 TYR A CA 1
ATOM 2348 C C . TYR A 1 295 ? -7.400 -10.668 2.718 1.00 92.75 295 TYR A C 1
ATOM 2350 O O . TYR A 1 295 ? -6.296 -10.549 3.244 1.00 92.75 295 TYR A O 1
ATOM 2358 N N . MET A 1 296 ? -8.498 -10.887 3.445 1.00 92.38 296 MET A N 1
ATOM 2359 C CA . MET A 1 296 ? -8.472 -10.973 4.910 1.00 92.38 296 MET A CA 1
ATOM 2360 C C . MET A 1 296 ? -7.545 -12.074 5.429 1.00 92.38 296 MET A C 1
ATOM 2362 O O . MET A 1 296 ? -6.856 -11.874 6.426 1.00 92.38 296 MET A O 1
ATOM 2366 N N . GLN A 1 297 ? -7.500 -13.227 4.758 1.00 90.44 297 GLN A N 1
ATOM 2367 C CA . GLN A 1 297 ? -6.592 -14.318 5.126 1.00 90.44 297 GLN A CA 1
ATOM 2368 C C . GLN A 1 297 ? -5.119 -13.914 4.991 1.00 90.44 297 GLN A C 1
ATOM 2370 O O . GLN A 1 297 ? -4.284 -14.378 5.764 1.00 90.44 297 GLN A O 1
ATOM 2375 N N . MET A 1 298 ? -4.796 -13.021 4.053 1.00 90.25 298 MET A N 1
ATOM 2376 C CA . MET A 1 298 ? -3.436 -12.512 3.882 1.00 90.25 298 MET A CA 1
ATOM 2377 C C . MET A 1 298 ? -3.013 -11.521 4.971 1.00 90.25 298 MET A C 1
ATOM 2379 O O . MET A 1 298 ? -1.823 -11.417 5.260 1.00 90.25 298 MET A O 1
ATOM 2383 N N . LEU A 1 299 ? -3.961 -10.815 5.593 1.00 89.19 299 LEU A N 1
ATOM 2384 C CA . LEU A 1 299 ? -3.669 -9.808 6.621 1.00 89.19 299 LEU A CA 1
ATOM 2385 C C . LEU A 1 299 ? -3.221 -10.408 7.966 1.00 89.19 299 LEU A C 1
ATOM 2387 O O . LEU A 1 299 ? -2.683 -9.688 8.803 1.00 89.19 299 LEU A O 1
ATOM 2391 N N . ASP A 1 300 ? -3.414 -11.712 8.184 1.00 84.00 300 ASP A N 1
ATOM 2392 C CA . ASP A 1 300 ? -3.001 -12.400 9.419 1.00 84.00 300 ASP A CA 1
ATOM 2393 C C . ASP A 1 300 ? -1.516 -12.824 9.415 1.00 84.00 300 ASP A C 1
ATOM 2395 O O . ASP A 1 300 ? -0.984 -13.291 10.426 1.00 84.00 300 ASP A O 1
ATOM 2399 N N . VAL A 1 301 ? -0.808 -12.662 8.289 1.00 85.88 301 VAL A N 1
ATOM 2400 C CA . VAL A 1 301 ? 0.592 -13.090 8.178 1.00 85.88 301 VAL A CA 1
ATOM 2401 C C . VAL A 1 301 ? 1.515 -12.129 8.928 1.00 85.88 301 VAL A C 1
ATOM 2403 O O . VAL A 1 301 ? 1.674 -10.962 8.576 1.00 85.88 301 VAL A O 1
ATOM 2406 N N . LYS A 1 302 ? 2.188 -12.645 9.959 1.00 84.31 302 LYS A N 1
ATOM 2407 C CA . LYS A 1 302 ? 3.144 -11.887 10.773 1.00 84.31 302 LYS A CA 1
ATOM 2408 C C . LYS A 1 302 ? 4.567 -12.037 10.256 1.00 84.31 302 LYS A C 1
ATOM 2410 O O . LYS A 1 302 ? 5.225 -13.026 10.561 1.00 84.31 302 LYS A O 1
ATOM 2415 N N . ILE A 1 303 ? 5.067 -11.016 9.570 1.00 89.75 303 ILE A N 1
ATOM 2416 C CA . ILE A 1 303 ? 6.469 -10.973 9.126 1.00 89.75 303 ILE A CA 1
ATOM 2417 C C . ILE A 1 303 ? 7.393 -10.173 10.054 1.00 89.75 303 ILE A C 1
ATOM 2419 O O . ILE A 1 303 ? 8.611 -10.317 9.964 1.00 89.75 303 ILE A O 1
ATOM 2423 N N . HIS A 1 304 ? 6.836 -9.362 10.962 1.00 89.62 304 HIS A N 1
ATOM 2424 C CA . HIS A 1 304 ? 7.598 -8.509 11.880 1.00 89.62 304 HIS A CA 1
ATOM 2425 C C . HIS A 1 304 ? 7.545 -8.999 13.324 1.00 89.62 304 HIS A C 1
ATOM 2427 O O . HIS A 1 304 ? 6.516 -9.487 13.806 1.00 89.62 304 HIS A O 1
ATOM 2433 N N . ASP A 1 305 ? 8.663 -8.897 14.037 1.00 85.94 305 ASP A N 1
ATOM 2434 C CA . ASP A 1 305 ? 8.722 -9.072 15.486 1.00 85.94 305 ASP A CA 1
ATOM 2435 C C . ASP A 1 305 ? 8.099 -7.870 16.222 1.00 85.94 305 ASP A C 1
ATOM 2437 O O . ASP A 1 305 ? 7.593 -6.922 15.619 1.00 85.94 305 ASP A O 1
ATOM 2441 N N . ASP A 1 306 ? 8.109 -7.908 17.552 1.00 78.25 306 ASP A N 1
ATOM 2442 C CA . ASP A 1 306 ? 7.547 -6.827 18.366 1.00 78.25 306 ASP A CA 1
ATOM 2443 C C . ASP A 1 306 ? 8.317 -5.505 18.302 1.00 78.25 306 ASP A C 1
ATOM 2445 O O . ASP A 1 306 ? 7.759 -4.472 18.682 1.00 78.25 306 ASP A O 1
ATOM 2449 N N . GLY A 1 307 ? 9.573 -5.546 17.857 1.00 80.69 307 GLY A N 1
ATOM 2450 C CA . GLY A 1 307 ? 10.409 -4.382 17.595 1.00 80.69 307 GLY A CA 1
ATOM 2451 C C . GLY A 1 307 ? 10.238 -3.827 16.182 1.00 80.69 307 GLY A C 1
ATOM 2452 O O . GLY A 1 307 ? 10.820 -2.789 15.879 1.00 80.69 307 GLY A O 1
ATOM 2453 N N . GLY A 1 308 ? 9.444 -4.482 15.330 1.00 84.69 308 GLY A N 1
ATOM 2454 C CA . GLY A 1 308 ? 9.280 -4.117 13.927 1.00 84.69 308 GLY A CA 1
ATOM 2455 C C . GLY A 1 308 ? 10.394 -4.641 13.018 1.00 84.69 308 GLY A C 1
ATOM 2456 O O . GLY A 1 308 ? 10.475 -4.202 11.876 1.00 84.69 308 GLY A O 1
ATOM 2457 N N . ASN A 1 309 ? 11.254 -5.554 13.488 1.00 88.06 309 ASN A N 1
ATOM 2458 C CA . ASN A 1 309 ? 12.240 -6.205 12.626 1.00 88.06 309 ASN A CA 1
ATOM 2459 C C . ASN A 1 309 ? 11.585 -7.319 11.814 1.00 88.06 309 ASN A C 1
ATOM 2461 O O . ASN A 1 309 ? 10.751 -8.061 12.334 1.00 88.06 309 ASN A O 1
ATOM 2465 N N . VAL A 1 310 ? 12.018 -7.500 10.568 1.00 92.31 310 VAL A N 1
ATOM 2466 C CA . VAL A 1 310 ? 11.681 -8.689 9.774 1.00 92.31 310 VAL A CA 1
ATOM 2467 C C . VAL A 1 310 ? 12.178 -9.936 10.510 1.00 92.31 310 VAL A C 1
ATOM 2469 O O . VAL A 1 310 ? 13.378 -10.097 10.726 1.00 92.31 310 VAL A O 1
ATOM 2472 N N . ARG A 1 311 ? 11.256 -10.836 10.871 1.00 91.56 311 ARG A N 1
ATOM 2473 C CA . ARG A 1 311 ? 11.561 -12.102 11.565 1.00 91.56 311 ARG A CA 1
ATOM 2474 C C . ARG A 1 311 ? 12.387 -13.038 10.694 1.00 91.56 311 ARG A C 1
ATOM 2476 O O . ARG A 1 311 ? 13.299 -13.702 11.173 1.00 91.56 311 ARG A O 1
ATOM 2483 N N . SER A 1 312 ? 12.034 -13.103 9.413 1.00 94.88 312 SER A N 1
ATOM 2484 C CA . SER A 1 312 ? 12.649 -13.983 8.429 1.00 94.88 312 SER A CA 1
ATOM 2485 C C . SER A 1 312 ? 12.510 -13.381 7.037 1.00 94.88 312 SER A C 1
ATOM 2487 O O . SER A 1 312 ? 11.412 -13.274 6.491 1.00 94.88 312 SER A O 1
ATOM 2489 N N . TYR A 1 313 ? 13.640 -13.025 6.426 1.00 96.12 313 TYR A N 1
ATOM 2490 C CA . TYR A 1 313 ? 13.657 -12.569 5.034 1.00 96.12 313 TYR A CA 1
ATOM 2491 C C . TYR A 1 313 ? 13.180 -13.668 4.079 1.00 96.12 313 TYR A C 1
ATOM 2493 O O . TYR A 1 313 ? 12.551 -13.375 3.068 1.00 96.12 313 TYR A O 1
ATOM 2501 N N . LYS A 1 314 ? 13.405 -14.944 4.411 1.00 96.62 314 LYS A N 1
ATOM 2502 C CA . LYS A 1 314 ? 12.874 -16.055 3.617 1.00 96.62 314 LYS A CA 1
ATOM 2503 C C . LYS A 1 314 ? 11.340 -16.037 3.601 1.00 96.62 314 LYS A C 1
ATOM 2505 O O . LYS A 1 314 ? 10.756 -16.108 2.525 1.00 96.62 314 LYS A O 1
ATOM 2510 N N . GLU A 1 315 ? 10.709 -15.905 4.768 1.00 96.25 315 GLU A N 1
ATOM 2511 C CA . GLU A 1 315 ? 9.242 -15.849 4.879 1.00 96.25 315 GLU A CA 1
ATOM 2512 C C . GLU A 1 315 ? 8.678 -14.599 4.196 1.00 96.25 315 GLU A C 1
ATOM 2514 O O . GLU A 1 315 ? 7.655 -14.683 3.524 1.00 96.25 315 GLU A O 1
ATOM 2519 N N . LEU A 1 316 ? 9.371 -13.457 4.293 1.00 96.31 316 LEU A N 1
ATOM 2520 C CA . LEU A 1 316 ? 9.003 -12.234 3.573 1.00 96.31 316 LEU A CA 1
ATOM 2521 C C . LEU A 1 316 ? 9.040 -12.430 2.047 1.00 96.31 316 LEU A C 1
ATOM 2523 O O . LEU A 1 316 ? 8.103 -12.049 1.348 1.00 96.31 316 LEU A O 1
ATOM 2527 N N . GLY A 1 317 ? 10.086 -13.070 1.524 1.00 97.06 317 GLY A N 1
ATOM 2528 C CA . GLY A 1 317 ? 10.180 -13.396 0.102 1.00 97.06 317 GLY A CA 1
ATOM 2529 C C . GLY A 1 317 ? 9.088 -14.367 -0.363 1.00 97.06 317 GLY A C 1
ATOM 2530 O O . GLY A 1 317 ? 8.485 -14.168 -1.417 1.00 97.06 317 GLY A O 1
ATOM 2531 N N . GLU A 1 318 ? 8.794 -15.404 0.426 1.00 96.81 318 GLU A N 1
ATOM 2532 C CA . GLU A 1 318 ? 7.718 -16.362 0.132 1.00 96.81 318 GLU A CA 1
ATOM 2533 C C . GLU A 1 318 ? 6.339 -15.691 0.181 1.00 96.81 318 GLU A C 1
ATOM 2535 O O . GLU A 1 318 ? 5.489 -15.962 -0.672 1.00 96.81 318 GLU A O 1
ATOM 2540 N N . LEU A 1 319 ? 6.137 -14.761 1.120 1.00 96.19 319 LEU A N 1
ATOM 2541 C CA . LEU A 1 319 ? 4.932 -13.945 1.204 1.00 96.19 319 LEU A CA 1
ATOM 2542 C C . LEU A 1 319 ? 4.749 -13.090 -0.056 1.00 96.19 319 LEU A C 1
ATOM 2544 O O . LEU A 1 319 ? 3.647 -13.060 -0.593 1.00 96.19 319 LEU A O 1
ATOM 2548 N N . LEU A 1 320 ? 5.802 -12.448 -0.572 1.00 97.25 320 LEU A N 1
ATOM 2549 C CA . LEU A 1 320 ? 5.729 -11.653 -1.808 1.00 97.25 320 LEU A CA 1
ATOM 2550 C C . LEU A 1 320 ? 5.298 -12.484 -3.021 1.00 97.25 320 LEU A C 1
ATOM 2552 O O . LEU A 1 320 ? 4.447 -12.055 -3.798 1.00 97.25 320 LEU A O 1
ATOM 2556 N N . VAL A 1 321 ? 5.810 -13.709 -3.142 1.00 97.38 321 VAL A N 1
ATOM 2557 C CA . VAL A 1 321 ? 5.366 -14.645 -4.186 1.00 97.38 321 VAL A CA 1
ATOM 2558 C C . VAL A 1 321 ? 3.908 -15.070 -3.965 1.00 97.38 321 VAL A C 1
ATOM 2560 O O . VAL A 1 321 ? 3.163 -15.268 -4.925 1.00 97.38 321 VAL A O 1
ATOM 2563 N N . ASN A 1 322 ? 3.465 -15.199 -2.712 1.00 96.06 322 ASN A N 1
ATOM 2564 C CA . ASN A 1 322 ? 2.063 -15.471 -2.405 1.00 96.06 322 ASN A CA 1
ATOM 2565 C C . ASN A 1 322 ? 1.143 -14.284 -2.753 1.00 96.06 322 ASN A C 1
ATOM 2567 O O . ASN A 1 322 ? 0.045 -14.506 -3.263 1.00 96.06 322 ASN A O 1
ATOM 2571 N N . TYR A 1 323 ? 1.594 -13.040 -2.545 1.00 95.81 323 TYR A N 1
ATOM 2572 C CA . TYR A 1 323 ? 0.909 -11.829 -3.016 1.00 95.81 323 TYR A CA 1
ATOM 2573 C C . TYR A 1 323 ? 0.745 -11.831 -4.533 1.00 95.81 323 TYR A C 1
ATOM 2575 O O . TYR A 1 323 ? -0.367 -11.620 -5.004 1.00 95.81 323 TYR A O 1
ATOM 2583 N N . GLU A 1 324 ? 1.799 -12.142 -5.288 1.00 95.25 324 GLU A N 1
ATOM 2584 C CA . GLU A 1 324 ? 1.743 -12.256 -6.751 1.00 95.25 324 GLU A CA 1
ATOM 2585 C C . GLU A 1 324 ? 0.728 -13.317 -7.211 1.00 95.25 324 GLU A C 1
ATOM 2587 O O . GLU A 1 324 ? -0.175 -13.035 -8.000 1.00 95.25 324 GLU A O 1
ATOM 2592 N N . LYS A 1 325 ? 0.808 -14.536 -6.662 1.00 94.88 325 LYS A N 1
ATOM 2593 C CA . LYS A 1 325 ? -0.136 -15.618 -6.996 1.00 94.88 325 LYS A CA 1
ATOM 2594 C C . LYS A 1 325 ? -1.577 -15.241 -6.676 1.00 94.88 325 LYS A C 1
ATOM 2596 O O . LYS A 1 325 ? -2.475 -15.495 -7.477 1.00 94.88 325 LYS A O 1
ATOM 2601 N N . THR A 1 326 ? -1.788 -14.638 -5.508 1.00 94.38 326 THR A N 1
ATOM 2602 C CA . THR A 1 326 ? -3.116 -14.204 -5.080 1.00 94.38 326 THR A CA 1
ATOM 2603 C C . THR A 1 326 ? -3.628 -13.122 -6.013 1.00 94.38 326 THR A C 1
ATOM 2605 O O . THR A 1 326 ? -4.717 -13.275 -6.553 1.00 94.38 326 THR A O 1
ATOM 2608 N N . TYR A 1 327 ? -2.825 -12.095 -6.289 1.00 93.12 327 TYR A N 1
ATOM 2609 C CA . TYR A 1 327 ? -3.148 -11.010 -7.210 1.00 93.12 327 TYR A CA 1
ATOM 2610 C C . TYR A 1 327 ? -3.675 -11.523 -8.561 1.00 93.12 327 TYR A C 1
ATOM 2612 O O . TYR A 1 327 ? -4.738 -11.087 -9.006 1.00 93.12 327 TYR A O 1
ATOM 2620 N N . HIS A 1 328 ? -2.997 -12.502 -9.169 1.00 89.88 328 HIS A N 1
ATOM 2621 C CA . HIS A 1 328 ? -3.427 -13.087 -10.445 1.00 89.88 328 HIS A CA 1
ATOM 2622 C C . HIS A 1 328 ? -4.705 -13.933 -10.352 1.00 89.88 328 HIS A C 1
ATOM 2624 O O . HIS A 1 328 ? -5.383 -14.125 -11.359 1.00 89.88 328 HIS A O 1
ATOM 2630 N N . SER A 1 329 ? -5.045 -14.444 -9.167 1.00 91.19 329 SER A N 1
ATOM 2631 C CA . SER A 1 329 ? -6.268 -15.227 -8.947 1.00 91.19 329 SER A CA 1
ATOM 2632 C C . SER A 1 329 ? -7.517 -14.370 -8.700 1.00 91.19 329 SER A C 1
ATOM 2634 O O . SER A 1 329 ? -8.636 -14.851 -8.895 1.00 91.19 329 SER A O 1
ATOM 2636 N N . LEU A 1 330 ? -7.338 -13.115 -8.271 1.00 89.81 330 LEU A N 1
ATOM 2637 C CA . LEU A 1 330 ? -8.437 -12.211 -7.936 1.00 89.81 330 LEU A CA 1
ATOM 2638 C C . LEU A 1 330 ? -9.141 -11.697 -9.195 1.00 89.81 330 LEU A C 1
ATOM 2640 O O . LEU A 1 330 ? -8.535 -11.483 -10.246 1.00 89.81 330 LEU A O 1
ATOM 2644 N N . LYS A 1 331 ? -10.438 -11.442 -9.063 1.00 89.12 331 LYS A N 1
ATOM 2645 C CA . LYS A 1 331 ? -11.292 -10.860 -10.105 1.00 89.12 331 LYS A CA 1
ATOM 2646 C C . LYS A 1 331 ? -11.635 -9.407 -9.808 1.00 89.12 331 LYS A C 1
ATOM 2648 O O . LYS A 1 331 ? -11.795 -8.626 -10.738 1.00 89.12 331 LYS A O 1
ATOM 2653 N N . HIS A 1 332 ? -11.744 -9.043 -8.534 1.00 87.81 332 HIS A N 1
ATOM 2654 C CA . HIS A 1 332 ? -12.154 -7.715 -8.120 1.00 87.81 332 HIS A CA 1
ATOM 2655 C C . HIS A 1 332 ? -10.970 -6.739 -8.111 1.00 87.81 332 HIS A C 1
ATOM 2657 O O . HIS A 1 332 ? -10.043 -6.850 -7.307 1.00 87.81 332 HIS A O 1
ATOM 2663 N N . GLU A 1 333 ? -11.046 -5.719 -8.964 1.00 84.88 333 GLU A N 1
ATOM 2664 C CA . GLU A 1 333 ? -9.967 -4.753 -9.212 1.00 84.88 333 GLU A CA 1
ATOM 2665 C C . GLU A 1 333 ? -9.565 -3.959 -7.963 1.00 84.88 333 GLU A C 1
ATOM 2667 O O . GLU A 1 333 ? -8.384 -3.834 -7.657 1.00 84.88 333 GLU A O 1
ATOM 2672 N N . MET A 1 334 ? -10.532 -3.504 -7.163 1.00 85.44 334 MET A N 1
ATOM 2673 C CA . MET A 1 334 ? -10.221 -2.822 -5.901 1.00 85.44 334 MET A CA 1
ATOM 2674 C C . MET A 1 334 ? -9.392 -3.700 -4.937 1.00 85.44 334 MET A C 1
ATOM 2676 O O . MET A 1 334 ? -8.405 -3.208 -4.398 1.00 85.44 334 MET A O 1
ATOM 2680 N N . ILE A 1 335 ? -9.702 -4.996 -4.756 1.00 89.88 335 ILE A N 1
ATOM 2681 C CA . ILE A 1 335 ? -8.882 -5.877 -3.894 1.00 89.88 335 ILE A CA 1
ATOM 2682 C C . ILE A 1 335 ? -7.478 -6.062 -4.475 1.00 89.88 335 ILE A C 1
ATOM 2684 O O . ILE A 1 335 ? -6.500 -6.055 -3.725 1.00 89.88 335 ILE A O 1
ATOM 2688 N N . LYS A 1 336 ? -7.354 -6.184 -5.802 1.00 90.00 336 LYS A N 1
ATOM 2689 C CA . LYS A 1 336 ? -6.044 -6.248 -6.463 1.00 90.00 336 LYS A CA 1
ATOM 2690 C C . LYS A 1 336 ? -5.172 -5.039 -6.127 1.00 90.00 336 LYS A C 1
ATOM 2692 O O . LYS A 1 336 ? -3.986 -5.216 -5.860 1.00 90.00 336 LYS A O 1
ATOM 2697 N N . GLU A 1 337 ? -5.742 -3.837 -6.084 1.00 86.50 337 GLU A N 1
ATOM 2698 C CA . GLU A 1 337 ? -4.997 -2.628 -5.719 1.00 86.50 337 GLU A CA 1
ATOM 2699 C C . GLU A 1 337 ? -4.568 -2.616 -4.241 1.00 86.50 337 GLU A C 1
ATOM 2701 O O . GLU A 1 337 ? -3.432 -2.246 -3.936 1.00 86.50 337 GLU A O 1
ATOM 2706 N N . TYR A 1 338 ? -5.395 -3.123 -3.318 1.00 88.19 338 TYR A N 1
ATOM 2707 C CA . TYR A 1 338 ? -4.987 -3.310 -1.914 1.00 88.19 338 TYR A CA 1
ATOM 2708 C C . TYR A 1 338 ? -3.835 -4.315 -1.765 1.00 88.19 338 TYR A C 1
ATOM 2710 O O . TYR A 1 338 ? -2.866 -4.066 -1.042 1.00 88.19 338 TYR A O 1
ATOM 2718 N N . ILE A 1 339 ? -3.914 -5.434 -2.487 1.00 91.19 339 ILE A N 1
ATOM 2719 C CA . ILE A 1 339 ? -2.864 -6.455 -2.568 1.00 91.19 339 ILE A CA 1
ATOM 2720 C C . ILE A 1 339 ? -1.568 -5.860 -3.125 1.00 91.19 339 ILE A C 1
ATOM 2722 O O . ILE A 1 339 ? -0.514 -6.038 -2.515 1.00 91.19 339 ILE A O 1
ATOM 2726 N N . LYS A 1 340 ? -1.638 -5.086 -4.216 1.00 90.75 340 LYS A N 1
ATOM 2727 C CA . LYS A 1 340 ? -0.488 -4.362 -4.777 1.00 90.75 340 LYS A CA 1
ATOM 2728 C C . LYS A 1 340 ? 0.119 -3.389 -3.772 1.00 90.75 340 LYS A C 1
ATOM 2730 O O . LYS A 1 340 ? 1.337 -3.361 -3.621 1.00 90.75 340 LYS A O 1
ATOM 2735 N N . GLY A 1 341 ? -0.697 -2.598 -3.074 1.00 88.38 341 GLY A N 1
ATOM 2736 C CA . GLY A 1 341 ? -0.224 -1.633 -2.078 1.00 88.38 341 GLY A CA 1
ATOM 2737 C C . GLY A 1 341 ? 0.552 -2.293 -0.932 1.00 88.38 341 GLY A C 1
ATOM 2738 O O . GLY A 1 341 ? 1.654 -1.852 -0.583 1.00 88.38 341 GLY A O 1
ATOM 2739 N N . ALA A 1 342 ? 0.017 -3.392 -0.394 1.00 90.31 342 ALA A N 1
ATOM 2740 C CA . ALA A 1 342 ? 0.689 -4.186 0.633 1.00 90.31 342 ALA A CA 1
ATOM 2741 C C . ALA A 1 342 ? 1.987 -4.819 0.100 1.00 90.31 342 ALA A C 1
ATOM 2743 O O . ALA A 1 342 ? 3.054 -4.650 0.693 1.00 90.31 342 ALA A O 1
ATOM 2744 N N . ALA A 1 343 ? 1.924 -5.467 -1.065 1.00 94.31 343 ALA A N 1
ATOM 2745 C CA . ALA A 1 343 ? 3.070 -6.109 -1.697 1.00 94.31 343 ALA A CA 1
ATOM 2746 C C . ALA A 1 343 ? 4.189 -5.119 -2.057 1.00 94.31 343 ALA A C 1
ATOM 2748 O O . ALA A 1 343 ? 5.353 -5.429 -1.833 1.00 94.31 343 ALA A O 1
ATOM 2749 N N . ARG A 1 344 ? 3.874 -3.902 -2.528 1.00 92.44 344 ARG A N 1
ATOM 2750 C CA . ARG A 1 344 ? 4.868 -2.835 -2.761 1.00 92.44 344 ARG A CA 1
ATOM 2751 C C . ARG A 1 344 ? 5.599 -2.472 -1.473 1.00 92.44 344 ARG A C 1
ATOM 2753 O O . ARG A 1 344 ? 6.823 -2.376 -1.467 1.00 92.44 344 ARG A O 1
ATOM 2760 N N . SER A 1 345 ? 4.862 -2.309 -0.375 1.00 89.94 345 SER A N 1
ATOM 2761 C CA . SER A 1 345 ? 5.454 -1.974 0.925 1.00 89.94 345 SER A CA 1
ATOM 2762 C C . SER A 1 345 ? 6.417 -3.063 1.404 1.00 89.94 345 SER A C 1
ATOM 2764 O O . SER A 1 345 ? 7.547 -2.754 1.783 1.00 89.94 345 SER A O 1
ATOM 2766 N N . TYR A 1 346 ? 6.003 -4.328 1.310 1.00 93.88 346 TYR A N 1
ATOM 2767 C CA . TYR A 1 346 ? 6.834 -5.475 1.673 1.00 93.88 346 TYR A CA 1
ATOM 2768 C C . TYR A 1 346 ? 8.007 -5.696 0.724 1.00 93.88 346 TYR A C 1
ATOM 2770 O O . TYR A 1 346 ? 9.093 -6.035 1.177 1.00 93.88 346 TYR A O 1
ATOM 2778 N N . TYR A 1 347 ? 7.829 -5.461 -0.575 1.00 95.25 347 TYR A N 1
ATOM 2779 C CA . TYR A 1 347 ? 8.899 -5.601 -1.554 1.00 95.25 347 TYR A CA 1
ATOM 2780 C C . TYR A 1 347 ? 9.982 -4.552 -1.311 1.00 95.25 347 TYR A C 1
ATOM 2782 O O . TYR A 1 347 ? 11.161 -4.890 -1.277 1.00 95.25 347 TYR A O 1
ATOM 2790 N N . ALA A 1 348 ? 9.590 -3.298 -1.064 1.00 91.06 348 ALA A N 1
ATOM 2791 C CA . ALA A 1 348 ? 10.526 -2.235 -0.716 1.00 91.06 348 ALA A CA 1
ATOM 2792 C C . ALA A 1 348 ? 11.312 -2.565 0.562 1.00 91.06 348 ALA A C 1
ATOM 2794 O O . ALA A 1 348 ? 12.525 -2.382 0.595 1.00 91.06 348 ALA A O 1
ATOM 2795 N N . GLU A 1 349 ? 10.654 -3.087 1.601 1.00 92.06 349 GLU A N 1
ATOM 2796 C CA . GLU A 1 349 ? 11.352 -3.556 2.802 1.00 92.06 349 GLU A CA 1
ATOM 2797 C C . GLU A 1 349 ? 12.275 -4.746 2.514 1.00 92.06 349 GLU A C 1
ATOM 2799 O O . GLU A 1 349 ? 13.387 -4.793 3.032 1.00 92.06 349 GLU A O 1
ATOM 2804 N N . PHE A 1 350 ? 11.853 -5.671 1.653 1.00 95.44 350 PHE A N 1
ATOM 2805 C CA . PHE A 1 350 ? 12.641 -6.840 1.289 1.00 95.44 350 PHE A CA 1
ATOM 2806 C C . PHE A 1 350 ? 13.928 -6.466 0.550 1.00 95.44 350 PHE A C 1
ATOM 2808 O O . PHE A 1 350 ? 14.958 -7.055 0.854 1.00 95.44 350 PHE A O 1
ATOM 2815 N N . VAL A 1 351 ? 13.886 -5.488 -0.369 1.00 93.62 351 VAL A N 1
ATOM 2816 C CA . VAL A 1 351 ? 15.037 -5.128 -1.222 1.00 93.62 351 VAL A CA 1
ATOM 2817 C C . VAL A 1 351 ? 15.866 -3.947 -0.734 1.00 93.62 351 VAL A C 1
ATOM 2819 O O . VAL A 1 351 ? 17.053 -3.910 -1.035 1.00 93.62 351 VAL A O 1
ATOM 2822 N N . LEU A 1 352 ? 15.288 -2.994 0.004 1.00 89.00 352 LEU A N 1
ATOM 2823 C CA . LEU A 1 352 ? 16.030 -1.853 0.563 1.00 89.00 352 LEU A CA 1
ATOM 2824 C C . LEU A 1 352 ? 16.361 -2.030 2.047 1.00 89.00 352 LEU A C 1
ATOM 2826 O O . LEU A 1 352 ? 17.291 -1.406 2.562 1.00 89.00 352 LEU A O 1
ATOM 2830 N N . GLY A 1 353 ? 15.602 -2.867 2.755 1.00 85.94 353 GLY A N 1
ATOM 2831 C CA . GLY A 1 353 ? 15.529 -2.801 4.207 1.00 85.94 353 GLY A CA 1
ATOM 2832 C C . GLY A 1 353 ? 14.863 -1.511 4.686 1.00 85.94 353 GLY A C 1
ATOM 2833 O O . GLY A 1 353 ? 14.689 -0.536 3.954 1.00 85.94 353 GLY A O 1
ATOM 2834 N N . ARG A 1 354 ? 14.478 -1.482 5.957 1.00 79.94 354 ARG A N 1
ATOM 2835 C CA . ARG A 1 354 ? 14.009 -0.267 6.646 1.00 79.94 354 ARG A CA 1
ATOM 2836 C C . ARG A 1 354 ? 14.598 -0.236 8.042 1.00 79.94 354 ARG A C 1
ATOM 2838 O O . ARG A 1 354 ? 15.107 -1.239 8.507 1.00 79.94 354 ARG A O 1
ATOM 2845 N N . ILE A 1 355 ? 14.568 0.896 8.737 1.00 69.62 355 ILE A N 1
ATOM 2846 C CA . ILE A 1 355 ? 14.837 0.851 10.180 1.00 69.62 355 ILE A CA 1
ATOM 2847 C C . ILE A 1 355 ? 13.597 0.239 10.852 1.00 69.62 355 ILE A C 1
ATOM 2849 O O . ILE A 1 355 ? 12.498 0.729 10.587 1.00 69.62 355 ILE A O 1
ATOM 2853 N N . PRO A 1 356 ? 13.751 -0.790 11.707 1.00 76.00 356 PRO A N 1
ATOM 2854 C CA . PRO A 1 356 ? 15.017 -1.367 12.190 1.00 76.00 356 PRO A CA 1
ATOM 2855 C C . PRO A 1 356 ? 15.595 -2.533 11.347 1.00 76.00 356 PRO A C 1
ATOM 2857 O O . PRO A 1 356 ? 16.791 -2.813 11.449 1.00 76.00 356 PRO A O 1
ATOM 2860 N N . SER A 1 357 ? 14.803 -3.147 10.465 1.00 80.44 357 SER A N 1
ATOM 2861 C CA . SER A 1 357 ? 15.151 -4.192 9.475 1.00 80.44 357 SER A CA 1
ATOM 2862 C C . SER A 1 357 ? 16.194 -3.810 8.392 1.00 80.44 357 SER A C 1
ATOM 2864 O O . SER A 1 357 ? 15.914 -3.875 7.194 1.00 80.44 357 SER A O 1
ATOM 2866 N N . ARG A 1 358 ? 17.412 -3.388 8.753 1.00 88.31 358 ARG A N 1
ATOM 2867 C CA . ARG A 1 358 ? 18.463 -3.099 7.751 1.00 88.31 358 ARG A CA 1
ATOM 2868 C C . ARG A 1 358 ? 18.921 -4.386 7.058 1.00 88.31 358 ARG A C 1
ATOM 2870 O O . ARG A 1 358 ? 19.192 -5.371 7.747 1.00 88.31 358 ARG A O 1
ATOM 2877 N N . ILE A 1 359 ? 19.090 -4.359 5.734 1.00 94.56 359 ILE A N 1
ATOM 2878 C CA . ILE A 1 359 ? 19.610 -5.505 4.957 1.00 94.56 359 ILE A CA 1
ATOM 2879 C C . ILE A 1 359 ? 21.138 -5.520 4.820 1.00 94.56 359 ILE A C 1
ATOM 2881 O O . ILE A 1 359 ? 21.714 -6.562 4.516 1.00 94.56 359 ILE A O 1
ATOM 2885 N N . PHE A 1 360 ? 21.792 -4.384 5.069 1.00 95.06 360 PHE A N 1
ATOM 2886 C CA . PHE A 1 360 ? 23.249 -4.268 5.144 1.00 95.06 360 PHE A CA 1
ATOM 2887 C C . PHE A 1 360 ? 23.705 -4.256 6.605 1.00 95.06 360 PHE A C 1
ATOM 2889 O O . PHE A 1 360 ? 22.985 -3.768 7.485 1.00 95.06 360 PHE A O 1
ATOM 2896 N N . ASP A 1 361 ? 24.879 -4.822 6.863 1.00 94.12 361 ASP A N 1
ATOM 2897 C CA . ASP A 1 361 ? 25.538 -4.783 8.166 1.00 94.12 361 ASP A CA 1
ATOM 2898 C C . ASP A 1 361 ? 26.259 -3.442 8.418 1.00 94.12 361 ASP A C 1
ATOM 2900 O O . ASP A 1 361 ? 26.170 -2.497 7.631 1.00 94.12 361 ASP A O 1
ATOM 2904 N N . GLU A 1 362 ? 26.964 -3.340 9.545 1.00 92.62 362 GLU A N 1
ATOM 2905 C CA . GLU A 1 362 ? 27.715 -2.135 9.929 1.00 92.62 362 GLU A CA 1
ATOM 2906 C C . GLU A 1 362 ? 28.883 -1.817 8.979 1.00 92.62 362 GLU A C 1
ATOM 2908 O O . GLU A 1 362 ? 29.316 -0.668 8.904 1.00 92.62 362 GLU A O 1
ATOM 2913 N N . ASN A 1 363 ? 29.351 -2.805 8.212 1.00 94.44 363 ASN A N 1
ATOM 2914 C CA . ASN A 1 363 ? 30.394 -2.655 7.199 1.00 94.44 363 ASN A CA 1
ATOM 2915 C C . ASN A 1 363 ? 29.815 -2.369 5.805 1.00 94.44 363 ASN A C 1
ATOM 2917 O O . ASN A 1 363 ? 30.555 -2.393 4.821 1.00 94.44 363 ASN A O 1
ATOM 2921 N N . ASN A 1 364 ? 28.509 -2.094 5.705 1.00 94.31 364 ASN A N 1
ATOM 2922 C CA . ASN A 1 364 ? 27.785 -1.907 4.449 1.00 94.31 364 ASN A CA 1
ATOM 2923 C C . ASN A 1 364 ? 27.818 -3.136 3.522 1.00 94.31 364 ASN A C 1
ATOM 2925 O O . ASN A 1 364 ? 27.702 -2.993 2.305 1.00 94.31 364 ASN A O 1
ATOM 2929 N N . VAL A 1 365 ? 27.947 -4.346 4.069 1.00 96.75 365 VAL A N 1
ATOM 2930 C CA . VAL A 1 365 ? 27.879 -5.604 3.312 1.00 96.75 365 VAL A CA 1
ATOM 2931 C C . VAL A 1 365 ? 26.481 -6.205 3.449 1.00 96.75 365 VAL A C 1
ATOM 2933 O O . VAL A 1 365 ? 25.894 -6.185 4.531 1.00 96.75 365 VAL A O 1
ATOM 2936 N N . LEU A 1 366 ? 25.919 -6.737 2.356 1.00 97.00 366 LEU A N 1
ATOM 2937 C CA . LEU A 1 366 ? 24.621 -7.418 2.401 1.00 97.00 366 LEU A CA 1
ATOM 2938 C C . LEU A 1 366 ? 24.695 -8.608 3.363 1.00 97.00 366 LEU A C 1
ATOM 2940 O O . LEU A 1 366 ? 25.515 -9.516 3.170 1.00 97.00 366 LEU A O 1
ATOM 2944 N N . LYS A 1 367 ? 23.800 -8.621 4.352 1.00 97.38 367 LYS A N 1
ATOM 2945 C CA . LYS A 1 367 ? 23.735 -9.660 5.380 1.00 97.38 367 LYS A CA 1
ATOM 2946 C C . LYS A 1 367 ? 23.497 -11.046 4.773 1.00 97.38 367 LYS A C 1
ATOM 2948 O O . LYS A 1 367 ? 22.780 -11.201 3.779 1.00 97.38 367 LYS A O 1
ATOM 2953 N N . ASN A 1 368 ? 24.083 -12.072 5.387 1.00 96.75 368 ASN A N 1
ATOM 2954 C CA . ASN A 1 368 ? 24.049 -13.438 4.859 1.00 96.75 368 ASN A CA 1
ATOM 2955 C C . ASN A 1 368 ? 22.626 -14.007 4.810 1.00 96.75 368 ASN A C 1
ATOM 2957 O O . ASN A 1 368 ? 22.251 -14.623 3.818 1.00 96.75 368 ASN A O 1
ATOM 2961 N N . GLU A 1 369 ? 21.811 -13.766 5.834 1.00 96.56 369 GLU A N 1
ATOM 2962 C CA . GLU A 1 369 ? 20.419 -14.214 5.889 1.00 96.56 369 GLU A CA 1
ATOM 2963 C C . GLU A 1 369 ? 19.556 -13.610 4.770 1.00 96.56 369 GLU A C 1
ATOM 2965 O O . GLU A 1 369 ? 18.679 -14.289 4.236 1.00 96.56 369 GLU A O 1
ATOM 2970 N N . VAL A 1 370 ? 19.850 -12.373 4.354 1.00 97.56 370 VAL A N 1
ATOM 2971 C CA . VAL A 1 370 ? 19.182 -11.714 3.223 1.00 97.56 370 VAL A CA 1
ATOM 2972 C C . VAL A 1 370 ? 19.648 -12.336 1.907 1.00 97.56 370 VAL A C 1
ATOM 2974 O O . VAL A 1 370 ? 18.830 -12.690 1.059 1.00 97.56 370 VAL A O 1
ATOM 2977 N N . ARG A 1 371 ? 20.963 -12.546 1.752 1.00 97.44 371 ARG A N 1
ATOM 2978 C CA . ARG A 1 371 ? 21.547 -13.190 0.565 1.00 97.44 371 ARG A CA 1
ATOM 2979 C C . ARG A 1 371 ? 20.974 -14.588 0.334 1.00 97.44 371 ARG A C 1
ATOM 2981 O O . ARG A 1 371 ? 20.621 -14.929 -0.794 1.00 97.44 371 ARG A O 1
ATOM 2988 N N . GLU A 1 372 ? 20.872 -15.392 1.388 1.00 98.00 372 GLU A N 1
ATOM 2989 C CA . GLU A 1 372 ? 20.298 -16.735 1.305 1.00 98.00 372 GLU A CA 1
ATOM 2990 C C . GLU A 1 372 ? 18.794 -16.695 1.014 1.00 98.00 372 GLU A C 1
ATOM 2992 O O . GLU A 1 372 ? 18.323 -17.467 0.179 1.00 98.00 372 GLU A O 1
ATOM 2997 N N . ALA A 1 373 ? 18.046 -15.754 1.602 1.00 98.12 373 ALA A N 1
ATOM 2998 C CA . ALA A 1 373 ? 16.639 -15.556 1.259 1.00 98.12 373 ALA A CA 1
ATOM 2999 C C . ALA A 1 373 ? 16.454 -15.236 -0.235 1.00 98.12 373 ALA A C 1
ATOM 3001 O O . ALA A 1 373 ? 15.641 -15.880 -0.896 1.00 98.12 373 ALA A O 1
ATOM 3002 N N . TYR A 1 374 ? 17.251 -14.322 -0.801 1.00 98.25 374 TYR A N 1
ATOM 3003 C CA . TYR A 1 374 ? 17.201 -14.012 -2.235 1.00 98.25 374 TYR A CA 1
ATOM 3004 C C . TYR A 1 374 ? 17.461 -15.248 -3.099 1.00 98.25 374 TYR A C 1
ATOM 3006 O O . TYR A 1 374 ? 16.678 -15.538 -4.003 1.00 98.25 374 TYR A O 1
ATOM 3014 N N . LYS A 1 375 ? 18.504 -16.030 -2.792 1.00 98.31 375 LYS A N 1
ATOM 3015 C CA . LYS A 1 375 ? 18.799 -17.279 -3.514 1.00 98.31 375 LYS A CA 1
ATOM 3016 C C . LYS A 1 375 ? 17.643 -18.274 -3.449 1.00 98.31 375 LYS A C 1
ATOM 3018 O O . LYS A 1 375 ? 17.353 -18.925 -4.452 1.00 98.31 375 LYS A O 1
ATOM 3023 N N . VAL A 1 376 ? 16.985 -18.401 -2.294 1.00 98.25 376 VAL A N 1
ATOM 3024 C CA . VAL A 1 376 ? 15.815 -19.275 -2.132 1.00 98.25 376 VAL A CA 1
ATOM 3025 C C . VAL A 1 376 ? 14.687 -18.841 -3.065 1.00 98.25 376 VAL A C 1
ATOM 3027 O O . VAL A 1 376 ? 14.169 -19.683 -3.795 1.00 98.25 376 VAL A O 1
ATOM 3030 N N . ILE A 1 377 ? 14.352 -17.548 -3.107 1.00 98.12 377 ILE A N 1
ATOM 3031 C CA . ILE A 1 377 ? 13.288 -17.038 -3.985 1.00 98.12 377 ILE A CA 1
ATOM 3032 C C . ILE A 1 377 ? 13.638 -17.236 -5.462 1.00 98.12 377 ILE A C 1
ATOM 3034 O O . ILE A 1 377 ? 12.822 -17.774 -6.208 1.00 98.12 377 ILE A O 1
ATOM 3038 N N . ILE A 1 378 ? 14.866 -16.901 -5.870 1.00 98.19 378 ILE A N 1
ATOM 3039 C CA . ILE A 1 378 ? 15.343 -17.081 -7.252 1.00 98.19 378 ILE A CA 1
ATOM 3040 C C . ILE A 1 378 ? 15.277 -18.556 -7.672 1.00 98.19 378 ILE A C 1
ATOM 3042 O O . ILE A 1 378 ? 14.905 -18.865 -8.802 1.00 98.19 378 ILE A O 1
ATOM 3046 N N . LYS A 1 379 ? 15.642 -19.476 -6.771 1.00 98.06 379 LYS A N 1
ATOM 3047 C CA . LYS A 1 379 ? 15.670 -20.915 -7.052 1.00 98.06 379 LYS A CA 1
ATOM 3048 C C . LYS A 1 379 ? 14.275 -21.536 -7.092 1.00 98.06 379 LYS A C 1
ATOM 3050 O O . LYS A 1 379 ? 14.028 -22.390 -7.938 1.00 98.06 379 LYS A O 1
ATOM 3055 N N . LEU A 1 380 ? 13.405 -21.184 -6.146 1.00 97.88 380 LEU A N 1
ATOM 3056 C CA . LEU A 1 380 ? 12.086 -21.807 -6.009 1.00 97.88 380 LEU A CA 1
ATOM 3057 C C . LEU A 1 380 ? 11.045 -21.206 -6.954 1.00 97.88 380 LEU A C 1
ATOM 3059 O O . LEU A 1 380 ? 10.123 -21.913 -7.354 1.00 97.88 380 LEU A O 1
ATOM 3063 N N . TYR A 1 381 ? 11.189 -19.930 -7.316 1.00 97.12 381 TYR A N 1
ATOM 3064 C CA . TYR A 1 381 ? 10.196 -19.200 -8.102 1.00 97.12 381 TYR A CA 1
ATOM 3065 C C . TYR A 1 381 ? 10.823 -18.430 -9.279 1.00 97.12 381 TYR A C 1
ATOM 3067 O O . TYR A 1 381 ? 10.554 -17.237 -9.432 1.00 97.12 381 TYR A O 1
ATOM 3075 N N . PRO A 1 382 ? 11.638 -19.080 -10.134 1.00 95.44 382 PRO A N 1
ATOM 3076 C CA . PRO A 1 382 ? 12.394 -18.401 -11.192 1.00 95.44 382 PRO A CA 1
ATOM 3077 C C . PRO A 1 382 ? 11.508 -17.697 -12.229 1.00 95.44 382 PRO A C 1
ATOM 3079 O O . PRO A 1 382 ? 11.935 -16.705 -12.817 1.00 95.44 382 PRO A O 1
ATOM 3082 N N . ASP A 1 383 ? 10.284 -18.190 -12.431 1.00 91.50 383 ASP A N 1
ATOM 3083 C CA . ASP A 1 383 ? 9.363 -17.683 -13.453 1.00 91.50 383 ASP A CA 1
ATOM 3084 C C . ASP A 1 383 ? 8.398 -16.609 -12.932 1.00 91.50 383 ASP A C 1
ATOM 3086 O O . ASP A 1 383 ? 7.771 -15.920 -13.738 1.00 91.50 383 ASP A O 1
ATOM 3090 N N . SER A 1 384 ? 8.309 -16.443 -11.606 1.00 94.31 384 SER A N 1
ATOM 3091 C CA . SER A 1 384 ? 7.508 -15.383 -10.978 1.00 94.31 384 SER A CA 1
ATOM 3092 C C . SER A 1 384 ? 8.106 -14.004 -11.256 1.00 94.31 384 SER A C 1
ATOM 3094 O O . SER A 1 384 ? 9.331 -13.858 -11.334 1.00 94.31 384 SER A O 1
ATOM 3096 N N . ASP A 1 385 ? 7.266 -12.981 -11.369 1.00 91.56 385 ASP A N 1
ATOM 3097 C CA . ASP A 1 385 ? 7.712 -11.596 -11.538 1.00 91.56 385 ASP A CA 1
ATOM 3098 C C . ASP A 1 385 ? 8.576 -11.156 -10.353 1.00 91.56 385 ASP A C 1
ATOM 3100 O O . ASP A 1 385 ? 9.616 -10.517 -10.529 1.00 91.56 385 ASP A O 1
ATOM 3104 N N . THR A 1 386 ? 8.193 -11.567 -9.142 1.00 95.12 386 THR A N 1
ATOM 3105 C CA . THR A 1 386 ? 8.971 -11.365 -7.918 1.00 95.12 386 THR A CA 1
ATOM 3106 C C . THR A 1 386 ? 10.346 -12.018 -8.039 1.00 95.12 386 THR A C 1
ATOM 3108 O O . THR A 1 386 ? 11.364 -11.364 -7.820 1.00 95.12 386 THR A O 1
ATOM 3111 N N . GLY A 1 387 ? 10.416 -13.293 -8.427 1.00 96.19 387 GLY A N 1
ATOM 3112 C CA . GLY A 1 387 ? 11.678 -14.020 -8.566 1.00 96.19 387 GLY A CA 1
ATOM 3113 C C . GLY A 1 387 ? 12.605 -13.425 -9.625 1.00 96.19 387 GLY A C 1
ATOM 3114 O O . GLY A 1 387 ? 13.805 -13.291 -9.375 1.00 96.19 387 GLY A O 1
ATOM 3115 N N . LYS A 1 388 ? 12.061 -12.994 -10.768 1.00 92.00 388 LYS A N 1
ATOM 3116 C CA . LYS A 1 388 ? 12.811 -12.292 -11.822 1.00 92.00 388 LYS A CA 1
ATOM 3117 C C . LYS A 1 388 ? 13.375 -10.962 -11.324 1.00 92.00 388 LYS A C 1
ATOM 3119 O O . LYS A 1 388 ? 14.567 -10.707 -11.501 1.00 92.00 388 LYS A O 1
ATOM 3124 N N . ALA A 1 389 ? 12.555 -10.150 -10.656 1.00 91.88 389 ALA A N 1
ATOM 3125 C CA . ALA A 1 389 ? 12.981 -8.860 -10.119 1.00 91.88 389 ALA A CA 1
ATOM 3126 C C . ALA A 1 389 ? 14.078 -9.023 -9.049 1.00 91.88 389 ALA A C 1
ATOM 3128 O O . ALA A 1 389 ? 15.097 -8.328 -9.090 1.00 91.88 389 ALA A O 1
ATOM 3129 N N . ILE A 1 390 ? 13.939 -10.012 -8.158 1.00 95.88 390 ILE A N 1
ATOM 3130 C CA . ILE A 1 390 ? 14.958 -10.343 -7.152 1.00 95.88 390 ILE A CA 1
ATOM 3131 C C . ILE A 1 390 ? 16.234 -10.885 -7.794 1.00 95.88 390 ILE A C 1
ATOM 3133 O O . ILE A 1 390 ? 17.321 -10.518 -7.357 1.00 95.88 390 ILE A O 1
ATOM 3137 N N . LYS A 1 391 ? 16.146 -11.694 -8.856 1.00 95.19 391 LYS A N 1
ATOM 3138 C CA . LYS A 1 391 ? 17.323 -12.163 -9.604 1.00 95.19 391 LYS A CA 1
ATOM 3139 C C . LYS A 1 391 ? 18.110 -10.999 -10.203 1.00 95.19 391 LYS A C 1
ATOM 3141 O O . LYS A 1 391 ? 19.330 -10.958 -10.061 1.00 95.19 391 LYS A O 1
ATOM 3146 N N . ALA A 1 392 ? 17.419 -10.049 -10.831 1.00 89.19 392 ALA A N 1
ATOM 3147 C CA . ALA A 1 392 ? 18.045 -8.858 -11.395 1.00 89.19 392 ALA A CA 1
ATOM 3148 C C . ALA A 1 392 ? 18.687 -7.983 -10.306 1.00 89.19 392 ALA A C 1
ATOM 3150 O O . ALA A 1 392 ? 19.812 -7.514 -10.470 1.00 89.19 392 ALA A O 1
ATOM 3151 N N . PHE A 1 393 ? 18.000 -7.782 -9.177 1.00 91.69 393 PHE A N 1
ATOM 3152 C CA . PHE A 1 393 ? 18.538 -7.034 -8.038 1.00 91.69 393 PHE A CA 1
ATOM 3153 C C . PHE A 1 393 ? 19.764 -7.720 -7.414 1.00 91.69 393 PHE A C 1
ATOM 3155 O O . PHE A 1 393 ? 20.794 -7.080 -7.209 1.00 91.69 393 PHE A O 1
ATOM 3162 N N . TYR A 1 394 ? 19.684 -9.032 -7.178 1.00 94.81 394 TYR A N 1
ATOM 3163 C CA . TYR A 1 394 ? 20.780 -9.841 -6.648 1.00 94.81 394 TYR A CA 1
ATOM 3164 C C . TYR A 1 394 ? 22.022 -9.765 -7.541 1.00 94.81 394 TYR A C 1
ATOM 3166 O O . TYR A 1 394 ? 23.116 -9.569 -7.020 1.00 94.81 394 TYR A O 1
ATOM 3174 N N . GLY A 1 395 ? 21.857 -9.871 -8.866 1.00 92.12 395 GLY A N 1
ATOM 3175 C CA . GLY A 1 395 ? 22.964 -9.778 -9.823 1.00 92.12 395 GLY A CA 1
ATOM 3176 C C . GLY A 1 395 ? 23.726 -8.454 -9.725 1.00 92.12 395 GLY A C 1
ATOM 3177 O O . GLY A 1 395 ? 24.949 -8.465 -9.640 1.00 92.12 395 GLY A O 1
ATOM 3178 N N . ARG A 1 396 ? 23.017 -7.320 -9.612 1.00 88.69 396 ARG A N 1
ATOM 3179 C CA . ARG A 1 396 ? 23.657 -6.000 -9.432 1.00 88.69 396 ARG A CA 1
ATOM 3180 C C . ARG A 1 396 ? 24.461 -5.908 -8.138 1.00 88.69 396 ARG A C 1
ATOM 3182 O O . ARG A 1 396 ? 25.537 -5.316 -8.114 1.00 88.69 396 ARG A O 1
ATOM 3189 N N . LEU A 1 397 ? 23.945 -6.484 -7.052 1.00 91.75 397 LEU A N 1
ATOM 3190 C CA . LEU A 1 397 ? 24.686 -6.536 -5.794 1.00 91.75 397 LEU A CA 1
ATOM 3191 C C . LEU A 1 397 ? 25.905 -7.454 -5.911 1.00 91.75 397 LEU A C 1
ATOM 3193 O O . LEU A 1 397 ? 26.971 -7.095 -5.422 1.00 91.75 397 LEU A O 1
ATOM 3197 N N . GLU A 1 398 ? 25.773 -8.604 -6.570 1.00 94.06 398 GLU A N 1
ATOM 3198 C CA . GLU A 1 398 ? 26.867 -9.555 -6.785 1.00 94.06 398 GLU A CA 1
ATOM 3199 C C . GLU A 1 398 ? 28.018 -8.938 -7.596 1.00 94.06 398 GLU A C 1
ATOM 3201 O O . GLU A 1 398 ? 29.175 -9.074 -7.200 1.00 94.06 398 GLU A O 1
ATOM 3206 N N . GLU A 1 399 ? 27.712 -8.170 -8.647 1.00 92.12 399 GLU A N 1
ATOM 3207 C CA . GLU A 1 399 ? 28.696 -7.413 -9.440 1.00 92.12 399 GLU A CA 1
ATOM 3208 C C . GLU A 1 399 ? 29.512 -6.421 -8.594 1.00 92.12 399 GLU A C 1
ATOM 3210 O O . GLU A 1 399 ? 30.688 -6.184 -8.872 1.00 92.12 399 GLU A O 1
ATOM 3215 N N . ASN A 1 400 ? 28.921 -5.883 -7.522 1.00 91.31 400 ASN A N 1
ATOM 3216 C CA . ASN A 1 400 ? 29.580 -4.986 -6.572 1.00 91.31 400 ASN A CA 1
ATOM 3217 C C . ASN A 1 400 ? 30.062 -5.703 -5.293 1.00 91.31 400 ASN A C 1
ATOM 3219 O O . ASN A 1 400 ? 30.184 -5.088 -4.232 1.00 91.31 400 ASN A O 1
ATOM 3223 N N . ASN A 1 401 ? 30.306 -7.018 -5.353 1.00 94.81 401 ASN A N 1
ATOM 3224 C CA . ASN A 1 401 ? 30.734 -7.843 -4.212 1.00 94.81 401 ASN A CA 1
ATOM 3225 C C . ASN A 1 401 ? 29.822 -7.721 -2.973 1.00 94.81 401 ASN A C 1
ATOM 3227 O O . ASN A 1 401 ? 30.273 -7.849 -1.835 1.00 94.81 401 ASN A O 1
ATOM 3231 N N . PHE A 1 402 ? 28.531 -7.473 -3.195 1.00 96.31 402 PHE A N 1
ATOM 3232 C CA . PHE A 1 402 ? 27.495 -7.256 -2.184 1.00 96.31 402 PHE A CA 1
ATOM 3233 C C . PHE A 1 402 ? 27.717 -6.049 -1.262 1.00 96.31 402 PHE A C 1
ATOM 3235 O O . PHE A 1 402 ? 27.113 -5.980 -0.187 1.00 96.31 402 PHE A O 1
ATOM 3242 N N . LEU A 1 403 ? 28.552 -5.091 -1.667 1.00 94.62 403 LEU A N 1
ATOM 3243 C CA . LEU A 1 403 ? 28.693 -3.814 -0.976 1.00 94.62 403 LEU A CA 1
ATOM 3244 C C . LEU A 1 403 ? 27.507 -2.903 -1.298 1.00 94.62 403 LEU A C 1
ATOM 3246 O O . LEU A 1 403 ? 27.056 -2.847 -2.446 1.00 94.62 403 LEU A O 1
ATOM 3250 N N . LYS A 1 404 ? 27.034 -2.159 -0.292 1.00 92.25 404 LYS A N 1
ATOM 3251 C CA . LYS A 1 404 ? 25.984 -1.148 -0.441 1.00 92.25 404 LYS A CA 1
ATOM 3252 C C . LYS A 1 404 ? 26.404 -0.126 -1.509 1.00 92.25 404 LYS A C 1
ATOM 3254 O O . LYS A 1 404 ? 27.428 0.538 -1.329 1.00 92.25 404 LYS A O 1
ATOM 3259 N N . PRO A 1 405 ? 25.642 0.020 -2.606 1.00 87.50 405 PRO A N 1
ATOM 3260 C CA . PRO A 1 405 ? 25.927 1.022 -3.625 1.00 87.50 405 PRO A CA 1
ATOM 3261 C C . PRO A 1 405 ? 25.899 2.453 -3.069 1.00 87.50 405 PRO A C 1
ATOM 3263 O O . PRO A 1 405 ? 25.172 2.765 -2.122 1.00 87.50 405 PRO A O 1
ATOM 3266 N N . SER A 1 406 ? 26.665 3.351 -3.690 1.00 83.69 406 SER A N 1
ATOM 3267 C CA . SER A 1 406 ? 26.534 4.788 -3.421 1.00 83.69 406 SER A CA 1
ATOM 3268 C C . SER A 1 406 ? 25.142 5.268 -3.838 1.00 83.69 406 SER A C 1
ATOM 3270 O O . SER A 1 406 ? 24.667 4.895 -4.908 1.00 83.69 406 SER A O 1
ATOM 3272 N N . GLY A 1 407 ? 24.486 6.076 -3.001 1.00 79.38 407 GLY A N 1
ATOM 3273 C CA . GLY A 1 407 ? 23.122 6.549 -3.261 1.00 79.38 407 GLY A CA 1
ATOM 3274 C C . GLY A 1 407 ? 22.037 5.477 -3.110 1.00 79.38 407 GLY A C 1
ATOM 3275 O O . GLY A 1 407 ? 20.905 5.723 -3.495 1.00 79.38 407 GLY A O 1
ATOM 3276 N N . PHE A 1 408 ? 22.341 4.308 -2.532 1.00 83.31 408 PHE A N 1
ATOM 3277 C CA . PHE A 1 408 ? 21.357 3.231 -2.352 1.00 83.31 408 PHE A CA 1
ATOM 3278 C C . PHE A 1 408 ? 20.109 3.667 -1.565 1.00 83.31 408 PHE A C 1
ATOM 3280 O O . PHE A 1 408 ? 19.003 3.243 -1.873 1.00 83.31 408 PHE A O 1
ATOM 3287 N N . ASP A 1 409 ? 20.270 4.545 -0.569 1.00 77.50 409 ASP A N 1
ATOM 3288 C CA . ASP A 1 409 ? 19.135 5.067 0.210 1.00 77.50 409 ASP A CA 1
ATOM 3289 C C . ASP A 1 409 ? 18.255 6.044 -0.600 1.00 77.50 409 ASP A C 1
ATOM 3291 O O . ASP A 1 409 ? 17.123 6.324 -0.211 1.00 77.50 409 ASP A O 1
ATOM 3295 N N . GLU A 1 410 ? 18.773 6.550 -1.722 1.00 70.62 410 GLU A N 1
ATOM 3296 C CA . GLU A 1 410 ? 18.091 7.426 -2.681 1.00 70.62 410 GLU A CA 1
ATOM 3297 C C . GLU A 1 410 ? 17.629 6.650 -3.934 1.00 70.62 410 GLU A C 1
ATOM 3299 O O . GLU A 1 410 ? 16.995 7.223 -4.821 1.00 70.62 410 GLU A O 1
ATOM 3304 N N . GLU A 1 411 ? 17.942 5.349 -4.033 1.00 68.62 411 GLU A N 1
ATOM 3305 C CA . GLU A 1 411 ? 17.609 4.523 -5.191 1.00 68.62 411 GLU A CA 1
ATOM 3306 C C . GLU A 1 411 ? 16.098 4.279 -5.254 1.00 68.62 411 GLU A C 1
ATOM 3308 O O . GLU A 1 411 ? 15.437 3.914 -4.277 1.00 68.62 411 GLU A O 1
ATOM 3313 N N . THR A 1 412 ? 15.532 4.460 -6.445 1.00 68.81 412 THR A N 1
ATOM 3314 C CA . THR A 1 412 ? 14.128 4.147 -6.679 1.00 68.81 412 THR A CA 1
ATOM 3315 C C . THR A 1 412 ? 13.942 2.638 -6.786 1.00 68.81 412 THR A C 1
ATOM 3317 O O . THR A 1 412 ? 14.610 1.949 -7.559 1.00 68.81 412 THR A O 1
ATOM 3320 N N . VAL A 1 413 ? 13.009 2.101 -5.996 1.00 79.31 413 VAL A N 1
ATOM 3321 C CA . VAL A 1 413 ? 12.708 0.666 -6.010 1.00 79.31 413 VAL A CA 1
ATOM 3322 C C . VAL A 1 413 ? 12.190 0.264 -7.389 1.00 79.31 413 VAL A C 1
ATOM 3324 O O . VAL A 1 413 ? 11.145 0.740 -7.838 1.00 79.31 413 VAL A O 1
ATOM 3327 N N . ARG A 1 414 ? 12.895 -0.669 -8.036 1.00 82.88 414 ARG A N 1
ATOM 3328 C CA . ARG A 1 414 ? 12.390 -1.380 -9.216 1.00 82.88 414 ARG A CA 1
ATOM 3329 C C . ARG A 1 414 ? 11.488 -2.519 -8.762 1.00 82.88 414 ARG A C 1
ATOM 3331 O O . ARG A 1 414 ? 11.968 -3.553 -8.293 1.00 82.88 414 ARG A O 1
ATOM 3338 N N . TYR A 1 415 ? 10.186 -2.292 -8.856 1.00 86.44 415 TYR A N 1
ATOM 3339 C CA . TYR A 1 415 ? 9.173 -3.253 -8.441 1.00 86.44 415 TYR A CA 1
ATOM 3340 C C . TYR A 1 415 ? 8.944 -4.348 -9.503 1.00 86.44 415 TYR A C 1
ATOM 3342 O O . TYR A 1 415 ? 9.146 -4.093 -10.691 1.00 86.44 415 TYR A O 1
ATOM 3350 N N . PRO A 1 416 ? 8.486 -5.548 -9.097 1.00 87.69 416 PRO A N 1
ATOM 3351 C CA . PRO A 1 416 ? 7.980 -6.576 -10.002 1.00 87.69 416 PRO A CA 1
ATOM 3352 C C . PRO A 1 416 ? 6.868 -6.055 -10.918 1.00 87.69 416 PRO A C 1
ATOM 3354 O O . PRO A 1 416 ? 6.102 -5.175 -10.523 1.00 87.69 416 PRO A O 1
ATOM 3357 N N . LEU A 1 417 ? 6.741 -6.647 -12.107 1.00 81.00 417 LE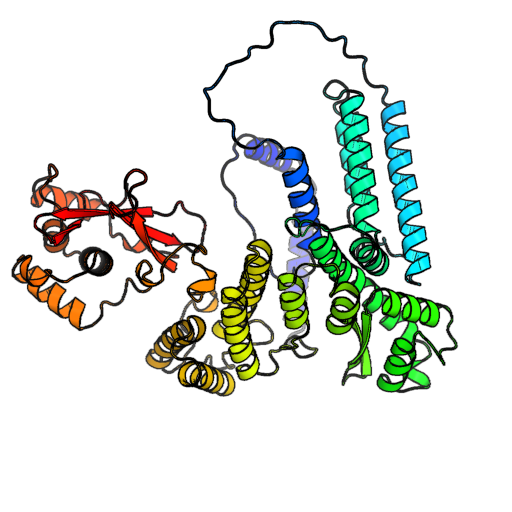U A N 1
ATOM 3358 C CA . LEU A 1 417 ? 5.816 -6.200 -13.151 1.00 81.00 417 LEU A CA 1
ATOM 3359 C C . LEU A 1 417 ? 4.369 -6.088 -12.662 1.00 81.00 417 LEU A C 1
ATOM 3361 O O . LEU A 1 417 ? 3.778 -5.016 -12.786 1.00 81.00 417 LEU A O 1
ATOM 3365 N N . TYR A 1 418 ? 3.832 -7.134 -12.027 1.00 83.81 418 TYR A N 1
ATOM 3366 C CA . TYR A 1 418 ? 2.470 -7.120 -11.477 1.00 83.81 418 TYR A CA 1
ATOM 3367 C C . TYR A 1 418 ? 2.200 -5.987 -10.465 1.00 83.81 418 TYR A C 1
ATOM 3369 O O . TYR A 1 418 ? 1.043 -5.667 -10.195 1.00 83.81 418 TYR A O 1
ATOM 3377 N N . LEU A 1 419 ? 3.241 -5.364 -9.895 1.00 86.31 419 LEU A N 1
ATOM 3378 C CA . LEU A 1 419 ? 3.102 -4.221 -8.993 1.00 86.31 419 LEU A CA 1
ATOM 3379 C C . LEU A 1 419 ? 3.110 -2.875 -9.700 1.00 86.31 419 LEU A C 1
ATOM 3381 O O . LEU A 1 419 ? 2.755 -1.898 -9.052 1.00 86.31 419 LEU A O 1
ATOM 3385 N N . VAL A 1 420 ? 3.524 -2.767 -10.958 1.00 79.12 420 VAL A N 1
ATOM 3386 C CA . VAL A 1 420 ? 3.661 -1.473 -11.656 1.00 79.12 420 VAL A CA 1
ATOM 3387 C C . VAL A 1 420 ? 2.853 -1.396 -12.938 1.00 79.12 420 VAL A C 1
ATOM 3389 O O . VAL A 1 420 ? 2.377 -0.317 -13.280 1.00 79.12 420 VAL A O 1
ATOM 3392 N N . ALA A 1 421 ? 2.628 -2.525 -13.601 1.00 71.62 421 ALA A N 1
ATOM 3393 C CA . ALA A 1 421 ? 1.832 -2.572 -14.807 1.00 71.62 421 ALA A CA 1
ATOM 3394 C C . ALA A 1 421 ? 0.328 -2.441 -14.504 1.00 71.62 421 ALA A C 1
ATOM 3396 O O . ALA A 1 421 ? -0.191 -3.061 -13.563 1.00 71.62 421 ALA A O 1
ATOM 3397 N N . PRO A 1 422 ? -0.397 -1.657 -15.319 1.00 67.81 422 PRO A N 1
ATOM 3398 C CA . PRO A 1 422 ? -1.833 -1.806 -15.495 1.00 67.81 422 PRO A CA 1
ATOM 3399 C C . PRO A 1 422 ? -2.245 -3.265 -15.742 1.00 67.81 422 PRO A C 1
ATOM 3401 O O . PRO A 1 422 ? -1.558 -4.016 -16.432 1.00 67.81 422 PRO A O 1
ATOM 3404 N N . ASN A 1 423 ? -3.401 -3.658 -15.202 1.00 63.59 423 ASN A N 1
ATOM 3405 C CA . ASN A 1 423 ? -3.868 -5.055 -15.182 1.00 63.59 423 ASN A CA 1
ATOM 3406 C C . ASN A 1 423 ? -4.200 -5.620 -16.580 1.00 63.59 423 ASN A C 1
ATOM 3408 O O . ASN A 1 423 ? -4.453 -6.814 -16.714 1.00 63.59 423 ASN A O 1
ATOM 3412 N N . ASN A 1 424 ? -4.235 -4.765 -17.604 1.00 64.69 424 ASN A N 1
ATOM 3413 C CA . ASN A 1 424 ? -4.582 -5.080 -18.988 1.00 64.69 424 ASN A CA 1
ATOM 3414 C C . ASN A 1 424 ? -3.370 -5.250 -19.919 1.00 64.69 424 ASN A C 1
ATOM 3416 O O . ASN A 1 424 ? -3.569 -5.568 -21.089 1.00 64.69 424 ASN A O 1
ATOM 3420 N N . LEU A 1 425 ? -2.141 -5.031 -19.442 1.00 65.50 425 LEU A N 1
ATOM 3421 C CA . LEU A 1 425 ? -0.946 -5.178 -20.274 1.00 65.50 425 LEU A CA 1
ATOM 3422 C C . LEU A 1 425 ? -0.520 -6.643 -20.378 1.00 65.50 425 LEU A C 1
ATOM 3424 O O . LEU A 1 425 ? -0.488 -7.366 -19.380 1.00 65.50 425 LEU A O 1
ATOM 3428 N N . LYS A 1 426 ? -0.150 -7.081 -21.585 1.00 67.25 426 LYS A N 1
ATOM 3429 C CA . LYS A 1 426 ? 0.475 -8.392 -21.781 1.00 67.25 426 LYS A CA 1
ATOM 3430 C C . LYS A 1 426 ? 1.950 -8.304 -21.400 1.00 67.25 426 LYS A C 1
ATOM 3432 O O . LYS A 1 426 ? 2.610 -7.317 -21.698 1.00 67.25 426 LYS A O 1
ATOM 3437 N N . ASN A 1 427 ? 2.497 -9.360 -20.800 1.00 62.72 427 ASN A N 1
ATOM 3438 C CA . ASN A 1 427 ? 3.903 -9.386 -20.370 1.00 62.72 427 ASN A CA 1
ATOM 3439 C C . ASN A 1 427 ? 4.904 -9.158 -21.518 1.00 62.72 427 ASN A C 1
ATOM 3441 O O . ASN A 1 427 ? 5.981 -8.622 -21.286 1.00 62.72 427 ASN A O 1
ATOM 3445 N N . GLU A 1 428 ? 4.558 -9.571 -22.738 1.00 67.12 428 GLU A N 1
ATOM 3446 C CA . GLU A 1 428 ? 5.365 -9.367 -23.951 1.00 67.12 428 GLU A CA 1
ATOM 3447 C C . GLU A 1 428 ? 5.420 -7.907 -24.418 1.00 67.12 428 GLU A C 1
ATOM 3449 O O . GLU A 1 428 ? 6.354 -7.519 -25.116 1.00 67.12 428 GLU A O 1
ATOM 3454 N N . ASP A 1 429 ? 4.476 -7.086 -23.961 1.00 81.25 429 ASP A N 1
ATOM 3455 C CA . ASP A 1 429 ? 4.425 -5.662 -24.260 1.00 81.25 429 ASP A CA 1
ATOM 3456 C C . ASP A 1 429 ? 5.250 -4.840 -23.270 1.00 81.25 429 ASP A C 1
ATOM 3458 O O . ASP A 1 429 ? 5.156 -3.622 -23.331 1.00 81.25 429 ASP A O 1
ATOM 3462 N N . VAL A 1 430 ? 6.003 -5.448 -22.339 1.00 81.19 430 VAL A N 1
ATOM 3463 C CA . VAL A 1 430 ? 6.689 -4.723 -21.257 1.00 81.19 430 VAL A CA 1
ATOM 3464 C C . VAL A 1 430 ? 8.190 -4.986 -21.224 1.00 81.19 430 VAL A C 1
ATOM 3466 O O . VAL A 1 430 ? 8.653 -6.121 -21.312 1.00 81.19 430 VAL A O 1
ATOM 3469 N N . PHE A 1 431 ? 8.965 -3.921 -21.029 1.00 84.44 431 PHE A N 1
ATOM 3470 C CA . PHE A 1 431 ? 10.421 -3.946 -21.056 1.00 84.44 431 PHE A CA 1
ATOM 3471 C C . PHE A 1 431 ? 11.040 -3.122 -19.917 1.00 84.44 431 PHE A C 1
ATOM 3473 O O . PHE A 1 431 ? 10.626 -1.996 -19.659 1.00 84.44 431 PHE A O 1
ATOM 3480 N N . PHE A 1 432 ? 12.055 -3.653 -19.225 1.00 79.25 432 PHE A N 1
ATOM 3481 C CA . PHE A 1 432 ? 12.574 -3.071 -17.971 1.00 79.25 432 PHE A CA 1
ATOM 3482 C C . PHE A 1 432 ? 13.975 -2.472 -18.046 1.00 79.25 432 PHE A C 1
ATOM 3484 O O . PHE A 1 432 ? 14.286 -1.570 -17.276 1.00 79.25 432 PHE A O 1
ATOM 3491 N N . ASP A 1 433 ? 14.841 -2.953 -18.932 1.00 82.31 433 ASP A N 1
ATOM 3492 C CA . ASP A 1 433 ? 16.272 -2.665 -18.833 1.00 82.31 433 ASP A CA 1
ATOM 3493 C C . ASP A 1 433 ? 16.768 -1.926 -20.067 1.00 82.31 433 ASP A C 1
ATOM 3495 O O . ASP A 1 433 ? 17.234 -2.532 -21.022 1.00 82.31 433 ASP A O 1
ATOM 3499 N N . ILE A 1 434 ? 16.717 -0.593 -20.050 1.00 84.69 434 ILE A N 1
ATOM 3500 C CA . ILE A 1 434 ? 17.293 0.207 -21.143 1.00 84.69 434 ILE A CA 1
ATOM 3501 C C . ILE A 1 434 ? 18.820 0.033 -21.189 1.00 84.69 434 ILE A C 1
ATOM 3503 O O . ILE A 1 434 ? 19.393 -0.102 -22.269 1.00 84.69 434 ILE A O 1
ATOM 3507 N N . PHE A 1 435 ? 19.471 -0.024 -20.022 1.00 82.31 435 PHE A N 1
ATOM 3508 C CA . PHE A 1 435 ? 20.920 -0.169 -19.890 1.00 82.31 435 PHE A CA 1
ATOM 3509 C C . PHE A 1 435 ? 21.325 -1.154 -18.784 1.00 82.31 435 PHE A C 1
ATOM 3511 O O . PHE A 1 435 ? 20.628 -1.227 -17.769 1.00 82.31 435 PHE A O 1
ATOM 3518 N N . PRO A 1 436 ? 22.509 -1.795 -18.911 1.00 83.81 436 PRO A N 1
ATOM 3519 C CA . PRO A 1 436 ? 23.401 -1.798 -20.084 1.00 83.81 436 PRO A CA 1
ATOM 3520 C C . PRO A 1 436 ? 22.844 -2.642 -21.245 1.00 83.81 436 PRO A C 1
ATOM 3522 O O . PRO A 1 436 ? 21.973 -3.481 -21.037 1.00 83.81 436 PRO A O 1
ATOM 3525 N N . LEU A 1 437 ? 23.352 -2.440 -22.470 1.00 87.00 437 LEU A N 1
ATOM 3526 C CA . LEU A 1 437 ? 22.983 -3.308 -23.593 1.00 87.00 437 LEU A CA 1
ATOM 3527 C C . LEU A 1 437 ? 23.475 -4.742 -23.333 1.00 87.00 437 LEU A C 1
ATOM 3529 O O . LEU A 1 437 ? 24.652 -4.916 -22.994 1.00 87.00 437 LEU A O 1
ATOM 3533 N N . PRO A 1 438 ? 22.644 -5.777 -23.557 1.00 86.06 438 PRO A N 1
ATOM 3534 C CA . PRO A 1 438 ? 23.121 -7.153 -23.615 1.00 86.06 438 PRO A CA 1
ATOM 3535 C C . PRO A 1 438 ? 24.254 -7.302 -24.639 1.00 86.06 438 PRO A C 1
ATOM 3537 O O . PRO A 1 438 ? 24.232 -6.662 -25.689 1.00 86.06 438 PRO A O 1
ATOM 3540 N N . ASN A 1 439 ? 25.223 -8.188 -24.384 1.00 86.12 439 ASN A N 1
ATOM 3541 C CA . ASN A 1 439 ? 26.406 -8.347 -25.247 1.00 86.12 439 ASN A CA 1
ATOM 3542 C C . ASN A 1 439 ? 26.062 -8.575 -26.729 1.00 86.12 439 ASN A C 1
ATOM 3544 O O . ASN A 1 439 ? 26.724 -8.018 -27.600 1.00 86.12 439 ASN A O 1
ATOM 3548 N N . ALA A 1 440 ? 25.017 -9.358 -27.019 1.00 90.62 440 ALA A N 1
ATOM 3549 C CA . ALA A 1 440 ? 24.555 -9.588 -28.387 1.00 90.62 440 ALA A CA 1
ATOM 3550 C C . ALA A 1 440 ? 24.076 -8.287 -29.059 1.00 90.62 440 ALA A C 1
ATOM 3552 O O . ALA A 1 440 ? 24.498 -7.977 -30.174 1.00 90.62 440 ALA A O 1
ATOM 3553 N N . LEU A 1 441 ? 23.276 -7.489 -28.345 1.00 93.88 441 LEU A N 1
ATOM 3554 C CA . LEU A 1 441 ? 22.765 -6.206 -28.824 1.00 93.88 441 LEU A CA 1
ATOM 3555 C C . LEU A 1 441 ? 23.898 -5.184 -28.997 1.00 93.88 441 LEU A C 1
ATOM 3557 O O . LEU A 1 441 ? 23.946 -4.483 -30.003 1.00 93.88 441 LEU A O 1
ATOM 3561 N N . LEU A 1 442 ? 24.870 -5.157 -28.079 1.00 94.69 442 LEU A N 1
ATOM 3562 C CA . LEU A 1 442 ? 26.071 -4.322 -28.196 1.00 94.69 442 LEU A CA 1
ATOM 3563 C C . LEU A 1 442 ? 26.944 -4.711 -29.404 1.00 94.69 442 LEU A C 1
ATOM 3565 O O . LEU A 1 442 ? 27.538 -3.848 -30.051 1.00 94.69 442 LEU A O 1
ATOM 3569 N N . SER A 1 443 ? 27.045 -6.000 -29.729 1.00 94.94 443 SER A N 1
ATOM 3570 C CA . SER A 1 443 ? 27.737 -6.456 -30.938 1.00 94.94 443 SER A CA 1
ATOM 3571 C C . SER A 1 443 ? 27.022 -5.990 -32.207 1.00 94.94 443 SER A C 1
ATOM 3573 O O . SER A 1 443 ? 27.676 -5.448 -33.100 1.00 94.94 443 SER A O 1
ATOM 3575 N N . SER A 1 444 ? 25.695 -6.127 -32.271 1.00 97.12 444 SER A N 1
ATOM 3576 C CA . SER A 1 444 ? 24.907 -5.622 -33.401 1.00 97.12 444 SER A CA 1
ATOM 3577 C C . SER A 1 444 ? 24.938 -4.102 -33.509 1.00 97.12 444 SER A C 1
ATOM 3579 O O . SER A 1 444 ? 25.033 -3.596 -34.624 1.00 97.12 444 SER A O 1
ATOM 3581 N N . TYR A 1 445 ? 24.959 -3.379 -32.384 1.00 97.75 445 TYR A N 1
ATOM 3582 C CA . TYR A 1 445 ? 25.189 -1.934 -32.355 1.00 97.75 445 TYR A CA 1
ATOM 3583 C C . TYR A 1 445 ? 26.481 -1.566 -33.085 1.00 97.75 445 TYR A C 1
ATOM 3585 O O . TYR A 1 445 ? 26.456 -0.771 -34.017 1.00 97.75 445 TYR A O 1
ATOM 3593 N N . LYS A 1 446 ? 27.609 -2.180 -32.705 1.00 97.44 446 LYS A N 1
ATOM 3594 C CA . LYS A 1 446 ? 28.922 -1.882 -33.299 1.00 97.44 446 LYS A CA 1
ATOM 3595 C C . LYS A 1 446 ? 28.959 -2.188 -34.793 1.00 97.44 446 LYS A C 1
ATOM 3597 O O . LYS A 1 446 ? 29.530 -1.423 -35.568 1.00 97.44 446 LYS A O 1
ATOM 3602 N N . GLU A 1 447 ? 28.358 -3.301 -35.207 1.00 97.56 447 GLU A N 1
ATOM 3603 C CA . GLU A 1 447 ? 28.309 -3.667 -36.621 1.00 97.56 447 GLU A CA 1
ATOM 3604 C C . GLU A 1 447 ? 27.420 -2.712 -37.426 1.00 97.56 447 GLU A C 1
ATOM 3606 O O . GLU A 1 447 ? 27.807 -2.270 -38.513 1.00 97.56 447 GLU A O 1
ATOM 3611 N N . PHE A 1 448 ? 26.251 -2.360 -36.885 1.00 98.06 448 PHE A N 1
ATOM 3612 C CA . PHE A 1 448 ? 25.351 -1.397 -37.503 1.00 98.06 448 PHE A CA 1
ATOM 3613 C C . PHE A 1 448 ? 25.991 -0.010 -37.568 1.00 98.06 448 PHE A C 1
ATOM 3615 O O . PHE A 1 448 ? 25.980 0.596 -38.632 1.00 98.06 448 PHE A O 1
ATOM 3622 N N . ALA A 1 449 ? 26.633 0.459 -36.499 1.00 97.56 449 ALA A N 1
ATOM 3623 C CA . ALA A 1 449 ? 27.337 1.736 -36.464 1.00 97.56 449 ALA A CA 1
ATOM 3624 C C . ALA A 1 449 ? 28.420 1.831 -37.553 1.00 97.56 449 ALA A C 1
ATOM 3626 O O . ALA A 1 449 ? 28.563 2.878 -38.180 1.00 97.56 449 ALA A O 1
ATOM 3627 N N . ALA A 1 450 ? 29.126 0.734 -37.843 1.00 97.12 450 ALA A N 1
ATOM 3628 C CA . ALA A 1 450 ? 30.154 0.701 -38.881 1.00 97.12 450 ALA A CA 1
ATOM 3629 C C . ALA A 1 450 ? 29.594 0.625 -40.314 1.00 97.12 450 ALA A C 1
ATOM 3631 O O . ALA A 1 450 ? 30.175 1.200 -41.231 1.00 97.12 450 ALA A O 1
ATOM 3632 N N . LYS A 1 451 ? 28.504 -0.124 -40.535 1.00 97.25 451 LYS A N 1
ATOM 3633 C CA . LYS A 1 451 ? 28.012 -0.459 -41.889 1.00 97.25 451 LYS A CA 1
ATOM 3634 C C . LYS A 1 451 ? 26.734 0.273 -42.304 1.00 97.25 451 LYS A C 1
ATOM 3636 O O . LYS A 1 451 ? 26.396 0.249 -43.483 1.00 97.25 451 LYS A O 1
ATOM 3641 N N . LYS A 1 452 ? 25.990 0.822 -41.341 1.00 96.44 452 LYS A N 1
ATOM 3642 C CA . LYS A 1 452 ? 24.628 1.376 -41.466 1.00 96.44 452 LYS A CA 1
ATOM 3643 C C . LYS A 1 452 ? 23.672 0.478 -42.278 1.00 96.44 452 LYS A C 1
ATOM 3645 O O . LYS A 1 452 ? 22.836 0.953 -43.040 1.00 96.44 452 LYS A O 1
ATOM 3650 N N . ASN A 1 453 ? 23.814 -0.846 -42.145 1.00 96.31 453 ASN A N 1
ATOM 3651 C CA . ASN A 1 453 ? 23.033 -1.830 -42.898 1.00 96.31 453 ASN A CA 1
ATOM 3652 C C . ASN A 1 453 ? 21.875 -2.371 -42.049 1.00 96.31 453 ASN A C 1
ATOM 3654 O O . ASN A 1 453 ? 22.095 -3.161 -41.132 1.00 96.31 453 ASN A O 1
ATOM 3658 N N . TRP A 1 454 ? 20.642 -2.014 -42.409 1.00 94.44 454 TRP A N 1
ATOM 3659 C CA . TRP A 1 454 ? 19.422 -2.436 -41.710 1.00 94.44 454 TRP A CA 1
ATOM 3660 C C . TRP A 1 454 ? 19.213 -3.951 -41.645 1.00 94.44 454 TRP A C 1
ATOM 3662 O O . TRP A 1 454 ? 18.589 -4.427 -40.704 1.00 94.44 454 TRP A O 1
ATOM 3672 N N . ASN A 1 455 ? 19.805 -4.745 -42.547 1.00 95.62 455 ASN A N 1
ATOM 3673 C CA . ASN A 1 455 ? 19.727 -6.209 -42.451 1.00 95.62 455 ASN A CA 1
ATOM 3674 C C . ASN A 1 455 ? 20.358 -6.765 -41.165 1.00 95.62 455 ASN A C 1
ATOM 3676 O O . ASN A 1 455 ? 19.964 -7.842 -40.725 1.00 95.62 455 ASN A O 1
ATOM 3680 N N . ILE A 1 456 ? 21.293 -6.031 -40.550 1.00 96.38 456 ILE A N 1
ATOM 3681 C CA . ILE A 1 456 ? 21.853 -6.364 -39.230 1.00 96.38 456 ILE A CA 1
ATOM 3682 C C . ILE A 1 456 ? 20.750 -6.317 -38.162 1.00 96.38 456 ILE A C 1
ATOM 3684 O O . ILE A 1 456 ? 20.791 -7.083 -37.203 1.00 96.38 456 ILE A O 1
ATOM 3688 N N . LEU A 1 457 ? 19.747 -5.452 -38.354 1.00 95.88 457 LEU A N 1
ATOM 3689 C CA . LEU A 1 457 ? 18.679 -5.166 -37.402 1.00 95.88 457 LEU A CA 1
ATOM 3690 C C . LEU A 1 457 ? 17.336 -5.856 -37.732 1.00 95.88 457 LEU A C 1
ATOM 3692 O O . LEU A 1 457 ? 16.333 -5.596 -37.078 1.00 95.88 457 LEU A O 1
ATOM 3696 N N . LYS A 1 458 ? 17.293 -6.758 -38.724 1.00 91.81 458 LYS A N 1
ATOM 3697 C CA . LYS A 1 458 ? 16.049 -7.301 -39.313 1.00 91.81 458 LYS A CA 1
ATOM 3698 C C . LYS A 1 458 ? 15.080 -7.973 -38.332 1.00 91.81 458 LYS A C 1
ATOM 3700 O O . LYS A 1 458 ? 13.881 -7.974 -38.577 1.00 91.81 458 LYS A O 1
ATOM 3705 N N . ASN A 1 459 ? 15.595 -8.560 -37.256 1.00 91.94 459 ASN A N 1
ATOM 3706 C CA . ASN A 1 459 ? 14.795 -9.323 -36.293 1.00 91.94 459 ASN A CA 1
ATOM 3707 C C . ASN A 1 459 ? 14.689 -8.635 -34.927 1.00 91.94 459 ASN A C 1
ATOM 3709 O O . ASN A 1 459 ? 14.271 -9.273 -33.966 1.00 91.94 459 ASN A O 1
ATOM 3713 N N . TYR A 1 460 ? 15.108 -7.373 -34.833 1.00 94.88 460 TYR A N 1
ATOM 3714 C CA . TYR A 1 460 ? 15.064 -6.635 -33.581 1.00 94.88 460 TYR A CA 1
ATOM 3715 C C . TYR A 1 460 ? 13.677 -6.028 -33.360 1.00 94.88 460 TYR A C 1
ATOM 3717 O O . TYR A 1 460 ? 13.052 -5.485 -34.272 1.00 94.88 460 TYR A O 1
ATOM 3725 N N . SER A 1 461 ? 13.201 -6.149 -32.129 1.00 93.75 461 SER A N 1
ATOM 3726 C CA . SER A 1 461 ? 11.953 -5.579 -31.633 1.00 93.75 461 SER A CA 1
ATOM 3727 C C . SER A 1 461 ? 12.044 -4.052 -31.480 1.00 93.75 461 SER A C 1
ATOM 3729 O O . SER A 1 461 ? 13.151 -3.501 -31.434 1.00 93.75 461 SER A O 1
ATOM 3731 N N . PRO A 1 462 ? 10.902 -3.350 -31.329 1.00 94.44 462 PRO A N 1
ATOM 3732 C CA . PRO A 1 462 ? 10.897 -1.920 -31.033 1.00 94.44 462 PRO A CA 1
ATOM 3733 C C . PRO A 1 462 ? 11.789 -1.563 -29.837 1.00 94.44 462 PRO A C 1
ATOM 3735 O O . PRO A 1 462 ? 12.574 -0.617 -29.909 1.00 94.44 462 PRO A O 1
ATOM 3738 N N . PHE A 1 463 ? 11.712 -2.349 -28.754 1.00 94.81 463 PHE A N 1
ATOM 3739 C CA . PHE A 1 463 ? 12.486 -2.115 -27.534 1.00 94.81 463 PHE A CA 1
ATOM 3740 C C . PHE A 1 463 ? 13.987 -2.146 -27.789 1.00 94.81 463 PHE A C 1
ATOM 3742 O O . PHE A 1 463 ? 14.708 -1.262 -27.330 1.00 94.81 463 PHE A O 1
ATOM 3749 N N . GLU A 1 464 ? 14.463 -3.118 -28.561 1.00 95.81 464 GLU A N 1
ATOM 3750 C CA . GLU A 1 464 ? 15.886 -3.233 -28.859 1.00 95.81 464 GLU A CA 1
ATOM 3751 C C . GLU A 1 464 ? 16.368 -2.082 -29.751 1.00 95.81 464 GLU A C 1
ATOM 3753 O O . GLU A 1 464 ? 17.441 -1.536 -29.510 1.00 95.81 464 GLU A O 1
ATOM 3758 N N . ILE A 1 465 ? 15.567 -1.633 -30.724 1.00 97.12 465 ILE A N 1
ATOM 3759 C CA . ILE A 1 465 ? 15.902 -0.446 -31.529 1.00 97.12 465 ILE A CA 1
ATOM 3760 C C . ILE A 1 465 ? 15.947 0.822 -30.661 1.00 97.12 465 ILE A C 1
ATOM 3762 O O . ILE A 1 465 ? 16.880 1.617 -30.793 1.00 97.12 465 ILE A O 1
ATOM 3766 N N . MET A 1 466 ? 15.001 0.996 -29.731 1.00 96.06 466 MET A N 1
ATOM 3767 C CA . MET A 1 466 ? 15.032 2.091 -28.754 1.00 96.06 466 MET A CA 1
ATOM 3768 C C . MET A 1 466 ? 16.295 2.031 -27.886 1.00 96.06 466 MET A C 1
ATOM 3770 O O . MET A 1 466 ? 16.952 3.052 -27.683 1.00 96.06 466 MET A O 1
ATOM 3774 N N . GLN A 1 467 ? 16.684 0.846 -27.407 1.00 95.50 467 GLN A N 1
ATOM 3775 C CA . GLN A 1 467 ? 17.923 0.666 -26.650 1.00 95.50 467 GLN A CA 1
ATOM 3776 C C . GLN A 1 467 ? 19.163 1.062 -27.461 1.00 95.50 467 GLN A C 1
ATOM 3778 O O . GLN A 1 467 ? 20.035 1.749 -26.931 1.00 95.50 467 GLN A O 1
ATOM 3783 N N . LEU A 1 468 ? 19.245 0.666 -28.737 1.00 97.25 468 LEU A N 1
ATOM 3784 C CA . LEU A 1 468 ? 20.342 1.061 -29.629 1.00 97.25 468 LEU A CA 1
ATOM 3785 C C . LEU A 1 468 ? 20.400 2.581 -29.812 1.00 97.25 468 LEU A C 1
ATOM 3787 O O . LEU A 1 468 ? 21.484 3.157 -29.748 1.00 97.25 468 LEU A O 1
ATOM 3791 N N . TYR A 1 469 ? 19.246 3.229 -29.992 1.00 96.69 469 TYR A N 1
ATOM 3792 C CA . TYR A 1 469 ? 19.152 4.682 -30.127 1.00 96.69 469 TYR A CA 1
ATOM 3793 C C . TYR A 1 469 ? 19.616 5.408 -28.857 1.00 96.69 469 TYR A C 1
ATOM 3795 O O . TYR A 1 469 ? 20.455 6.305 -28.921 1.00 96.69 469 TYR A O 1
ATOM 3803 N N . LEU A 1 470 ? 19.122 4.990 -27.687 1.00 94.62 470 LEU A N 1
ATOM 3804 C CA . LEU A 1 470 ? 19.506 5.582 -26.403 1.00 94.62 470 LEU A CA 1
ATOM 3805 C C . LEU A 1 470 ? 20.979 5.300 -26.068 1.00 94.62 470 LEU A C 1
ATOM 3807 O O . LEU A 1 470 ? 21.648 6.136 -25.463 1.00 94.62 470 LEU A O 1
ATOM 3811 N N . HIS A 1 471 ? 21.514 4.146 -26.474 1.00 94.81 471 HIS A N 1
ATOM 3812 C CA . HIS A 1 471 ? 22.942 3.862 -26.358 1.00 94.81 471 HIS A CA 1
ATOM 3813 C C . HIS A 1 471 ? 23.780 4.778 -27.251 1.00 94.81 471 HIS A C 1
ATOM 3815 O O . HIS A 1 471 ? 24.768 5.325 -26.771 1.00 94.81 471 HIS A O 1
ATOM 3821 N N . ALA A 1 472 ? 23.365 5.003 -28.499 1.00 95.75 472 ALA A N 1
ATOM 3822 C CA . ALA A 1 472 ? 24.033 5.937 -29.399 1.00 95.75 472 ALA A CA 1
ATOM 3823 C C . ALA A 1 472 ? 24.059 7.364 -28.823 1.00 95.75 472 ALA A C 1
ATOM 3825 O O . ALA A 1 472 ? 25.103 8.009 -28.848 1.00 95.75 472 ALA A O 1
ATOM 3826 N N . ASP A 1 473 ? 22.954 7.828 -28.227 1.00 94.00 473 ASP A N 1
ATOM 3827 C CA . ASP A 1 473 ? 22.903 9.111 -27.509 1.00 94.00 473 ASP A CA 1
ATOM 3828 C C . ASP A 1 473 ? 23.907 9.163 -26.347 1.00 94.00 473 ASP A C 1
ATOM 3830 O O . ASP A 1 473 ? 24.706 10.097 -26.245 1.00 94.00 473 ASP A O 1
ATOM 3834 N N . LYS A 1 474 ? 23.927 8.117 -25.510 1.00 91.12 474 LYS A N 1
ATOM 3835 C CA . LYS A 1 474 ? 24.858 8.004 -24.381 1.00 91.12 474 LYS A CA 1
ATOM 3836 C C . LYS A 1 474 ? 26.324 8.063 -24.826 1.00 91.12 474 LYS A C 1
ATOM 3838 O O . LYS A 1 474 ? 27.131 8.706 -24.156 1.00 91.12 474 LYS A O 1
ATOM 3843 N N . GLU A 1 475 ? 26.662 7.411 -25.937 1.00 93.44 475 GLU A N 1
ATOM 3844 C CA . GLU A 1 475 ? 28.013 7.394 -26.516 1.00 93.44 475 GLU A CA 1
ATOM 3845 C C . GLU A 1 475 ? 28.310 8.622 -27.402 1.00 93.44 475 GLU A C 1
ATOM 3847 O O . GLU A 1 475 ? 29.427 8.761 -27.899 1.00 93.44 475 GLU A O 1
ATOM 3852 N N . ARG A 1 476 ? 27.337 9.529 -27.591 1.00 93.75 476 ARG A N 1
ATOM 3853 C CA . ARG A 1 476 ? 27.387 10.663 -28.535 1.00 93.75 476 ARG A CA 1
ATOM 3854 C C . ARG A 1 476 ? 27.665 10.250 -29.990 1.00 93.75 476 ARG A C 1
ATOM 3856 O O . ARG A 1 476 ? 28.249 11.006 -30.762 1.00 93.75 476 ARG A O 1
ATOM 3863 N N . ASP A 1 477 ? 27.223 9.059 -30.386 1.00 96.25 477 ASP A N 1
ATOM 3864 C CA . ASP A 1 477 ? 27.283 8.563 -31.764 1.00 96.25 477 ASP A CA 1
ATOM 3865 C C . ASP A 1 477 ? 26.077 9.074 -32.571 1.00 96.25 477 ASP A C 1
ATOM 3867 O O . ASP A 1 477 ? 25.128 8.351 -32.900 1.00 96.25 477 ASP A O 1
ATOM 3871 N N . HIS A 1 478 ? 26.105 10.373 -32.872 1.00 95.44 478 HIS A N 1
ATOM 3872 C CA . HIS A 1 478 ? 25.023 11.055 -33.579 1.00 95.44 478 HIS A CA 1
ATOM 3873 C C . HIS A 1 478 ? 24.805 10.516 -35.001 1.00 95.44 478 HIS A C 1
ATOM 3875 O O . HIS A 1 478 ? 23.675 10.515 -35.487 1.00 95.44 478 HIS A O 1
ATOM 3881 N N . GLU A 1 479 ? 25.845 10.000 -35.662 1.00 96.50 479 GLU A N 1
ATOM 3882 C CA . GLU A 1 479 ? 25.705 9.373 -36.980 1.00 96.50 479 GLU A CA 1
ATOM 3883 C C . GLU A 1 479 ? 24.887 8.082 -36.913 1.00 96.50 479 GLU A C 1
ATOM 3885 O O . GLU A 1 479 ? 24.055 7.824 -37.786 1.00 96.50 479 GLU A O 1
ATOM 3890 N N . THR A 1 480 ? 25.099 7.255 -35.886 1.00 97.50 480 THR A N 1
ATOM 3891 C CA . THR A 1 480 ? 24.282 6.055 -35.676 1.00 97.50 480 THR A CA 1
ATOM 3892 C C . THR A 1 480 ? 22.855 6.410 -35.280 1.00 97.50 480 THR A C 1
ATOM 3894 O O . THR A 1 480 ? 21.935 5.806 -35.827 1.00 97.50 480 THR A O 1
ATOM 3897 N N . MET A 1 481 ? 22.643 7.418 -34.422 1.00 96.00 481 MET A N 1
ATOM 3898 C CA . MET A 1 481 ? 21.287 7.909 -34.125 1.00 96.00 481 MET A CA 1
ATOM 3899 C C . MET A 1 481 ? 20.555 8.333 -35.401 1.00 96.00 481 MET A C 1
ATOM 3901 O O . MET A 1 481 ? 19.422 7.919 -35.624 1.00 96.00 481 MET A O 1
ATOM 3905 N N . TYR A 1 482 ? 21.219 9.116 -36.259 1.00 96.50 482 TYR A N 1
ATOM 3906 C CA . TYR A 1 482 ? 20.639 9.590 -37.512 1.00 96.50 482 TYR A CA 1
ATOM 3907 C C . TYR A 1 482 ? 20.289 8.432 -38.458 1.00 96.50 482 TYR A C 1
ATOM 3909 O O . TYR A 1 482 ? 19.226 8.424 -39.073 1.00 96.50 482 TYR A O 1
ATOM 3917 N N . ALA A 1 483 ? 21.153 7.416 -38.538 1.00 96.62 483 ALA A N 1
ATOM 3918 C CA . ALA A 1 483 ? 20.921 6.234 -39.366 1.00 96.62 483 ALA A CA 1
ATOM 3919 C C . ALA A 1 483 ? 19.745 5.356 -38.893 1.00 96.62 483 ALA A C 1
ATOM 3921 O O . ALA A 1 483 ? 19.228 4.575 -39.693 1.00 96.62 483 ALA A O 1
ATOM 3922 N N . LEU A 1 484 ? 19.328 5.471 -37.625 1.00 96.69 484 LEU A N 1
ATOM 3923 C CA . LEU A 1 484 ? 18.180 4.751 -37.060 1.00 96.69 484 LEU A CA 1
ATOM 3924 C C . LEU A 1 484 ? 16.827 5.414 -37.378 1.00 96.69 484 LEU A C 1
ATOM 3926 O O . LEU A 1 484 ? 15.786 4.800 -37.119 1.00 96.69 484 LEU A O 1
ATOM 3930 N N . TYR A 1 485 ? 16.811 6.630 -37.938 1.00 96.38 485 TYR A N 1
ATOM 3931 C CA . TYR A 1 485 ? 15.564 7.318 -38.259 1.00 96.38 485 TYR A CA 1
ATOM 3932 C C . TYR A 1 485 ? 14.818 6.719 -39.460 1.00 96.38 485 TYR A C 1
ATOM 3934 O O . TYR A 1 485 ? 15.392 6.199 -40.424 1.00 96.38 485 TYR A O 1
ATOM 3942 N N . SER A 1 486 ? 13.497 6.855 -39.398 1.00 92.88 486 SER A N 1
ATOM 3943 C CA . SER A 1 486 ? 12.576 6.684 -40.516 1.00 92.88 486 SER A CA 1
ATOM 3944 C C . SER A 1 486 ? 12.877 7.703 -41.612 1.00 92.88 486 SER A C 1
ATOM 3946 O O . SER A 1 486 ? 13.082 8.882 -41.330 1.00 92.88 486 SER A O 1
ATOM 3948 N N . HIS A 1 487 ? 12.890 7.255 -42.866 1.00 85.00 487 HIS A N 1
ATOM 3949 C CA . HIS A 1 487 ? 13.101 8.126 -44.029 1.00 85.00 487 HIS A CA 1
ATOM 3950 C C . HIS A 1 487 ? 11.776 8.583 -44.656 1.00 85.00 487 HIS A C 1
ATOM 3952 O O . HIS A 1 487 ? 11.774 9.297 -45.658 1.00 85.00 487 HIS A O 1
ATOM 3958 N N . ASN A 1 488 ? 10.649 8.204 -44.049 1.00 80.25 488 ASN A N 1
ATOM 3959 C CA . ASN A 1 488 ? 9.316 8.635 -44.467 1.00 80.25 488 ASN A CA 1
ATOM 3960 C C . ASN A 1 488 ? 8.993 10.089 -44.071 1.00 80.25 488 ASN A C 1
ATOM 3962 O O . ASN A 1 488 ? 7.991 10.639 -44.526 1.00 80.25 488 ASN A O 1
ATOM 3966 N N . GLU A 1 489 ? 9.829 10.720 -43.244 1.00 75.12 489 GLU A N 1
ATOM 3967 C CA . GLU A 1 489 ? 9.694 12.111 -42.805 1.00 75.12 489 GLU A CA 1
ATOM 3968 C C . GLU A 1 489 ? 10.818 12.983 -43.375 1.00 75.12 489 GLU A C 1
ATOM 3970 O O . GLU A 1 489 ? 11.897 12.507 -43.733 1.00 75.12 489 GLU A O 1
ATOM 3975 N N . ALA A 1 490 ? 10.577 14.293 -43.459 1.00 83.75 490 ALA A N 1
ATOM 3976 C CA . ALA A 1 490 ? 11.591 15.244 -43.896 1.00 83.75 490 ALA A CA 1
ATOM 3977 C C . ALA A 1 490 ? 12.681 15.398 -42.818 1.00 83.75 490 ALA A C 1
ATOM 3979 O O . ALA A 1 490 ? 12.554 16.212 -41.903 1.00 83.75 490 ALA A O 1
ATOM 3980 N N . LEU A 1 491 ? 13.759 14.621 -42.940 1.00 90.06 491 LEU A N 1
ATOM 3981 C CA . LEU A 1 491 ? 14.927 14.724 -42.068 1.00 90.06 491 LEU A CA 1
ATOM 3982 C C . LEU A 1 491 ? 15.782 15.957 -42.428 1.00 90.06 491 LEU A C 1
ATOM 3984 O O . LEU A 1 491 ? 15.965 16.259 -43.614 1.00 90.06 491 LEU A O 1
ATOM 3988 N N . PRO A 1 492 ? 16.343 16.682 -41.440 1.00 92.44 492 PRO A N 1
ATOM 3989 C CA . PRO A 1 492 ? 17.390 17.668 -41.710 1.00 92.44 492 PRO A CA 1
ATOM 3990 C C . PRO A 1 492 ? 18.641 16.979 -42.269 1.00 92.44 492 PRO A C 1
ATOM 3992 O O . PRO A 1 492 ? 18.814 15.779 -42.107 1.00 92.44 492 PRO A O 1
ATOM 3995 N N . SER A 1 493 ? 19.565 17.728 -42.879 1.00 94.50 493 SER A N 1
ATOM 3996 C CA . SER A 1 493 ? 20.862 17.146 -43.252 1.00 94.50 493 SER A CA 1
ATOM 3997 C C . SER A 1 493 ? 21.603 16.615 -42.019 1.00 94.50 493 SER A C 1
ATOM 3999 O O . SER A 1 493 ? 21.486 17.183 -40.932 1.00 94.50 493 SER A O 1
ATOM 4001 N N . LEU A 1 494 ? 22.418 15.570 -42.197 1.00 93.81 494 LEU A N 1
ATOM 4002 C CA . LEU A 1 494 ? 23.220 14.986 -41.116 1.00 93.81 494 LEU A CA 1
ATOM 4003 C C . LEU A 1 494 ? 24.067 16.043 -40.389 1.00 93.81 494 LEU A C 1
ATOM 4005 O O . LEU A 1 494 ? 24.063 16.095 -39.166 1.00 93.81 494 LEU A O 1
ATOM 4009 N N . GLU A 1 495 ? 24.734 16.934 -41.127 1.00 94.62 495 GLU A N 1
ATOM 4010 C CA . GLU A 1 495 ? 25.532 18.025 -40.544 1.00 94.62 495 GLU A CA 1
ATOM 4011 C C . GLU A 1 495 ? 24.697 18.941 -39.642 1.00 94.62 495 GLU A C 1
ATOM 4013 O O . GLU A 1 495 ? 25.128 19.324 -38.553 1.00 94.62 495 GLU A O 1
ATOM 4018 N N . ARG A 1 496 ? 23.478 19.281 -40.081 1.00 94.12 496 ARG A N 1
ATOM 4019 C CA . ARG A 1 496 ? 22.557 20.100 -39.294 1.00 94.12 496 ARG A CA 1
ATOM 4020 C C . ARG A 1 496 ? 22.076 19.344 -38.058 1.00 94.12 496 ARG A C 1
ATOM 4022 O O . ARG A 1 496 ? 22.045 19.928 -36.982 1.00 94.12 496 ARG A O 1
ATOM 4029 N N . TYR A 1 497 ? 21.736 18.067 -38.208 1.00 93.50 497 TYR A N 1
ATOM 4030 C CA . TYR A 1 497 ? 21.303 17.214 -37.107 1.00 93.50 497 TYR A CA 1
ATOM 4031 C C . TYR A 1 497 ? 22.368 17.089 -36.014 1.00 93.50 497 TYR A C 1
ATOM 4033 O O . TYR A 1 497 ? 22.066 17.317 -34.847 1.00 93.50 497 TYR A O 1
ATOM 4041 N N . VAL A 1 498 ? 23.610 16.762 -36.388 1.00 93.12 498 VAL A N 1
ATOM 4042 C CA . VAL A 1 498 ? 24.725 16.606 -35.440 1.00 93.12 498 VAL A CA 1
ATOM 4043 C C . VAL A 1 498 ? 24.901 17.887 -34.629 1.00 93.12 498 VAL A C 1
ATOM 4045 O O . VAL A 1 498 ? 24.931 17.831 -33.404 1.00 93.12 498 VAL A O 1
ATOM 4048 N N . LYS A 1 499 ? 24.893 19.046 -35.299 1.00 92.25 499 LYS A N 1
ATOM 4049 C CA . LYS A 1 499 ? 24.975 20.348 -34.631 1.00 92.25 499 LYS A CA 1
ATOM 4050 C C . LYS A 1 499 ? 23.818 20.581 -33.649 1.00 92.25 499 LYS A C 1
ATOM 4052 O O . LYS A 1 499 ? 24.041 21.028 -32.531 1.00 92.25 499 LYS A O 1
ATOM 4057 N N . GLU A 1 500 ? 22.584 20.269 -34.048 1.00 90.00 500 GLU A N 1
ATOM 4058 C CA . GLU A 1 500 ? 21.404 20.420 -33.182 1.00 90.00 500 GLU A CA 1
ATOM 4059 C C . GLU A 1 500 ? 21.449 19.492 -31.948 1.00 90.00 500 GLU A C 1
ATOM 4061 O O . GLU A 1 500 ? 20.962 19.876 -30.883 1.00 90.00 500 GLU A O 1
ATOM 4066 N N . GLN A 1 501 ? 22.036 18.293 -32.056 1.00 89.50 501 GLN A N 1
ATOM 4067 C CA . GLN A 1 501 ? 22.187 17.370 -30.921 1.00 89.50 501 GLN A CA 1
ATOM 4068 C C . GLN A 1 501 ? 23.305 17.784 -29.961 1.00 89.50 501 GLN A C 1
ATOM 4070 O O . GLN A 1 501 ? 23.122 17.707 -28.744 1.00 89.50 501 GLN A O 1
ATOM 4075 N N . GLU A 1 502 ? 24.431 18.276 -30.481 1.00 87.44 502 GLU A N 1
ATOM 4076 C CA . GLU A 1 502 ? 25.520 18.812 -29.656 1.00 87.44 502 GLU A CA 1
ATOM 4077 C C . GLU A 1 502 ? 25.036 19.962 -28.753 1.00 87.44 502 GLU A C 1
ATOM 4079 O O . GLU A 1 502 ? 25.431 20.036 -27.586 1.00 87.44 502 GLU A O 1
ATOM 4084 N N . ASP A 1 503 ? 24.120 20.798 -29.258 1.00 85.38 503 ASP A N 1
ATOM 4085 C CA . ASP A 1 503 ? 23.533 21.928 -28.529 1.00 85.38 503 ASP A CA 1
ATOM 4086 C C . ASP A 1 503 ? 22.461 21.511 -27.496 1.00 85.38 503 ASP A C 1
ATOM 4088 O O . ASP A 1 503 ? 22.274 22.192 -26.483 1.00 85.38 503 ASP A O 1
ATOM 4092 N N . ARG A 1 504 ? 21.739 20.401 -27.720 1.00 80.62 504 ARG A N 1
ATOM 4093 C CA . ARG A 1 504 ? 20.645 19.933 -26.839 1.00 80.62 504 ARG A CA 1
ATOM 4094 C C . ARG A 1 504 ? 21.119 19.197 -25.585 1.00 80.62 504 ARG A C 1
ATOM 4096 O O . ARG A 1 504 ? 20.385 19.157 -24.595 1.00 80.62 504 ARG A O 1
ATOM 4103 N N . GLY A 1 505 ? 22.334 18.651 -25.602 1.00 76.75 505 GLY A N 1
ATOM 4104 C CA . GLY A 1 505 ? 22.822 17.741 -24.565 1.00 76.75 505 GLY A CA 1
ATOM 4105 C C . GLY A 1 505 ? 22.183 16.347 -24.653 1.00 76.75 505 GLY A C 1
ATOM 4106 O O . GLY A 1 505 ? 21.240 16.126 -25.404 1.00 76.75 505 GLY A O 1
ATOM 4107 N N . GLY A 1 506 ? 22.720 15.385 -23.895 1.00 79.44 506 GLY A N 1
ATOM 4108 C CA . GLY A 1 506 ? 22.272 13.987 -23.961 1.00 79.44 506 GLY A CA 1
ATOM 4109 C C . GLY A 1 506 ? 20.932 13.728 -23.264 1.00 79.44 506 GLY A C 1
ATOM 4110 O O . GLY A 1 506 ? 20.585 14.376 -22.271 1.00 79.44 506 GLY A O 1
ATOM 4111 N N . LEU A 1 507 ? 20.225 12.694 -23.716 1.00 81.06 507 LEU A N 1
ATOM 4112 C CA . LEU A 1 507 ? 18.944 12.219 -23.181 1.00 81.06 507 LEU A CA 1
ATOM 4113 C C . LEU A 1 507 ? 19.067 11.537 -21.808 1.00 81.06 507 LEU A C 1
ATOM 4115 O O . LEU A 1 507 ? 18.072 11.092 -21.244 1.00 81.06 507 LEU A O 1
ATOM 4119 N N . GLY A 1 508 ? 20.259 11.478 -21.209 1.00 75.56 508 GLY A N 1
ATOM 4120 C CA . GLY A 1 508 ? 20.484 10.826 -19.912 1.00 75.56 508 GLY A CA 1
ATOM 4121 C C . GLY A 1 508 ? 19.598 11.349 -18.770 1.00 75.56 508 GLY A C 1
ATOM 4122 O O . GLY A 1 508 ? 19.216 10.579 -17.891 1.00 75.56 508 GLY A O 1
ATOM 4123 N N . ASN A 1 509 ? 19.209 12.629 -18.792 1.00 76.25 509 ASN A N 1
ATOM 4124 C CA . ASN A 1 509 ? 18.260 13.177 -17.813 1.00 76.25 509 ASN A CA 1
ATOM 4125 C C . ASN A 1 509 ? 16.823 12.682 -18.028 1.00 76.25 509 ASN A C 1
ATOM 4127 O O . ASN A 1 509 ? 16.080 12.585 -17.054 1.00 76.25 509 ASN A O 1
ATOM 4131 N N . LEU A 1 510 ? 16.450 12.344 -19.266 1.00 82.31 510 LEU A N 1
ATOM 4132 C CA . LEU A 1 510 ? 15.119 11.853 -19.626 1.00 82.31 510 LEU A CA 1
ATOM 4133 C C . LEU A 1 510 ? 14.806 10.513 -18.965 1.00 82.31 510 LEU A C 1
ATOM 4135 O O . LEU A 1 510 ? 13.652 10.211 -18.709 1.00 82.31 510 LEU A O 1
ATOM 4139 N N . LEU A 1 511 ? 15.827 9.700 -18.696 1.00 84.81 511 LEU A N 1
ATOM 4140 C CA . LEU A 1 511 ? 15.670 8.368 -18.109 1.00 84.81 511 LEU A CA 1
ATOM 4141 C C . LEU A 1 511 ? 15.756 8.374 -16.578 1.00 84.81 511 LEU A C 1
ATOM 4143 O O . LEU A 1 511 ? 15.723 7.316 -15.946 1.00 84.81 511 LEU A O 1
ATOM 4147 N N . ARG A 1 512 ? 15.874 9.550 -15.952 1.00 81.25 512 ARG A N 1
ATOM 4148 C CA . ARG A 1 512 ? 15.887 9.654 -14.493 1.00 81.25 512 ARG A CA 1
ATOM 4149 C C . ARG A 1 512 ? 14.532 9.203 -13.940 1.00 81.25 512 ARG A C 1
ATOM 4151 O O . ARG A 1 512 ? 13.505 9.769 -14.283 1.00 81.25 512 ARG A O 1
ATOM 4158 N N . GLY A 1 513 ? 14.546 8.192 -13.071 1.00 77.00 513 GLY A N 1
ATOM 4159 C CA . GLY A 1 513 ? 13.326 7.628 -12.483 1.00 77.00 513 GLY A CA 1
ATOM 4160 C C . GLY A 1 513 ? 12.567 6.662 -13.397 1.00 77.00 513 GLY A C 1
ATOM 4161 O O . GLY A 1 513 ? 11.448 6.287 -13.065 1.00 77.00 513 GLY A O 1
ATOM 4162 N N . TYR A 1 514 ? 13.137 6.252 -14.535 1.00 85.06 514 TYR A N 1
ATOM 4163 C CA . TYR A 1 514 ? 12.542 5.232 -15.401 1.00 85.06 514 TYR A CA 1
ATOM 4164 C C . TYR A 1 514 ? 12.351 3.901 -14.649 1.00 85.06 514 TYR A C 1
ATOM 4166 O O . TYR A 1 514 ? 13.273 3.426 -13.979 1.00 85.06 514 TYR A O 1
ATOM 4174 N N . GLN A 1 515 ? 11.172 3.288 -14.783 1.00 80.12 515 GLN A N 1
ATOM 4175 C CA . GLN A 1 515 ? 10.846 1.985 -14.193 1.00 80.12 515 GLN A CA 1
ATOM 4176 C C . GLN A 1 515 ? 10.748 0.882 -15.241 1.00 80.12 515 GLN A C 1
ATOM 4178 O O . GLN A 1 515 ? 11.380 -0.164 -15.098 1.00 80.12 515 GLN A O 1
ATOM 4183 N N . PHE A 1 516 ? 9.923 1.106 -16.260 1.00 85.56 516 PHE A N 1
ATOM 4184 C CA . PHE A 1 516 ? 9.644 0.160 -17.332 1.00 85.56 516 PHE A CA 1
ATOM 4185 C C . PHE A 1 516 ? 9.090 0.909 -18.543 1.00 85.56 516 PHE A C 1
ATOM 4187 O O . PHE A 1 516 ? 8.755 2.091 -18.471 1.00 85.56 516 PHE A O 1
ATOM 4194 N N . SER A 1 517 ? 8.991 0.221 -19.665 1.00 89.56 517 SER A N 1
ATOM 4195 C CA . SER A 1 517 ? 8.391 0.725 -20.887 1.00 89.56 517 SER A CA 1
ATOM 4196 C C . SER A 1 517 ? 7.403 -0.281 -21.438 1.00 89.56 517 SER A C 1
ATOM 4198 O O . SER A 1 517 ? 7.542 -1.478 -21.194 1.00 89.56 517 SER A O 1
ATOM 4200 N N . THR A 1 518 ? 6.397 0.208 -22.151 1.00 89.69 518 THR A N 1
ATOM 4201 C CA . THR A 1 518 ? 5.365 -0.621 -22.763 1.00 89.69 518 THR A CA 1
ATOM 4202 C C . THR A 1 518 ? 5.220 -0.317 -24.240 1.00 89.69 518 THR A C 1
ATOM 4204 O O . THR A 1 518 ? 5.461 0.816 -24.652 1.00 89.69 518 THR A O 1
ATOM 4207 N N . LEU A 1 519 ? 4.794 -1.285 -25.049 1.00 90.44 519 LEU A N 1
ATOM 4208 C CA . LEU A 1 519 ? 4.366 -0.970 -26.411 1.00 90.44 519 LEU A CA 1
ATOM 4209 C C . LEU A 1 519 ? 3.181 0.001 -26.358 1.00 90.44 519 LEU A C 1
ATOM 4211 O O . LEU A 1 519 ? 2.284 -0.132 -25.523 1.00 90.44 519 LEU A O 1
ATOM 4215 N N . TYR A 1 520 ? 3.220 1.012 -27.219 1.00 89.00 520 TYR A N 1
ATOM 4216 C CA . TYR A 1 520 ? 2.183 2.025 -27.333 1.00 89.00 520 TYR A CA 1
ATOM 4217 C C . TYR A 1 520 ? 1.455 1.838 -28.662 1.00 89.00 520 TYR A C 1
ATOM 4219 O O . T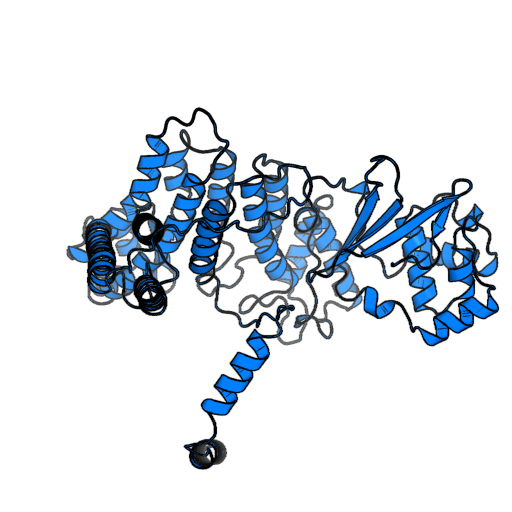YR A 1 520 ? 2.052 1.963 -29.737 1.00 89.00 520 TYR A O 1
ATOM 4227 N N . TYR A 1 521 ? 0.177 1.489 -28.562 1.00 87.38 521 TYR A N 1
ATOM 4228 C CA . TYR A 1 521 ? -0.695 1.173 -29.687 1.00 87.38 521 TYR A CA 1
ATOM 4229 C C . TYR A 1 521 ? -1.508 2.402 -30.100 1.00 87.38 521 TYR A C 1
ATOM 4231 O O . TYR A 1 521 ? -1.809 3.259 -29.267 1.00 87.38 521 TYR A O 1
ATOM 4239 N N . ALA A 1 522 ? -1.846 2.503 -31.384 1.00 86.25 522 ALA A N 1
ATOM 4240 C CA . ALA A 1 522 ? -2.680 3.582 -31.894 1.00 86.25 522 ALA A CA 1
ATOM 4241 C C . ALA A 1 522 ? -4.106 3.490 -31.321 1.00 86.25 522 ALA A C 1
ATOM 4243 O O . ALA A 1 522 ? -4.659 2.400 -31.187 1.00 86.25 522 ALA A O 1
ATOM 4244 N N . GLU A 1 523 ? -4.729 4.630 -31.006 1.00 82.62 523 GLU A N 1
ATOM 4245 C CA . GLU A 1 523 ? -6.105 4.650 -30.479 1.00 82.62 523 GLU A CA 1
ATOM 4246 C C . GLU A 1 523 ? -7.132 4.124 -31.494 1.00 82.62 523 GLU A C 1
ATOM 4248 O O . GLU A 1 523 ? -8.149 3.546 -31.111 1.00 82.62 523 GLU A O 1
ATOM 4253 N N . ASP A 1 524 ? -6.867 4.325 -32.786 1.00 87.56 524 ASP A N 1
ATOM 4254 C CA . ASP A 1 524 ? -7.718 3.917 -33.902 1.00 87.56 524 ASP A CA 1
ATOM 4255 C C . ASP A 1 524 ? -7.442 2.490 -34.400 1.00 87.56 524 ASP A C 1
ATOM 4257 O O . ASP A 1 524 ? -8.270 1.929 -35.122 1.00 87.56 524 ASP A O 1
ATOM 4261 N N . ASP A 1 525 ? -6.318 1.889 -34.000 1.00 84.50 525 ASP A N 1
ATOM 4262 C CA . ASP A 1 525 ? -5.917 0.537 -34.386 1.00 84.50 525 ASP A CA 1
ATOM 4263 C C . ASP A 1 525 ? -5.119 -0.149 -33.254 1.00 84.50 525 ASP A C 1
ATOM 4265 O O . ASP A 1 525 ? -3.912 0.083 -33.112 1.00 84.50 525 ASP A O 1
ATOM 4269 N N . PRO A 1 526 ? -5.766 -1.021 -32.453 1.00 79.62 526 PRO A N 1
ATOM 4270 C CA . PRO A 1 526 ? -5.149 -1.649 -31.287 1.00 79.62 526 PRO A CA 1
ATOM 4271 C C . PRO A 1 526 ? -4.052 -2.664 -31.636 1.00 79.62 526 PRO A C 1
ATOM 4273 O O . PRO A 1 526 ? -3.337 -3.088 -30.733 1.00 79.62 526 PRO A O 1
ATOM 4276 N N . ASP A 1 527 ? -3.899 -3.049 -32.907 1.00 83.25 527 ASP A N 1
ATOM 4277 C CA . ASP A 1 527 ? -2.824 -3.940 -33.358 1.00 83.25 527 ASP A CA 1
ATOM 4278 C C . ASP A 1 527 ? -1.625 -3.156 -33.928 1.00 83.25 527 ASP A C 1
ATOM 4280 O O . ASP A 1 527 ? -0.549 -3.718 -34.161 1.00 83.25 527 ASP A O 1
ATOM 4284 N N . LYS A 1 528 ? -1.772 -1.841 -34.131 1.00 88.50 528 LYS A N 1
ATOM 4285 C CA . LYS A 1 528 ? -0.728 -0.983 -34.692 1.00 88.50 528 LYS A CA 1
ATOM 4286 C C . LYS A 1 528 ? 0.090 -0.315 -33.595 1.00 88.50 528 LYS A C 1
ATOM 4288 O O . LYS A 1 528 ? -0.350 0.630 -32.947 1.00 88.50 528 LYS A O 1
ATOM 4293 N N . ILE A 1 529 ? 1.336 -0.748 -33.453 1.00 84.94 529 ILE A N 1
ATOM 4294 C CA . ILE A 1 529 ? 2.317 -0.108 -32.570 1.00 84.94 529 ILE A CA 1
ATOM 4295 C C . ILE A 1 529 ? 2.796 1.197 -33.220 1.00 84.94 529 ILE A C 1
ATOM 4297 O O . ILE A 1 529 ? 3.275 1.193 -34.356 1.00 84.94 529 ILE A O 1
ATOM 4301 N N . VAL A 1 530 ? 2.697 2.305 -32.489 1.00 89.12 530 VAL A N 1
ATOM 4302 C CA . VAL A 1 530 ? 3.160 3.641 -32.917 1.00 89.12 530 VAL A CA 1
ATOM 4303 C C . VAL A 1 530 ? 4.288 4.186 -32.038 1.00 89.12 530 VAL A C 1
ATOM 4305 O O . VAL A 1 530 ? 4.831 5.262 -32.289 1.00 89.12 530 VAL A O 1
ATOM 4308 N N . GLY A 1 531 ? 4.687 3.433 -31.014 1.00 92.00 531 GLY A N 1
ATOM 4309 C CA . GLY A 1 531 ? 5.840 3.774 -30.200 1.00 92.00 531 GLY A CA 1
ATOM 4310 C C . GLY A 1 531 ? 6.006 2.887 -28.979 1.00 92.00 531 GLY A C 1
ATOM 4311 O O . GLY A 1 531 ? 5.415 1.813 -28.860 1.00 92.00 531 GLY A O 1
ATOM 4312 N N . ILE A 1 532 ? 6.823 3.378 -28.059 1.00 93.19 532 ILE A N 1
ATOM 4313 C CA . ILE A 1 532 ? 7.081 2.775 -26.759 1.00 93.19 532 ILE A CA 1
ATOM 4314 C C . ILE A 1 532 ? 6.779 3.822 -25.696 1.00 93.19 532 ILE A C 1
ATOM 4316 O O . ILE A 1 532 ? 7.392 4.879 -25.687 1.00 93.19 532 ILE A O 1
ATOM 4320 N N . GLN A 1 533 ? 5.854 3.543 -24.790 1.00 91.38 533 GLN A N 1
ATOM 4321 C CA . GLN A 1 533 ? 5.545 4.414 -23.666 1.00 91.38 533 GLN A CA 1
ATOM 4322 C C . GLN A 1 533 ? 6.504 4.131 -22.505 1.00 91.38 533 GLN A C 1
ATOM 4324 O O . GLN A 1 533 ? 6.636 2.991 -22.073 1.00 91.38 533 GLN A O 1
ATOM 4329 N N . LEU A 1 534 ? 7.179 5.155 -21.991 1.00 90.00 534 LEU A N 1
ATOM 4330 C CA . LEU A 1 534 ? 8.094 5.080 -20.857 1.00 90.00 534 LEU A CA 1
ATOM 4331 C C . LEU A 1 534 ? 7.347 5.452 -19.577 1.00 90.00 534 LEU A C 1
ATOM 4333 O O . LEU A 1 534 ? 6.675 6.482 -19.511 1.00 90.00 534 LEU A O 1
ATOM 4337 N N . HIS A 1 535 ? 7.500 4.623 -18.548 1.00 85.62 535 HIS A N 1
ATOM 4338 C CA . HIS A 1 535 ? 6.848 4.779 -17.252 1.00 85.62 535 HIS A CA 1
ATOM 4339 C C . HIS A 1 535 ? 7.882 5.098 -16.174 1.00 85.62 535 HIS A C 1
ATOM 4341 O O . HIS A 1 535 ? 8.928 4.449 -16.077 1.00 85.62 535 HIS A O 1
ATOM 4347 N N . TYR A 1 536 ? 7.576 6.105 -15.356 1.00 84.62 536 TYR A N 1
ATOM 4348 C CA . TYR A 1 536 ? 8.490 6.699 -14.381 1.00 84.62 536 TYR A CA 1
ATOM 4349 C C . TYR A 1 536 ? 7.962 6.572 -12.947 1.00 84.62 536 TYR A C 1
ATOM 4351 O O . TYR A 1 536 ? 6.769 6.402 -12.713 1.00 84.62 536 TYR A O 1
ATOM 4359 N N . THR A 1 537 ? 8.861 6.676 -11.968 1.00 70.88 537 THR A N 1
ATOM 4360 C CA . THR A 1 537 ? 8.556 6.599 -10.527 1.00 70.88 537 THR A CA 1
ATOM 4361 C C . THR A 1 537 ? 7.724 7.770 -10.012 1.00 70.88 537 THR A C 1
ATOM 4363 O O . THR A 1 537 ? 7.003 7.624 -9.029 1.00 70.88 537 THR A O 1
ATOM 4366 N N . GLU A 1 538 ? 7.853 8.938 -10.638 1.00 61.91 538 GLU A N 1
ATOM 4367 C CA . GLU A 1 538 ? 7.151 10.171 -10.282 1.00 61.91 538 GLU A CA 1
ATOM 4368 C C . GLU A 1 538 ? 6.342 10.620 -11.498 1.00 61.91 538 GLU A C 1
ATOM 4370 O O . GLU A 1 538 ? 6.856 10.539 -12.609 1.00 61.91 538 GLU A O 1
ATOM 4375 N N . GLY A 1 539 ? 5.091 11.050 -11.280 1.00 47.69 539 GLY A N 1
ATOM 4376 C CA . GLY A 1 539 ? 4.053 11.283 -12.296 1.00 47.69 539 GLY A CA 1
ATOM 4377 C C . GLY A 1 539 ? 4.319 12.406 -13.303 1.00 47.69 539 GLY A C 1
ATOM 4378 O O . GLY A 1 539 ? 3.496 13.306 -13.448 1.00 47.69 539 GLY A O 1
ATOM 4379 N N . ALA A 1 540 ? 5.454 12.361 -13.992 1.00 49.09 540 ALA A N 1
ATOM 4380 C CA . ALA A 1 540 ? 5.571 12.926 -15.319 1.00 49.09 540 ALA A CA 1
ATOM 4381 C C . ALA A 1 540 ? 4.623 12.162 -16.248 1.00 49.09 540 ALA A C 1
ATOM 4383 O O . ALA A 1 540 ? 4.473 10.943 -16.116 1.00 49.09 540 ALA A O 1
ATOM 4384 N N . ASP A 1 541 ? 3.986 12.886 -17.167 1.00 60.66 541 ASP A N 1
ATOM 4385 C CA . ASP A 1 541 ? 3.242 12.281 -18.265 1.00 60.66 541 ASP A CA 1
ATOM 4386 C C . ASP A 1 541 ? 4.126 11.212 -18.920 1.00 60.66 541 ASP A C 1
ATOM 4388 O O . ASP A 1 541 ? 5.300 11.460 -19.216 1.00 60.66 541 ASP A O 1
ATOM 4392 N N . SER A 1 542 ? 3.594 9.999 -19.072 1.00 74.81 542 SER A N 1
ATOM 4393 C CA . SER A 1 542 ? 4.334 8.902 -19.684 1.00 74.81 542 SER A CA 1
ATOM 4394 C C . SER A 1 542 ? 4.767 9.319 -21.088 1.00 74.81 542 SER A C 1
ATOM 4396 O O . SER A 1 542 ? 3.928 9.539 -21.963 1.00 74.81 542 SER A O 1
ATOM 4398 N N . LEU A 1 543 ? 6.074 9.439 -21.304 1.00 88.19 543 LEU A N 1
ATOM 4399 C CA . LEU A 1 543 ? 6.620 9.848 -22.592 1.00 88.19 543 LEU A CA 1
ATOM 4400 C C . LEU A 1 543 ? 6.493 8.706 -23.588 1.00 88.19 543 LEU A C 1
ATOM 4402 O O . LEU A 1 543 ? 6.814 7.567 -23.262 1.00 88.19 543 LEU A O 1
ATOM 4406 N N . VAL A 1 544 ? 6.078 9.004 -24.812 1.00 91.50 544 VAL A N 1
ATOM 4407 C CA . VAL A 1 544 ? 6.060 8.014 -25.889 1.00 91.50 544 VAL A CA 1
ATOM 4408 C C . VAL A 1 544 ? 7.284 8.233 -26.766 1.00 91.50 544 VAL A C 1
ATOM 4410 O O . VAL A 1 544 ? 7.424 9.284 -27.377 1.00 91.50 544 VAL A O 1
ATOM 4413 N N . PHE A 1 545 ? 8.163 7.235 -26.826 1.00 94.44 545 PHE A N 1
ATOM 4414 C CA . PHE A 1 545 ? 9.222 7.117 -27.819 1.00 94.44 545 PHE A CA 1
ATOM 4415 C C . PHE A 1 545 ? 8.614 6.661 -29.144 1.00 94.44 545 PHE A C 1
ATOM 4417 O O . PHE A 1 545 ? 8.253 5.494 -29.311 1.00 94.44 545 PHE A O 1
ATOM 4424 N N . GLN A 1 546 ? 8.454 7.599 -30.067 1.00 94.44 546 GLN A N 1
ATOM 4425 C CA . GLN A 1 546 ? 7.735 7.389 -31.314 1.00 94.44 546 GLN A CA 1
ATOM 4426 C C . GLN A 1 546 ? 8.537 6.547 -32.310 1.00 94.44 546 GLN A C 1
ATOM 4428 O O . GLN A 1 546 ? 9.724 6.783 -32.570 1.00 94.44 546 GLN A O 1
ATOM 4433 N N . MET A 1 547 ? 7.867 5.551 -32.890 1.00 94.75 547 MET A N 1
ATOM 4434 C CA . MET A 1 547 ? 8.471 4.588 -33.804 1.00 94.75 547 MET A CA 1
ATOM 4435 C C . MET A 1 547 ? 7.519 4.243 -34.939 1.00 94.75 547 MET A C 1
ATOM 4437 O O . MET A 1 547 ? 6.302 4.334 -34.816 1.00 94.75 547 MET A O 1
ATOM 4441 N N . THR A 1 548 ? 8.084 3.798 -36.055 1.00 94.12 548 THR A N 1
ATOM 4442 C CA . THR A 1 548 ? 7.303 3.330 -37.197 1.00 94.12 548 THR A CA 1
ATOM 4443 C C . THR A 1 548 ? 7.970 2.133 -37.851 1.00 94.12 548 THR A C 1
ATOM 4445 O O . THR A 1 548 ? 9.184 1.941 -37.733 1.00 94.12 548 THR A O 1
ATOM 4448 N N . GLN A 1 549 ? 7.177 1.320 -38.539 1.00 92.56 549 GLN A N 1
ATOM 4449 C CA . GLN A 1 549 ? 7.689 0.218 -39.335 1.00 92.56 549 GLN A CA 1
ATOM 4450 C C . GLN A 1 549 ? 7.846 0.669 -40.793 1.00 92.56 549 GLN A C 1
ATOM 4452 O O . GLN A 1 549 ? 6.886 1.097 -41.430 1.00 92.56 549 GLN A O 1
ATOM 4457 N N . GLU A 1 550 ? 9.057 0.558 -41.333 1.00 92.75 550 GLU A N 1
ATOM 4458 C CA . GLU A 1 550 ? 9.403 0.922 -42.711 1.00 92.75 550 GLU A CA 1
ATOM 4459 C C . GLU A 1 550 ? 10.195 -0.231 -43.339 1.00 92.75 550 GLU A C 1
ATOM 4461 O O . GLU A 1 550 ? 11.198 -0.678 -42.781 1.00 92.75 550 GLU A O 1
ATOM 4466 N N . ASP A 1 551 ? 9.723 -0.752 -44.475 1.00 91.06 551 ASP A N 1
ATOM 4467 C CA . ASP A 1 551 ? 10.315 -1.900 -45.186 1.00 91.06 551 ASP A CA 1
ATOM 4468 C C . ASP A 1 551 ? 10.522 -3.157 -44.318 1.00 91.06 551 ASP A C 1
ATOM 4470 O O . ASP A 1 551 ? 11.444 -3.947 -44.523 1.00 91.06 551 ASP A O 1
ATOM 4474 N N . GLY A 1 552 ? 9.647 -3.354 -43.328 1.00 90.12 552 GLY A N 1
ATOM 4475 C CA . GLY A 1 552 ? 9.725 -4.468 -42.383 1.00 90.12 552 GLY A CA 1
ATOM 4476 C C . GLY A 1 552 ? 10.704 -4.255 -41.224 1.00 90.12 552 GLY A C 1
ATOM 4477 O O . GLY A 1 552 ? 10.844 -5.156 -40.403 1.00 90.12 552 GLY A O 1
ATOM 4478 N N . PHE A 1 553 ? 11.335 -3.082 -41.116 1.00 94.31 553 PHE A N 1
ATOM 4479 C CA . PHE A 1 553 ? 12.224 -2.711 -40.014 1.00 94.31 553 PHE A CA 1
ATOM 4480 C C . PHE A 1 553 ? 11.556 -1.698 -39.086 1.00 94.31 553 PHE A C 1
ATOM 4482 O O . PHE A 1 553 ? 10.854 -0.800 -39.545 1.00 94.31 553 PHE A O 1
ATOM 4489 N N . TRP A 1 554 ? 11.821 -1.803 -37.786 1.00 96.06 554 TRP A N 1
ATOM 4490 C CA . TRP A 1 554 ? 11.473 -0.756 -36.829 1.00 96.06 554 TRP A CA 1
ATOM 4491 C C . TRP A 1 554 ? 12.466 0.397 -36.931 1.00 96.06 554 TRP A C 1
ATOM 4493 O O . TRP A 1 554 ? 13.671 0.192 -36.795 1.00 96.06 554 TRP A O 1
ATOM 4503 N N . LYS A 1 555 ? 11.955 1.608 -37.155 1.00 96.38 555 LYS A N 1
ATOM 4504 C CA . LYS A 1 555 ? 12.742 2.838 -37.252 1.00 96.38 555 LYS A CA 1
ATOM 4505 C C . LYS A 1 555 ? 12.215 3.891 -36.283 1.00 96.38 555 LYS A C 1
ATOM 4507 O O . LYS A 1 555 ? 11.036 3.902 -35.927 1.00 96.38 555 LYS A O 1
ATOM 4512 N N . VAL A 1 556 ? 13.107 4.774 -35.854 1.00 96.00 556 VAL A N 1
ATOM 4513 C CA . VAL A 1 556 ? 12.807 5.859 -34.911 1.00 96.00 556 VAL A CA 1
ATOM 4514 C C . VAL A 1 556 ? 12.191 7.033 -35.680 1.00 96.00 556 VAL A C 1
ATOM 4516 O O . VAL A 1 556 ? 12.657 7.346 -36.775 1.00 96.00 556 VAL A O 1
ATOM 4519 N N . GLN A 1 557 ? 11.147 7.683 -35.165 1.00 94.69 557 GLN A N 1
ATOM 4520 C CA . GLN A 1 557 ? 10.646 8.922 -35.785 1.00 94.69 557 GLN A CA 1
ATOM 4521 C C . GLN A 1 557 ? 11.559 10.108 -35.467 1.00 94.69 557 GLN A C 1
ATOM 4523 O O . GLN A 1 557 ? 12.273 10.103 -34.460 1.00 94.69 557 GLN A O 1
ATOM 4528 N N . TYR A 1 558 ? 11.579 11.125 -36.333 1.00 92.06 558 TYR A N 1
ATOM 4529 C CA . TYR A 1 558 ? 12.406 12.296 -36.073 1.00 92.06 558 TYR A CA 1
ATOM 4530 C C . TYR A 1 558 ? 11.851 13.068 -34.875 1.00 92.06 558 TYR A C 1
ATOM 4532 O O . TYR A 1 558 ? 10.670 13.395 -34.842 1.00 92.06 558 TYR A O 1
ATOM 4540 N N . LEU A 1 559 ? 12.715 13.384 -33.902 1.00 88.50 559 LEU A N 1
ATOM 4541 C CA . LEU A 1 559 ? 12.304 13.893 -32.586 1.00 88.50 559 LEU A CA 1
ATOM 4542 C C . LEU A 1 559 ? 11.388 12.890 -31.867 1.00 88.50 559 LEU A C 1
ATOM 4544 O O . LEU A 1 559 ? 10.212 13.171 -31.683 1.00 88.50 559 LEU A O 1
ATOM 4548 N N . PRO A 1 560 ? 11.908 11.732 -31.428 1.00 89.81 560 PRO A N 1
ATOM 4549 C CA . PRO A 1 560 ? 11.059 10.636 -30.966 1.00 89.81 560 PRO A CA 1
ATOM 4550 C C . PRO A 1 560 ? 10.360 10.888 -29.625 1.00 89.81 560 PRO A C 1
ATOM 4552 O O . PRO A 1 560 ? 9.546 10.072 -29.224 1.00 89.81 560 PRO A O 1
ATOM 4555 N N . PHE A 1 561 ? 10.668 11.982 -28.927 1.00 87.44 561 PHE A N 1
ATOM 4556 C CA . PHE A 1 561 ? 9.973 12.420 -27.719 1.00 87.44 561 PHE A CA 1
ATOM 4557 C C . PHE A 1 561 ? 9.378 13.80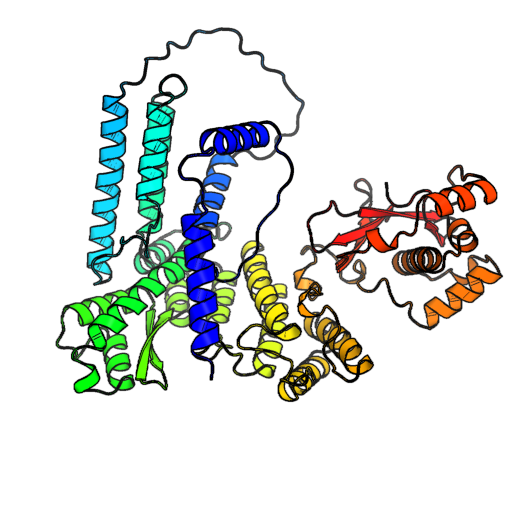4 -28.012 1.00 87.44 561 PHE A C 1
ATOM 4559 O O . PHE A 1 561 ? 10.130 14.784 -28.051 1.00 87.44 561 PHE A O 1
ATOM 4566 N N . GLN A 1 562 ? 8.072 13.874 -28.281 1.00 65.00 562 GLN A N 1
ATOM 4567 C CA . GLN A 1 562 ? 7.334 15.122 -28.538 1.00 65.00 562 GLN A CA 1
ATOM 4568 C C . GLN A 1 562 ? 6.341 15.420 -27.428 1.00 65.00 562 GLN A C 1
ATOM 4570 O O . GLN A 1 562 ? 5.751 14.448 -26.905 1.00 65.00 562 GLN A O 1
#

Radius of gyration: 30.64 Å; chains: 1; bounding box: 70×63×86 Å